Protein AF-A0A640S1P9-F1 (afdb_monomer_lite)

Structure (mmCIF, N/CA/C/O backbone):
data_AF-A0A640S1P9-F1
#
_entry.id   AF-A0A640S1P9-F1
#
loop_
_atom_site.group_PDB
_atom_site.id
_atom_site.type_symbol
_atom_site.label_atom_id
_atom_site.label_alt_id
_atom_site.label_comp_id
_atom_site.label_asym_id
_atom_site.label_entity_id
_atom_site.label_seq_id
_atom_site.pdbx_PDB_ins_code
_atom_site.Cartn_x
_atom_site.Cartn_y
_atom_site.Cartn_z
_atom_site.occupancy
_atom_site.B_iso_or_equiv
_atom_site.auth_seq_id
_atom_site.auth_comp_id
_atom_site.auth_asym_id
_atom_site.auth_atom_id
_atom_site.pdbx_PDB_model_num
ATOM 1 N N . MET A 1 1 ? -21.995 30.856 0.438 1.00 30.84 1 MET A N 1
ATOM 2 C CA . MET A 1 1 ? -23.112 29.888 0.392 1.00 30.84 1 MET A CA 1
ATOM 3 C C . MET A 1 1 ? -22.533 28.488 0.249 1.00 30.84 1 MET A C 1
ATOM 5 O O . MET A 1 1 ? -22.350 28.001 -0.856 1.00 30.84 1 MET A O 1
ATOM 9 N N . THR A 1 2 ? -22.144 27.879 1.364 1.00 35.47 2 THR A N 1
ATOM 10 C CA . THR A 1 2 ? -21.708 26.479 1.431 1.00 35.47 2 THR A CA 1
ATOM 11 C C . THR A 1 2 ? -22.952 25.625 1.636 1.00 35.47 2 THR A C 1
ATOM 13 O O . THR A 1 2 ? -23.631 25.772 2.650 1.00 35.47 2 THR A O 1
ATOM 16 N N . GLY A 1 3 ? -23.306 24.813 0.640 1.00 28.33 3 GLY A N 1
ATOM 17 C CA . GLY A 1 3 ? -24.502 23.977 0.692 1.00 28.33 3 GLY A CA 1
ATOM 18 C C . GLY A 1 3 ? -24.456 22.940 1.829 1.00 28.33 3 GLY A C 1
ATOM 19 O O . GLY A 1 3 ? -23.368 22.550 2.263 1.00 28.33 3 GLY A O 1
ATOM 20 N N . PRO A 1 4 ? -25.622 22.452 2.286 1.00 36.91 4 PRO A N 1
ATOM 21 C CA . PRO A 1 4 ? -25.745 21.495 3.395 1.00 36.91 4 PRO A CA 1
ATOM 22 C C . PRO A 1 4 ? -25.012 20.153 3.174 1.00 36.91 4 PRO A C 1
ATOM 24 O O . PRO A 1 4 ? -24.791 19.405 4.121 1.00 36.91 4 PRO A O 1
ATOM 27 N N . THR A 1 5 ? -24.561 19.855 1.953 1.00 42.31 5 THR A N 1
ATOM 28 C CA . THR A 1 5 ? -23.840 18.624 1.585 1.00 42.31 5 THR A CA 1
ATOM 29 C C . THR A 1 5 ? -22.356 18.609 1.969 1.00 42.31 5 THR A C 1
ATOM 31 O O . THR A 1 5 ? -21.796 17.530 2.172 1.00 42.31 5 THR A O 1
ATOM 34 N N . ALA A 1 6 ? -21.707 19.771 2.104 1.00 34.25 6 ALA A N 1
ATOM 35 C CA . ALA A 1 6 ? -20.306 19.854 2.540 1.00 34.25 6 ALA A CA 1
ATOM 36 C C . ALA A 1 6 ? -20.172 19.662 4.062 1.00 34.25 6 ALA A C 1
ATOM 38 O O . ALA A 1 6 ? -19.240 19.011 4.530 1.00 34.25 6 ALA A O 1
ATOM 39 N N . ALA A 1 7 ? -21.153 20.161 4.820 1.00 29.11 7 ALA A N 1
ATOM 40 C CA . ALA A 1 7 ? -21.239 19.963 6.265 1.00 29.11 7 ALA A CA 1
ATOM 41 C C . ALA A 1 7 ? -21.563 18.501 6.628 1.00 29.11 7 ALA A C 1
ATOM 43 O O . ALA A 1 7 ? -21.010 17.975 7.588 1.00 29.11 7 ALA A O 1
ATOM 44 N N . ALA A 1 8 ? -22.384 17.814 5.823 1.00 30.72 8 ALA A N 1
ATOM 45 C CA . ALA A 1 8 ? -22.688 16.395 6.021 1.00 30.72 8 ALA A CA 1
ATOM 46 C C . ALA A 1 8 ? -21.457 15.484 5.828 1.00 30.72 8 ALA A C 1
ATOM 48 O O . ALA A 1 8 ? -21.263 14.554 6.604 1.00 30.72 8 ALA A O 1
ATOM 49 N N . HIS A 1 9 ? -20.582 15.780 4.858 1.00 34.03 9 HIS A N 1
ATOM 50 C CA . HIS A 1 9 ? -19.322 15.039 4.686 1.00 34.03 9 HIS A CA 1
ATOM 51 C C . HIS A 1 9 ? -18.288 15.353 5.780 1.00 34.03 9 HIS A C 1
ATOM 53 O O . HIS A 1 9 ? -17.533 14.468 6.170 1.00 34.03 9 HIS A O 1
ATOM 59 N N . GLN A 1 10 ? -18.273 16.579 6.318 1.00 32.34 10 GLN A N 1
ATOM 60 C CA . GLN A 1 10 ? -17.409 16.935 7.452 1.00 32.34 10 GLN A CA 1
ATOM 61 C C . GLN A 1 10 ? -17.874 16.318 8.780 1.00 32.34 10 GLN A C 1
ATOM 63 O O . GLN A 1 10 ? -17.035 16.002 9.616 1.00 32.34 10 GLN A O 1
ATOM 68 N N . ALA A 1 11 ? -19.178 16.094 8.964 1.00 26.48 11 ALA A N 1
ATOM 69 C CA . ALA A 1 11 ? -19.714 15.437 10.157 1.00 26.48 11 ALA A CA 1
ATOM 70 C C . ALA A 1 11 ? -19.422 13.923 10.192 1.00 26.48 11 ALA A C 1
ATOM 72 O O . ALA A 1 11 ? -19.182 13.375 11.264 1.00 26.48 11 ALA A O 1
ATOM 73 N N . VAL A 1 12 ? -19.368 13.255 9.033 1.00 35.00 12 VAL A N 1
ATOM 74 C CA . VAL A 1 12 ? -18.974 11.834 8.933 1.00 35.00 12 VAL A CA 1
ATOM 75 C C . VAL A 1 12 ? -17.470 11.642 9.173 1.00 35.00 12 VAL A C 1
ATOM 77 O O . VAL A 1 12 ? -17.068 10.625 9.721 1.00 35.00 12 VAL A O 1
ATOM 80 N N . ALA A 1 13 ? -16.638 12.638 8.853 1.00 32.94 13 ALA A N 1
ATOM 81 C CA . ALA A 1 13 ? -15.193 12.603 9.103 1.00 32.94 13 ALA A CA 1
ATOM 82 C C . ALA A 1 13 ? -14.801 12.765 10.591 1.00 32.94 13 ALA A C 1
ATOM 84 O O . ALA A 1 13 ? -13.636 12.588 10.939 1.00 32.94 13 ALA A O 1
ATOM 85 N N . ALA A 1 14 ? -15.749 13.122 11.466 1.00 31.08 14 ALA A N 1
ATOM 86 C CA . ALA A 1 14 ? -15.494 13.406 12.882 1.00 31.08 14 ALA A CA 1
ATOM 87 C C . ALA A 1 14 ? -15.883 12.263 13.838 1.00 31.08 14 ALA A C 1
ATOM 89 O O . ALA A 1 14 ? -15.555 12.328 15.019 1.00 31.08 14 ALA A O 1
ATOM 90 N N . ALA A 1 15 ? -16.544 11.211 13.354 1.00 31.09 15 ALA A N 1
ATOM 91 C CA . ALA A 1 15 ? -16.886 10.038 14.149 1.00 31.09 15 ALA A CA 1
ATOM 92 C C . ALA A 1 15 ? -16.351 8.799 13.436 1.00 31.09 15 ALA A C 1
ATOM 94 O O . ALA A 1 15 ? -16.562 8.653 12.236 1.00 31.09 15 ALA A O 1
ATOM 95 N N . GLY A 1 16 ? -15.662 7.916 14.159 1.00 42.28 16 GLY A N 1
ATOM 96 C CA . GLY A 1 16 ? -15.105 6.655 13.660 1.00 42.28 16 GLY A CA 1
ATOM 97 C C . GLY A 1 16 ? -16.167 5.643 13.228 1.00 42.28 16 GLY A C 1
ATOM 98 O O . GLY A 1 16 ? -16.150 4.509 13.674 1.00 42.28 16 GLY A O 1
ATOM 99 N N . ALA A 1 17 ? -17.122 6.026 12.386 1.00 43.97 17 ALA A N 1
ATOM 100 C CA . ALA A 1 17 ? -18.150 5.144 11.876 1.00 43.97 17 ALA A CA 1
ATOM 101 C C . ALA A 1 17 ? -17.710 4.593 10.517 1.00 43.97 17 ALA A C 1
ATOM 103 O O . ALA A 1 17 ? -17.717 5.298 9.509 1.00 43.97 17 ALA A O 1
ATOM 104 N N . LEU A 1 18 ? -17.415 3.292 10.472 1.00 61.97 18 LEU A N 1
ATOM 105 C CA . LEU A 1 18 ? -17.291 2.462 9.261 1.00 61.97 18 LEU A CA 1
ATOM 106 C C . LEU A 1 18 ? -18.652 2.304 8.532 1.00 61.97 18 LEU A C 1
ATOM 108 O O . LEU A 1 18 ? -19.062 1.222 8.113 1.00 61.97 18 LEU A O 1
ATOM 112 N N . GLY A 1 19 ? -19.399 3.403 8.409 1.00 63.56 19 GLY A N 1
ATOM 113 C CA . GLY A 1 19 ? -20.708 3.498 7.781 1.00 63.56 19 GLY A CA 1
ATOM 114 C C . GLY A 1 19 ? -20.575 3.767 6.290 1.00 63.56 19 GLY A C 1
ATOM 115 O O . GLY A 1 19 ? -20.823 4.877 5.825 1.00 63.56 19 GLY A O 1
ATOM 116 N N . PHE A 1 20 ? -20.170 2.759 5.520 1.00 79.06 20 PHE A N 1
ATOM 117 C CA . PHE A 1 20 ? -20.092 2.894 4.067 1.00 79.06 20 PHE A CA 1
ATOM 118 C C . PHE A 1 20 ? -21.485 3.101 3.459 1.00 79.06 20 PHE A C 1
ATOM 120 O O . PHE A 1 20 ? -22.436 2.401 3.821 1.00 79.06 20 PHE A O 1
ATOM 127 N N . SER A 1 21 ? -21.595 4.007 2.482 1.00 86.81 21 SER A N 1
ATOM 128 C CA . SER A 1 21 ? -22.810 4.141 1.668 1.00 86.81 21 SER A CA 1
ATOM 129 C C . SER A 1 21 ? -23.115 2.827 0.948 1.00 86.81 21 SER A C 1
ATOM 131 O O . SER A 1 21 ? -22.197 2.080 0.614 1.00 86.81 21 SER A O 1
ATOM 133 N N . THR A 1 22 ? -24.383 2.541 0.642 1.00 87.25 22 THR A N 1
ATOM 134 C CA . THR A 1 22 ? -24.765 1.314 -0.084 1.00 87.25 22 THR A CA 1
ATOM 135 C C . THR A 1 22 ? -23.979 1.151 -1.389 1.00 87.25 22 THR A C 1
ATOM 137 O O . THR A 1 22 ? -23.534 0.055 -1.715 1.00 87.25 22 THR A O 1
ATOM 140 N N . ALA A 1 23 ? -23.723 2.254 -2.100 1.00 87.00 23 ALA A N 1
ATOM 141 C CA . ALA A 1 23 ? -22.879 2.252 -3.291 1.00 87.00 23 ALA A CA 1
ATOM 142 C C . ALA A 1 23 ? -21.423 1.862 -2.977 1.00 87.00 23 ALA A C 1
ATOM 144 O O . ALA A 1 23 ? -20.837 1.053 -3.697 1.00 87.00 23 ALA A O 1
ATOM 145 N N . GLY A 1 24 ? -20.849 2.377 -1.885 1.00 89.75 24 GLY A N 1
ATOM 146 C CA . GLY A 1 24 ? -19.519 1.988 -1.414 1.00 89.75 24 GLY A CA 1
ATOM 147 C C . GLY A 1 24 ? -19.439 0.510 -1.038 1.00 89.75 24 GLY A C 1
ATOM 148 O O . GLY A 1 24 ? -18.525 -0.180 -1.479 1.00 89.75 24 GLY A O 1
ATOM 149 N N . GLN A 1 25 ? -20.439 -0.007 -0.322 1.00 92.62 25 GLN A N 1
ATOM 150 C CA . GLN A 1 25 ? -20.527 -1.423 0.054 1.00 92.62 25 GLN A CA 1
ATOM 151 C C . GLN A 1 25 ? -20.537 -2.336 -1.178 1.00 92.62 25 GLN A C 1
ATOM 153 O O . GLN A 1 25 ? -19.726 -3.256 -1.285 1.00 92.62 25 GLN A O 1
ATOM 158 N N . VAL A 1 26 ? -21.412 -2.041 -2.145 1.00 93.75 26 VAL A N 1
ATOM 159 C CA . VAL A 1 26 ? -21.509 -2.792 -3.406 1.00 93.75 26 VAL A CA 1
ATOM 160 C C . VAL A 1 26 ? -20.208 -2.701 -4.200 1.00 93.75 26 VAL A C 1
ATOM 162 O O . VAL A 1 26 ? -19.771 -3.701 -4.767 1.00 93.75 26 VAL A O 1
ATOM 165 N N . THR A 1 27 ? -19.554 -1.536 -4.206 1.00 94.25 27 THR A N 1
ATOM 166 C CA . THR A 1 27 ? -18.272 -1.355 -4.899 1.00 94.25 27 THR A CA 1
ATOM 167 C C . THR A 1 27 ? -17.177 -2.222 -4.281 1.00 94.25 27 THR A C 1
ATOM 169 O O . THR A 1 27 ? -16.469 -2.903 -5.016 1.00 94.25 27 THR A O 1
ATOM 172 N N . VAL A 1 28 ? -17.059 -2.259 -2.948 1.00 96.12 28 VAL A N 1
ATOM 173 C CA . VAL A 1 28 ? -16.072 -3.105 -2.253 1.00 96.12 28 VAL A CA 1
ATOM 174 C C . VAL A 1 28 ? -16.327 -4.584 -2.546 1.00 96.12 28 VAL A C 1
ATOM 176 O O . VAL A 1 28 ? -15.413 -5.291 -2.960 1.00 96.12 28 VAL A O 1
ATOM 179 N N . ILE A 1 29 ? -17.573 -5.046 -2.406 1.00 97.12 29 ILE A N 1
ATOM 180 C CA . ILE A 1 29 ? -17.955 -6.444 -2.668 1.00 97.12 29 ILE A CA 1
ATOM 181 C C . ILE A 1 29 ? -17.667 -6.828 -4.124 1.00 97.12 29 ILE A C 1
ATOM 183 O O . ILE A 1 29 ? -17.045 -7.860 -4.387 1.00 97.12 29 ILE A O 1
ATOM 187 N N . GLY A 1 30 ? -18.089 -5.991 -5.074 1.00 97.38 30 GLY A N 1
ATOM 188 C CA . GLY A 1 30 ? -17.879 -6.219 -6.501 1.00 97.38 30 GLY A CA 1
ATOM 189 C C . GLY A 1 30 ? -16.400 -6.219 -6.882 1.00 97.38 30 GLY A C 1
ATOM 190 O O . GLY A 1 30 ? -15.964 -7.071 -7.659 1.00 97.38 30 GLY A O 1
ATOM 191 N N . LEU A 1 31 ? -15.607 -5.318 -6.297 1.00 97.44 31 LEU A N 1
ATOM 192 C CA . LEU A 1 31 ? -14.171 -5.276 -6.540 1.00 97.44 31 LEU A CA 1
ATOM 193 C C . LEU A 1 31 ? -13.468 -6.505 -5.962 1.00 97.44 31 LEU A C 1
ATOM 195 O O . LEU A 1 31 ? -12.653 -7.094 -6.663 1.00 97.44 31 LEU A O 1
ATOM 199 N N . CYS A 1 32 ? -13.821 -6.948 -4.751 1.00 98.25 32 CYS A N 1
ATOM 200 C CA . CYS A 1 32 ? -13.267 -8.175 -4.173 1.00 98.25 32 CYS A CA 1
ATOM 201 C C . CYS A 1 32 ? -13.606 -9.420 -5.008 1.00 98.25 32 CYS A C 1
ATOM 203 O O . CYS A 1 32 ? -12.783 -10.326 -5.157 1.00 98.25 32 CYS A O 1
ATOM 205 N N . ALA A 1 33 ? -14.815 -9.475 -5.575 1.00 98.31 33 ALA A N 1
ATOM 206 C CA . ALA A 1 33 ? -15.202 -10.536 -6.499 1.00 98.31 33 ALA A CA 1
ATOM 207 C C . ALA A 1 33 ? -14.337 -10.514 -7.772 1.00 98.31 33 ALA A C 1
ATOM 209 O O . ALA A 1 33 ? -13.847 -11.555 -8.219 1.00 98.31 33 ALA A O 1
ATOM 210 N N . LEU A 1 34 ? -14.103 -9.326 -8.336 1.00 98.19 34 LEU A N 1
ATOM 211 C CA . LEU A 1 34 ? -13.250 -9.153 -9.507 1.00 98.19 34 LEU A CA 1
ATOM 212 C C . LEU A 1 34 ? -11.791 -9.531 -9.223 1.00 98.19 34 LEU A C 1
ATOM 214 O O . LEU A 1 34 ? -11.191 -10.262 -10.009 1.00 98.19 34 LEU A O 1
ATOM 218 N N . THR A 1 35 ? -11.213 -9.067 -8.116 1.00 98.06 35 THR A N 1
ATOM 219 C CA . THR A 1 35 ? -9.813 -9.352 -7.776 1.00 98.06 35 THR A CA 1
ATOM 220 C C . THR A 1 35 ? -9.585 -10.837 -7.535 1.00 98.06 35 THR A C 1
ATOM 222 O O . THR A 1 35 ? -8.640 -11.397 -8.088 1.00 98.06 35 THR A O 1
ATOM 225 N N . ALA A 1 36 ? -10.496 -11.514 -6.829 1.00 98.31 36 ALA A N 1
ATOM 226 C CA . ALA A 1 36 ? -10.432 -12.964 -6.662 1.00 98.31 36 ALA A CA 1
ATOM 227 C C . ALA A 1 36 ? -10.538 -13.705 -8.005 1.00 98.31 36 ALA A C 1
ATOM 229 O O . ALA A 1 36 ? -9.821 -14.679 -8.242 1.00 98.31 36 ALA A O 1
ATOM 230 N N . TYR A 1 37 ? -11.386 -13.235 -8.925 1.00 98.38 37 TYR A N 1
ATOM 231 C CA . TYR A 1 37 ? -11.469 -13.803 -10.271 1.00 98.38 37 TYR A CA 1
ATOM 232 C C . TYR A 1 37 ? -10.167 -13.620 -11.070 1.00 98.38 37 TYR A C 1
ATOM 234 O O . TYR A 1 37 ? -9.704 -14.557 -11.722 1.00 98.38 37 TYR A O 1
ATOM 242 N N . LEU A 1 38 ? -9.528 -12.450 -10.992 1.00 97.75 38 LEU A N 1
ATOM 243 C CA . LEU A 1 38 ? -8.248 -12.197 -11.664 1.00 97.75 38 LEU A CA 1
ATOM 244 C C . LEU A 1 38 ? -7.098 -13.016 -11.078 1.00 97.75 38 LEU A C 1
ATOM 246 O O . LEU A 1 38 ? -6.268 -13.524 -11.840 1.00 97.75 38 LEU A O 1
ATOM 250 N N . ALA A 1 39 ? -7.080 -13.196 -9.758 1.00 97.12 39 ALA A N 1
ATOM 251 C CA . ALA A 1 39 ? -6.126 -14.061 -9.078 1.00 97.12 39 ALA A CA 1
ATOM 252 C C . ALA A 1 39 ? -6.324 -15.534 -9.472 1.00 97.12 39 ALA A C 1
ATOM 254 O O . ALA A 1 39 ? -5.351 -16.228 -9.765 1.00 97.12 39 ALA A O 1
ATOM 255 N N . HIS A 1 40 ? -7.573 -15.994 -9.611 1.00 97.25 40 HIS A N 1
ATOM 256 C CA . HIS A 1 40 ? -7.886 -17.342 -10.100 1.00 97.25 40 HIS A CA 1
ATOM 257 C C . HIS A 1 40 ? -7.356 -17.609 -11.517 1.00 97.25 40 HIS A C 1
ATOM 259 O O . HIS A 1 40 ? -6.898 -18.711 -11.826 1.00 97.25 40 HIS A O 1
ATOM 265 N N . LEU A 1 41 ? -7.399 -16.596 -12.386 1.00 95.81 41 LEU A N 1
ATOM 266 C CA . LEU A 1 41 ? -6.842 -16.664 -13.740 1.00 95.81 41 LEU A CA 1
ATOM 267 C C . LEU A 1 41 ? -5.314 -16.471 -13.779 1.00 95.81 41 LEU A C 1
ATOM 269 O O . LEU A 1 41 ? -4.727 -16.498 -14.865 1.00 95.81 41 LEU A O 1
ATOM 273 N N . ALA A 1 42 ? -4.670 -16.253 -12.626 1.00 95.75 42 ALA A N 1
ATOM 274 C CA . ALA A 1 42 ? -3.269 -15.853 -12.509 1.00 95.75 42 ALA A CA 1
ATOM 275 C C . ALA A 1 42 ? -2.936 -14.649 -13.415 1.00 95.75 42 ALA A C 1
ATOM 277 O O . ALA A 1 42 ? -1.903 -14.623 -14.088 1.00 95.75 42 ALA A O 1
ATOM 278 N N . LEU A 1 43 ? -3.864 -13.689 -13.520 1.00 96.00 43 LEU A N 1
ATOM 279 C CA . LEU A 1 43 ? -3.715 -12.468 -14.322 1.00 96.00 43 LEU A CA 1
ATOM 280 C C . LEU A 1 43 ? -3.291 -11.274 -13.475 1.00 96.00 43 LEU A C 1
ATOM 282 O O . LEU A 1 43 ? -2.536 -10.440 -13.968 1.00 96.00 43 LEU A O 1
ATOM 286 N N . ALA A 1 44 ? -3.768 -11.186 -12.233 1.00 96.81 44 ALA A N 1
ATOM 287 C CA . ALA A 1 44 ? -3.383 -10.135 -11.304 1.00 96.81 44 ALA A CA 1
ATOM 288 C C . ALA A 1 44 ? -3.362 -10.646 -9.868 1.00 96.81 44 ALA A C 1
ATOM 290 O O . ALA A 1 44 ? -4.230 -11.430 -9.493 1.00 96.81 44 ALA A O 1
ATOM 291 N N . VAL A 1 45 ? -2.407 -10.159 -9.081 1.00 96.94 45 VAL A N 1
ATOM 292 C CA . VAL A 1 45 ? -2.384 -10.298 -7.618 1.00 96.94 45 VAL A CA 1
ATOM 293 C C . VAL A 1 45 ? -1.907 -8.994 -6.993 1.00 96.94 45 VAL A C 1
ATOM 295 O O . VAL A 1 45 ? -1.161 -8.230 -7.614 1.00 96.94 45 VAL A O 1
ATOM 298 N N . PHE A 1 46 ? -2.353 -8.707 -5.778 1.00 96.12 46 PHE A N 1
ATOM 299 C CA . PHE A 1 46 ? -1.889 -7.556 -5.017 1.00 96.12 46 PHE A CA 1
ATOM 300 C C . PHE A 1 46 ? -0.535 -7.835 -4.365 1.00 96.12 46 PHE A C 1
ATOM 302 O O . PHE A 1 46 ? 0.337 -6.970 -4.392 1.00 96.12 46 PHE A O 1
ATOM 309 N N . ASN A 1 47 ? -0.324 -9.041 -3.830 1.00 94.44 47 ASN A N 1
ATOM 310 C CA . ASN A 1 47 ? 0.950 -9.378 -3.205 1.00 94.44 47 ASN A CA 1
ATOM 311 C C . ASN A 1 47 ? 2.077 -9.476 -4.248 1.00 94.44 47 ASN A C 1
ATOM 313 O O . ASN A 1 47 ? 2.154 -10.426 -5.035 1.00 94.44 47 ASN A O 1
ATOM 317 N N . ASP A 1 48 ? 2.995 -8.511 -4.207 1.00 91.12 48 ASP A N 1
ATOM 318 C CA . ASP A 1 48 ? 4.160 -8.457 -5.088 1.00 91.12 48 ASP A CA 1
ATOM 319 C C . ASP A 1 48 ? 5.029 -9.720 -5.012 1.00 91.12 48 ASP A C 1
ATOM 321 O O . ASP A 1 48 ? 5.536 -10.181 -6.037 1.00 91.12 48 ASP A O 1
ATOM 325 N N . GLY A 1 49 ? 5.159 -10.308 -3.819 1.00 91.06 49 GLY A N 1
ATOM 326 C CA . GLY A 1 49 ? 5.948 -11.517 -3.588 1.00 91.06 49 GLY A CA 1
ATOM 327 C C . GLY A 1 49 ? 5.336 -12.777 -4.197 1.00 91.06 49 GLY A C 1
ATOM 328 O O . GLY A 1 49 ? 6.049 -13.753 -4.402 1.00 91.06 49 GLY A O 1
ATOM 329 N N . VAL A 1 50 ? 4.041 -12.765 -4.530 1.00 93.75 50 VAL A N 1
ATOM 330 C CA . VAL A 1 50 ? 3.338 -13.917 -5.119 1.00 93.75 50 VAL A CA 1
ATOM 331 C C . VAL A 1 50 ? 3.507 -13.973 -6.638 1.00 93.75 50 VAL A C 1
ATOM 333 O O . VAL A 1 50 ? 3.513 -15.064 -7.208 1.00 93.75 50 VAL A O 1
ATOM 336 N N . ARG A 1 51 ? 3.708 -12.829 -7.312 1.00 92.62 51 ARG A N 1
ATOM 337 C CA . ARG A 1 51 ? 3.809 -12.765 -8.783 1.00 92.62 51 ARG A CA 1
ATOM 338 C C . ARG A 1 51 ? 4.842 -13.725 -9.386 1.00 92.62 51 ARG A C 1
ATOM 340 O O . ARG A 1 51 ? 4.471 -14.429 -10.322 1.00 92.62 51 ARG A O 1
ATOM 347 N N . PRO A 1 52 ? 6.090 -13.824 -8.883 1.00 89.69 52 PRO A N 1
ATOM 348 C CA . PRO A 1 52 ? 7.068 -14.760 -9.441 1.00 89.69 52 PRO A CA 1
ATOM 349 C C . PRO A 1 52 ? 6.587 -16.219 -9.426 1.00 89.69 52 PRO A C 1
ATOM 351 O O . PRO A 1 52 ? 6.806 -16.944 -10.390 1.00 89.69 52 PRO A O 1
ATOM 354 N N . PHE A 1 53 ? 5.850 -16.630 -8.390 1.00 90.94 53 PHE A N 1
ATOM 355 C CA . PHE A 1 53 ? 5.329 -17.996 -8.257 1.00 90.94 53 PHE A CA 1
ATOM 356 C C . PHE A 1 53 ? 4.145 -18.288 -9.184 1.00 90.94 53 PHE A C 1
ATOM 358 O O . PHE A 1 53 ? 3.883 -19.449 -9.508 1.00 90.94 53 PHE A O 1
ATOM 365 N N . LEU A 1 54 ? 3.439 -17.253 -9.654 1.00 91.12 54 LEU A N 1
ATOM 366 C CA . LEU A 1 54 ? 2.394 -17.428 -10.662 1.00 91.12 54 LEU A CA 1
ATOM 367 C C . LEU A 1 54 ? 2.968 -17.894 -11.999 1.00 91.12 54 LEU A C 1
ATOM 369 O O . LEU A 1 54 ? 2.279 -18.606 -12.723 1.00 91.12 54 LEU A O 1
ATOM 373 N N . LEU A 1 55 ? 4.223 -17.556 -12.312 1.00 89.19 55 LEU A N 1
ATOM 374 C CA . LEU A 1 55 ? 4.888 -18.057 -13.514 1.00 89.19 55 LEU A CA 1
ATOM 375 C C . LEU A 1 55 ? 5.030 -19.581 -13.473 1.00 89.19 55 LEU A C 1
ATOM 377 O O . LEU A 1 55 ? 4.667 -20.271 -14.424 1.00 89.19 55 LEU A O 1
ATOM 381 N N . ASP A 1 56 ? 5.516 -20.115 -12.352 1.00 89.06 56 ASP A N 1
ATOM 382 C CA . ASP A 1 56 ? 5.671 -21.558 -12.175 1.00 89.06 56 ASP A CA 1
ATOM 383 C C . ASP A 1 56 ? 4.321 -22.276 -12.169 1.00 89.06 56 ASP A C 1
ATOM 385 O O . ASP A 1 56 ? 4.201 -23.380 -12.701 1.00 89.06 56 ASP A O 1
ATOM 389 N N . PHE A 1 57 ? 3.289 -21.633 -11.620 1.00 91.12 57 PHE A N 1
ATOM 390 C CA . PHE A 1 57 ? 1.920 -22.127 -11.698 1.00 91.12 57 PHE A CA 1
ATOM 391 C C . PHE A 1 57 ? 1.405 -22.177 -13.148 1.00 91.12 57 PHE A C 1
ATOM 393 O O . PHE A 1 57 ? 0.846 -23.188 -13.572 1.00 91.12 57 PHE A O 1
ATOM 400 N N . LEU A 1 58 ? 1.642 -21.126 -13.939 1.00 89.06 58 LEU A N 1
ATOM 401 C CA . LEU A 1 58 ? 1.248 -21.057 -15.352 1.00 89.06 58 LEU A CA 1
ATOM 402 C C . LEU A 1 58 ? 1.967 -22.093 -16.221 1.00 89.06 58 LEU A C 1
ATOM 404 O O . LEU A 1 58 ? 1.370 -22.625 -17.154 1.00 89.06 58 LEU A O 1
ATOM 408 N N . HIS A 1 59 ? 3.219 -22.412 -15.898 1.00 89.00 59 HIS A N 1
ATOM 409 C CA . HIS A 1 59 ? 3.986 -23.470 -16.557 1.00 89.00 59 HIS A CA 1
ATOM 410 C C . HIS A 1 59 ? 3.678 -24.881 -16.029 1.00 89.00 59 HIS A C 1
ATOM 412 O O . HIS A 1 59 ? 4.311 -25.841 -16.462 1.00 89.00 59 HIS A O 1
ATOM 418 N N . GLY A 1 60 ? 2.734 -25.030 -15.093 1.00 89.62 60 GLY A N 1
ATOM 419 C CA . GLY A 1 60 ? 2.340 -26.328 -14.539 1.00 89.62 60 GLY A CA 1
ATOM 420 C C . GLY A 1 60 ? 3.384 -26.973 -13.622 1.00 89.62 60 GLY A C 1
ATOM 421 O O . GLY A 1 60 ? 3.287 -28.163 -13.337 1.00 89.62 60 GLY A O 1
ATOM 422 N N . ARG A 1 61 ? 4.376 -26.209 -13.147 1.00 92.19 61 ARG A N 1
ATOM 423 C CA . ARG A 1 61 ? 5.421 -26.690 -12.225 1.00 92.19 61 ARG A CA 1
ATOM 424 C C . ARG A 1 61 ? 4.944 -26.756 -10.776 1.00 92.19 61 ARG A C 1
ATOM 426 O O . ARG A 1 61 ? 5.532 -27.466 -9.968 1.00 92.19 61 ARG A O 1
ATOM 433 N N . THR A 1 62 ? 3.895 -26.009 -10.438 1.00 93.69 62 THR A N 1
ATOM 434 C CA . THR A 1 62 ? 3.281 -25.996 -9.105 1.00 93.69 62 THR A CA 1
ATOM 435 C C . THR A 1 62 ? 1.774 -26.220 -9.191 1.00 93.69 62 THR A C 1
ATOM 437 O O . THR A 1 62 ? 1.143 -26.015 -10.228 1.00 93.69 62 THR A O 1
ATOM 440 N N . THR A 1 63 ? 1.179 -26.672 -8.086 1.00 94.38 63 THR A N 1
ATOM 441 C CA . THR A 1 63 ? -0.271 -26.874 -7.967 1.00 94.38 63 THR A CA 1
ATOM 442 C C . THR A 1 63 ? -0.929 -25.666 -7.300 1.00 94.38 63 THR A C 1
ATOM 444 O O . THR A 1 63 ? -0.291 -24.966 -6.517 1.00 94.38 63 THR A O 1
ATOM 447 N N . ARG A 1 64 ? -2.237 -25.456 -7.525 1.00 93.50 64 ARG A N 1
ATOM 448 C CA . ARG A 1 64 ? -2.999 -24.356 -6.886 1.00 93.50 64 ARG A CA 1
ATOM 449 C C . ARG A 1 64 ? -2.855 -24.342 -5.366 1.00 93.50 64 ARG A C 1
ATOM 451 O O . ARG A 1 64 ? -2.722 -23.277 -4.780 1.00 93.50 64 ARG A O 1
ATOM 458 N N . SER A 1 65 ? -2.857 -25.519 -4.735 1.00 93.75 65 SER A N 1
ATOM 459 C CA . SER A 1 65 ? -2.692 -25.634 -3.283 1.00 93.75 65 SER A CA 1
ATOM 460 C C . SER A 1 65 ? -1.304 -25.184 -2.830 1.00 93.75 65 SER A C 1
ATOM 462 O O . SER A 1 65 ? -1.197 -24.494 -1.822 1.00 93.75 65 SER A O 1
ATOM 464 N N . ALA A 1 66 ? -0.249 -25.543 -3.569 1.00 94.44 66 ALA A N 1
ATOM 465 C CA . ALA A 1 66 ? 1.113 -25.128 -3.248 1.00 94.44 66 ALA A CA 1
ATOM 466 C C . ALA A 1 66 ? 1.290 -23.612 -3.434 1.00 94.44 66 ALA A C 1
ATOM 468 O O . ALA A 1 66 ? 1.765 -22.930 -2.527 1.00 94.44 66 ALA A O 1
ATOM 469 N N . THR A 1 67 ? 0.829 -23.061 -4.562 1.00 94.75 67 THR A N 1
ATOM 470 C CA . THR A 1 67 ? 0.851 -21.612 -4.823 1.00 94.75 67 THR A CA 1
ATOM 471 C C . THR A 1 67 ? 0.011 -20.846 -3.797 1.00 94.75 67 THR A C 1
ATOM 473 O O . THR A 1 67 ? 0.430 -19.800 -3.305 1.00 94.75 67 THR A O 1
ATOM 476 N N . GLY A 1 68 ? -1.151 -21.386 -3.422 1.00 94.62 68 GLY A N 1
ATOM 477 C CA . GLY A 1 68 ? -2.024 -20.819 -2.398 1.00 94.62 68 GLY A CA 1
ATOM 478 C C . GLY A 1 68 ? -1.392 -20.822 -1.008 1.00 94.62 68 GLY A C 1
ATOM 479 O O . GLY A 1 68 ? -1.488 -19.822 -0.307 1.00 94.62 68 GLY A O 1
ATOM 480 N N . ALA A 1 69 ? -0.679 -21.885 -0.623 1.00 94.38 69 ALA A N 1
ATOM 481 C CA . ALA A 1 69 ? 0.043 -21.939 0.649 1.00 94.38 69 ALA A CA 1
ATOM 482 C C . ALA A 1 69 ? 1.162 -20.886 0.726 1.00 94.38 69 ALA A C 1
ATOM 484 O O . ALA A 1 69 ? 1.277 -20.186 1.732 1.00 94.38 69 ALA A O 1
ATOM 485 N N . VAL A 1 70 ? 1.931 -20.711 -0.357 1.00 92.88 70 VAL A N 1
ATOM 486 C CA . VAL A 1 70 ? 2.938 -19.639 -0.457 1.00 92.88 70 VAL A CA 1
ATOM 487 C C . VAL A 1 70 ? 2.268 -18.267 -0.352 1.00 92.88 70 VAL A C 1
ATOM 489 O O . VAL A 1 70 ? 2.697 -17.428 0.438 1.00 92.88 70 VAL A O 1
ATOM 492 N N . SER A 1 71 ? 1.169 -18.053 -1.081 1.00 94.06 71 SER A N 1
ATOM 493 C CA . SER A 1 71 ? 0.402 -16.806 -1.017 1.00 94.06 71 SER A CA 1
ATOM 494 C C . SER A 1 71 ? -0.159 -16.530 0.378 1.00 94.06 71 SER A C 1
ATOM 496 O O . SER A 1 71 ? -0.147 -15.383 0.812 1.00 94.06 71 SER A O 1
ATOM 498 N N . PHE A 1 72 ? -0.642 -17.547 1.094 1.00 94.69 72 PHE A N 1
ATOM 499 C CA . PHE A 1 72 ? -1.119 -17.398 2.468 1.00 94.69 72 PHE A CA 1
ATOM 500 C C . PHE A 1 72 ? 0.021 -16.990 3.400 1.00 94.69 72 PHE A C 1
ATOM 502 O O . PHE A 1 72 ? -0.107 -15.995 4.111 1.00 94.69 72 PHE A O 1
ATOM 509 N N . GLY A 1 73 ? 1.152 -17.702 3.347 1.00 91.19 73 GLY A N 1
ATOM 510 C CA . GLY A 1 73 ? 2.318 -17.418 4.185 1.00 91.19 73 GLY A CA 1
ATOM 511 C C . GLY A 1 73 ? 2.871 -16.004 3.986 1.00 91.19 73 GLY A C 1
ATOM 512 O O . GLY A 1 73 ? 3.208 -15.334 4.958 1.00 91.19 73 GLY A O 1
ATOM 513 N N . LEU A 1 74 ? 2.895 -15.513 2.742 1.00 91.81 74 LEU A N 1
ATOM 514 C CA . LEU A 1 74 ? 3.363 -14.160 2.416 1.00 91.81 74 LEU A CA 1
ATOM 515 C C . LEU A 1 74 ? 2.362 -13.050 2.777 1.00 91.81 74 LEU A C 1
ATOM 517 O O . LEU A 1 74 ? 2.762 -11.892 2.882 1.00 91.81 74 LEU A O 1
ATOM 521 N N . SER A 1 75 ? 1.075 -13.371 2.937 1.00 92.31 75 SER A N 1
ATOM 522 C CA . SER A 1 75 ? 0.003 -12.378 3.101 1.00 92.31 75 SER A CA 1
ATOM 523 C C . SER A 1 75 ? -0.578 -12.307 4.513 1.00 92.31 75 SER A C 1
ATOM 525 O O . SER A 1 75 ? -0.963 -11.223 4.947 1.00 92.31 75 SER A O 1
ATOM 527 N N . ALA A 1 76 ? -0.652 -13.423 5.246 1.00 89.12 76 ALA A N 1
ATOM 528 C CA . ALA A 1 76 ? -1.395 -13.514 6.507 1.00 89.12 76 ALA A CA 1
ATOM 529 C C . ALA A 1 76 ? -0.935 -12.479 7.549 1.00 89.12 76 ALA A C 1
ATOM 531 O O . ALA A 1 76 ? -1.764 -11.794 8.151 1.00 89.12 76 ALA A O 1
ATOM 532 N N . GLY A 1 77 ? 0.382 -12.301 7.698 1.00 83.19 77 GLY A N 1
ATOM 533 C CA . GLY A 1 77 ? 0.950 -11.308 8.614 1.00 83.19 77 GLY A CA 1
ATOM 534 C C . GLY A 1 77 ? 0.544 -9.869 8.276 1.00 83.19 77 GLY A C 1
ATOM 535 O O . GLY A 1 77 ? 0.281 -9.080 9.180 1.00 83.19 77 GLY A O 1
ATOM 536 N N . PHE A 1 78 ? 0.420 -9.529 6.990 1.00 87.56 78 PHE A N 1
ATOM 537 C CA . PHE A 1 78 ? -0.046 -8.207 6.567 1.00 87.56 78 PHE A CA 1
ATOM 538 C C . PHE A 1 78 ? -1.553 -8.039 6.752 1.00 87.56 78 PHE A C 1
ATOM 540 O O . PHE A 1 78 ? -1.976 -6.969 7.168 1.00 87.56 78 PHE A O 1
ATOM 547 N N . VAL A 1 79 ? -2.363 -9.070 6.494 1.00 91.06 79 VAL A N 1
ATOM 548 C CA . VAL A 1 79 ? -3.827 -9.003 6.655 1.00 91.06 79 VAL A CA 1
ATOM 549 C C . VAL A 1 79 ? -4.200 -8.738 8.111 1.00 91.06 79 VAL A C 1
ATOM 551 O O . VAL A 1 79 ? -4.889 -7.762 8.408 1.00 91.06 79 VAL A O 1
ATOM 554 N N . PHE A 1 80 ? -3.723 -9.589 9.020 1.00 85.62 80 PHE A N 1
ATOM 555 C CA . PHE A 1 80 ? -4.117 -9.538 10.428 1.00 85.62 80 PHE A CA 1
ATOM 556 C C . PHE A 1 80 ? -3.292 -8.547 11.244 1.00 85.62 80 PHE A C 1
ATOM 558 O O . PHE A 1 80 ? -3.789 -7.991 12.216 1.00 85.62 80 PHE A O 1
ATOM 565 N N . GLY A 1 81 ? -2.038 -8.320 10.859 1.00 78.00 81 GLY A N 1
ATOM 566 C CA . GLY A 1 81 ? -1.127 -7.484 11.626 1.00 78.00 81 GLY A CA 1
ATOM 567 C C . GLY A 1 81 ? -1.089 -6.014 11.198 1.00 78.00 81 GLY A C 1
ATOM 568 O O . GLY A 1 81 ? -0.824 -5.148 12.024 1.00 78.00 81 GLY A O 1
ATOM 569 N N . LEU A 1 82 ? -1.357 -5.714 9.923 1.00 83.06 82 LEU A N 1
ATOM 570 C CA . LEU A 1 82 ? -1.365 -4.343 9.398 1.00 83.06 82 LEU A CA 1
ATOM 571 C C . LEU A 1 82 ? -2.763 -3.946 8.910 1.00 83.06 82 LEU A C 1
ATOM 573 O O . LEU A 1 82 ? -3.287 -2.923 9.328 1.00 83.06 82 LEU A O 1
ATOM 577 N N . GLY A 1 83 ? -3.386 -4.769 8.066 1.00 90.12 83 GLY A N 1
ATOM 578 C CA . GLY A 1 83 ? -4.621 -4.456 7.357 1.00 90.12 83 GLY A CA 1
ATOM 579 C C . GLY A 1 83 ? -5.813 -4.226 8.279 1.00 90.12 83 GLY A C 1
ATOM 580 O O . GLY A 1 83 ? -6.371 -3.129 8.286 1.00 90.12 83 GLY A O 1
ATOM 581 N N . ALA A 1 84 ? -6.200 -5.232 9.065 1.00 88.75 84 ALA A N 1
ATOM 582 C CA . ALA A 1 84 ? -7.333 -5.110 9.984 1.00 88.75 84 ALA A CA 1
ATOM 583 C C . ALA A 1 84 ? -7.111 -4.031 11.066 1.00 88.75 84 ALA A C 1
ATOM 585 O O . ALA A 1 84 ? -7.976 -3.161 11.186 1.00 88.75 84 ALA A O 1
ATOM 586 N N . PRO A 1 85 ? -5.962 -3.983 11.779 1.00 84.44 85 PRO A N 1
ATOM 587 C CA . PRO A 1 85 ? -5.712 -2.934 12.767 1.00 84.44 85 PRO A CA 1
ATOM 588 C C . PRO A 1 85 ? -5.748 -1.525 12.164 1.00 84.44 85 PRO A C 1
ATOM 590 O O . PRO A 1 85 ? -6.357 -0.633 12.746 1.00 84.44 85 PRO A O 1
ATOM 593 N N . MET A 1 86 ? -5.162 -1.315 10.978 1.00 85.12 86 MET A N 1
ATOM 594 C CA . MET A 1 86 ? -5.180 -0.001 10.321 1.00 85.12 86 MET A CA 1
ATOM 595 C C . MET A 1 86 ? -6.572 0.410 9.854 1.00 85.12 86 MET A C 1
ATOM 597 O O . MET A 1 86 ? -6.930 1.584 9.982 1.00 85.12 86 MET A O 1
ATOM 601 N N . ALA A 1 87 ? -7.364 -0.532 9.338 1.00 89.50 87 ALA A N 1
ATOM 602 C CA . ALA A 1 87 ? -8.734 -0.249 8.921 1.00 89.50 87 ALA A CA 1
ATOM 603 C C . ALA A 1 87 ? -9.605 0.168 10.111 1.00 89.50 87 ALA A C 1
ATOM 605 O O . ALA A 1 87 ? -10.330 1.154 10.017 1.00 89.50 87 ALA A O 1
ATOM 606 N N . LEU A 1 88 ? -9.468 -0.527 11.242 1.00 84.62 88 LEU A N 1
ATOM 607 C CA . LEU A 1 88 ? -10.167 -0.191 12.481 1.00 84.62 88 LEU A CA 1
ATOM 608 C C . LEU A 1 88 ? -9.689 1.147 13.067 1.00 84.62 88 LEU A C 1
ATOM 610 O O . LEU A 1 88 ? -10.506 1.961 13.473 1.00 84.62 88 LEU A O 1
ATOM 614 N N . SER A 1 89 ? -8.381 1.428 13.048 1.00 80.94 89 SER A N 1
ATOM 615 C CA . SER A 1 89 ? -7.846 2.669 13.627 1.00 80.94 89 SER A CA 1
ATOM 616 C C . SER A 1 89 ? -8.135 3.926 12.813 1.00 80.94 89 SER A C 1
ATOM 618 O O . SER A 1 89 ? -8.224 5.019 13.365 1.00 80.94 89 SER A O 1
ATOM 620 N N . SER A 1 90 ? -8.187 3.796 11.485 1.00 83.81 90 SER A N 1
ATOM 621 C CA . SER A 1 90 ? -8.384 4.938 10.588 1.00 83.81 90 SER A CA 1
ATOM 622 C C . SER A 1 90 ? -9.835 5.091 10.140 1.00 83.81 90 SER A C 1
ATOM 624 O O . SER A 1 90 ? -10.193 6.150 9.640 1.00 83.81 90 SER A O 1
ATOM 626 N N . GLY A 1 91 ? -10.662 4.050 10.276 1.00 84.38 91 GLY A N 1
ATOM 627 C CA . GLY A 1 91 ? -11.999 4.001 9.680 1.00 84.38 91 GLY A CA 1
ATOM 62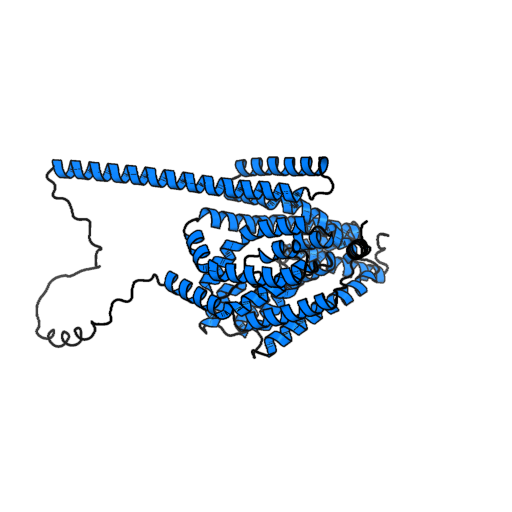8 C C . GLY A 1 91 ? -11.987 3.909 8.147 1.00 84.38 91 GLY A C 1
ATOM 629 O O . GLY A 1 91 ? -13.036 4.023 7.517 1.00 84.38 91 GLY A O 1
ATOM 630 N N . VAL A 1 92 ? -10.816 3.707 7.530 1.00 90.44 92 VAL A N 1
ATOM 631 C CA . VAL A 1 92 ? -10.614 3.685 6.075 1.00 90.44 92 VAL A CA 1
ATOM 632 C C . VAL A 1 92 ? -10.066 2.321 5.655 1.00 90.44 92 VAL A C 1
ATOM 634 O O . VAL A 1 92 ? -9.127 1.793 6.250 1.00 90.44 92 VAL A O 1
ATOM 637 N N . LEU A 1 93 ? -10.642 1.727 4.607 1.00 93.56 93 LEU A N 1
ATOM 638 C CA . LEU A 1 93 ? -10.175 0.454 4.060 1.00 93.56 93 LEU A CA 1
ATOM 639 C C . LEU A 1 93 ? -8.783 0.600 3.450 1.00 93.56 93 LEU A C 1
ATOM 641 O O . LEU A 1 93 ? -8.416 1.646 2.925 1.00 93.56 93 LEU A O 1
ATOM 645 N N . ASN A 1 94 ? -8.025 -0.487 3.451 1.00 93.69 94 ASN A N 1
ATOM 646 C CA . ASN A 1 94 ? -6.687 -0.517 2.879 1.00 93.69 94 ASN A CA 1
ATOM 647 C C . ASN A 1 94 ? -6.478 -1.769 2.007 1.00 93.69 94 ASN A C 1
ATOM 649 O O . ASN A 1 94 ? -7.182 -2.773 2.175 1.00 93.69 94 ASN A O 1
ATOM 653 N N . PRO A 1 95 ? -5.500 -1.747 1.083 1.00 94.56 95 PRO A N 1
ATOM 654 C CA . PRO A 1 95 ? -5.243 -2.854 0.171 1.00 94.56 95 PRO A CA 1
ATOM 655 C C . PRO A 1 95 ? -4.933 -4.184 0.860 1.00 94.56 95 PRO A C 1
ATOM 657 O O . PRO A 1 95 ? -5.300 -5.238 0.344 1.00 94.56 95 PRO A O 1
ATOM 660 N N . TRP A 1 96 ? -4.263 -4.158 2.015 1.00 93.81 96 TRP A N 1
ATOM 661 C CA . TRP A 1 96 ? -3.856 -5.381 2.709 1.00 93.81 96 TRP A CA 1
ATOM 662 C C . TRP A 1 96 ? -5.055 -6.157 3.238 1.00 93.81 96 TRP A C 1
ATOM 664 O O . TRP A 1 96 ? -5.067 -7.380 3.157 1.00 93.81 96 TRP A O 1
ATOM 674 N N . LEU A 1 97 ? -6.077 -5.462 3.736 1.00 94.75 97 LEU A N 1
ATOM 675 C CA . LEU A 1 97 ? -7.300 -6.101 4.208 1.00 94.75 97 LEU A CA 1
ATOM 676 C C . LEU A 1 97 ? -8.215 -6.534 3.055 1.00 94.75 97 LEU A C 1
ATOM 678 O O . LEU A 1 97 ? -8.863 -7.577 3.133 1.00 94.75 97 LEU A O 1
ATOM 682 N N . VAL A 1 98 ? -8.282 -5.736 1.988 1.00 95.75 98 VAL A N 1
ATOM 683 C CA . VAL A 1 98 ? -9.233 -5.957 0.891 1.00 95.75 98 VAL A CA 1
ATOM 684 C C . VAL A 1 98 ? -8.685 -6.955 -0.130 1.00 95.75 98 VAL A C 1
ATOM 686 O O . VAL A 1 98 ? -9.369 -7.916 -0.468 1.00 95.75 98 VAL A O 1
ATOM 689 N N . PHE A 1 99 ? -7.453 -6.769 -0.609 1.00 97.19 99 PHE A N 1
ATOM 690 C CA . PHE A 1 99 ? -6.950 -7.488 -1.781 1.00 97.19 99 PHE A CA 1
ATOM 691 C C . PHE A 1 99 ? -6.129 -8.736 -1.456 1.00 97.19 99 PHE A C 1
ATOM 693 O O . PHE A 1 99 ? -6.292 -9.743 -2.145 1.00 97.19 99 PHE A O 1
ATOM 700 N N . LEU A 1 100 ? -5.309 -8.738 -0.397 1.00 96.50 100 LEU A N 1
ATOM 701 C CA . LEU A 1 100 ? -4.502 -9.924 -0.060 1.00 96.50 100 LEU A CA 1
ATOM 702 C C . LEU A 1 100 ? -5.343 -11.186 0.210 1.00 96.50 100 LEU A C 1
ATOM 704 O O . LEU A 1 100 ? -4.954 -12.261 -0.252 1.00 96.50 100 LEU A O 1
ATOM 708 N N . PRO A 1 101 ? -6.495 -11.114 0.906 1.00 97.06 101 PRO A N 1
ATOM 709 C CA . PRO A 1 101 ? -7.344 -12.289 1.075 1.00 97.06 101 PRO A CA 1
ATOM 710 C C . PRO A 1 101 ? -7.989 -12.710 -0.246 1.00 97.06 101 PRO A C 1
ATOM 712 O O . PRO A 1 101 ? -8.125 -13.902 -0.504 1.00 97.06 101 PRO A O 1
ATOM 715 N N . THR A 1 102 ? -8.330 -11.763 -1.126 1.00 97.44 102 THR A N 1
ATOM 716 C CA . THR A 1 102 ? -8.890 -12.092 -2.446 1.00 97.44 102 THR A CA 1
ATOM 717 C C . THR A 1 102 ? -7.870 -12.754 -3.370 1.00 97.44 102 THR A C 1
ATOM 719 O O . THR A 1 102 ? -8.258 -13.647 -4.120 1.00 97.44 102 THR A O 1
ATOM 722 N N . ASP A 1 103 ? -6.579 -12.411 -3.264 1.00 97.00 103 ASP A N 1
ATOM 723 C CA . ASP A 1 103 ? -5.499 -13.127 -3.957 1.00 97.00 103 ASP A CA 1
ATOM 724 C C . ASP A 1 103 ? -5.510 -14.606 -3.561 1.00 97.00 103 ASP A C 1
ATOM 726 O O . ASP A 1 103 ? -5.574 -15.497 -4.409 1.00 97.00 103 ASP A O 1
ATOM 730 N N . LEU A 1 104 ? -5.512 -14.862 -2.249 1.00 96.88 104 LEU A N 1
ATOM 731 C CA . LEU A 1 104 ? -5.509 -16.207 -1.689 1.00 96.88 104 LEU A CA 1
ATOM 732 C C . LEU A 1 104 ? -6.760 -16.997 -2.089 1.00 96.88 104 LEU A C 1
ATOM 734 O O . LEU A 1 104 ? -6.653 -18.119 -2.585 1.00 96.88 104 LEU A O 1
ATOM 738 N N . LEU A 1 105 ? -7.942 -16.414 -1.879 1.00 97.31 105 LEU A N 1
ATOM 739 C CA . LEU A 1 105 ? -9.223 -17.046 -2.193 1.00 97.31 105 LEU A CA 1
ATOM 740 C C . LEU A 1 105 ? -9.356 -17.323 -3.694 1.00 97.31 105 LEU A C 1
ATOM 742 O O . LEU A 1 105 ? -9.868 -18.372 -4.081 1.00 97.31 105 LEU A O 1
ATOM 746 N N . GLY A 1 106 ? -8.856 -16.420 -4.540 1.00 96.81 106 GLY A N 1
ATOM 747 C CA . GLY A 1 106 ? -8.820 -16.599 -5.986 1.00 96.81 106 GLY A CA 1
ATOM 748 C C . GLY A 1 106 ? -7.909 -17.747 -6.419 1.00 96.81 106 GLY A C 1
ATOM 749 O O . GLY A 1 106 ? -8.348 -18.630 -7.160 1.00 96.81 106 GLY A O 1
ATOM 750 N N . ILE A 1 107 ? -6.666 -17.777 -5.924 1.00 96.06 107 ILE A N 1
ATOM 751 C CA . ILE A 1 107 ? -5.684 -18.831 -6.237 1.00 96.06 107 ILE A CA 1
ATOM 752 C C . ILE A 1 107 ? -6.179 -20.208 -5.768 1.00 96.06 107 ILE A C 1
ATOM 754 O O . ILE A 1 107 ? -6.060 -21.191 -6.505 1.00 96.06 107 ILE A O 1
ATOM 758 N N . LEU A 1 108 ? -6.758 -20.286 -4.564 1.00 96.31 108 LEU A N 1
ATOM 759 C CA . LEU A 1 108 ? -7.265 -21.534 -3.987 1.00 96.31 108 LEU A CA 1
ATOM 760 C C . LEU A 1 108 ? -8.580 -22.011 -4.613 1.00 96.31 108 LEU A C 1
ATOM 762 O O . LEU A 1 108 ? -8.899 -23.198 -4.519 1.00 96.31 108 LEU A O 1
ATOM 766 N N . ALA A 1 109 ? -9.350 -21.127 -5.251 1.00 96.62 109 ALA A N 1
ATOM 767 C CA . ALA A 1 109 ? -10.636 -21.502 -5.817 1.00 96.62 109 ALA A CA 1
ATOM 768 C C . ALA A 1 109 ? -10.466 -22.595 -6.897 1.00 96.62 109 ALA A C 1
ATOM 770 O O . ALA A 1 109 ? -9.756 -22.389 -7.883 1.00 96.62 109 ALA A O 1
ATOM 771 N N . PRO A 1 110 ? -11.154 -23.747 -6.783 1.00 93.12 110 PRO A N 1
ATOM 772 C CA . PRO A 1 110 ? -11.053 -24.834 -7.757 1.00 93.12 110 PRO A CA 1
ATOM 773 C C . PRO A 1 110 ? -11.768 -24.515 -9.075 1.00 93.12 110 PRO A C 1
ATOM 775 O O . PRO A 1 110 ? -11.398 -25.033 -10.127 1.00 93.12 110 PRO A O 1
ATOM 778 N N . LYS A 1 111 ? -12.812 -23.676 -9.031 1.00 95.12 111 LYS A N 1
ATOM 779 C CA . LYS A 1 111 ? -13.661 -23.342 -10.179 1.00 95.12 111 LYS A CA 1
ATOM 780 C C . LYS A 1 111 ? -13.682 -21.835 -10.410 1.00 95.12 111 LYS A C 1
ATOM 782 O O . LYS A 1 111 ? -13.848 -21.066 -9.466 1.00 95.12 111 LYS A O 1
ATOM 787 N N . LYS A 1 112 ? -13.657 -21.439 -11.685 1.00 93.69 112 LYS A N 1
ATOM 788 C CA . LYS A 1 112 ? -13.673 -20.035 -12.129 1.00 93.69 112 LYS A CA 1
ATOM 789 C C . LYS A 1 112 ? -14.852 -19.206 -11.618 1.00 93.69 112 LYS A C 1
ATOM 791 O O . LYS A 1 112 ? -14.699 -18.013 -11.408 1.00 93.69 112 LYS A O 1
ATOM 796 N N . TRP A 1 113 ? -16.012 -19.828 -11.404 1.00 94.00 113 TRP A N 1
ATOM 797 C CA . TRP A 1 113 ? -17.197 -19.143 -10.876 1.00 94.00 113 TRP A CA 1
ATOM 798 C C . TRP A 1 113 ? -17.187 -19.035 -9.348 1.00 94.00 113 TRP A C 1
ATOM 800 O O . TRP A 1 113 ? -17.837 -18.152 -8.803 1.00 94.00 113 TRP A O 1
ATOM 810 N N . LEU A 1 114 ? -16.444 -19.904 -8.652 1.00 96.31 114 LEU A N 1
ATOM 811 C CA . LEU A 1 114 ? -16.379 -19.884 -7.193 1.00 96.31 114 LEU A CA 1
ATOM 812 C C . LEU A 1 114 ? -15.446 -18.777 -6.692 1.00 96.31 114 LEU A C 1
ATOM 814 O O . LEU A 1 114 ? -15.713 -18.183 -5.657 1.00 96.31 114 LEU A O 1
ATOM 818 N N . ALA A 1 115 ? -14.394 -18.459 -7.451 1.00 97.06 115 ALA A N 1
ATOM 819 C CA . ALA A 1 115 ? -13.469 -17.373 -7.134 1.00 97.06 115 ALA A CA 1
ATOM 820 C C . ALA A 1 115 ? -14.171 -16.024 -6.856 1.00 97.06 115 ALA A C 1
ATOM 822 O O . ALA A 1 115 ? -13.982 -15.491 -5.763 1.00 97.06 115 ALA A O 1
ATOM 823 N N . PRO A 1 116 ? -15.027 -15.486 -7.752 1.00 97.69 116 PRO A N 1
ATOM 824 C CA . PRO A 1 116 ? -15.726 -14.233 -7.479 1.00 97.69 116 PRO A CA 1
ATOM 825 C C . PRO A 1 116 ? -16.732 -14.340 -6.328 1.00 97.69 116 PRO A C 1
ATOM 827 O O . PRO A 1 116 ? -16.924 -13.362 -5.616 1.00 97.69 116 PRO A O 1
ATOM 830 N N . VAL A 1 117 ? -17.340 -15.510 -6.096 1.00 98.06 117 VAL A N 1
ATOM 831 C CA . VAL A 1 117 ? -18.242 -15.719 -4.948 1.00 98.06 117 VAL A CA 1
ATOM 832 C C . VAL A 1 117 ? -17.471 -15.628 -3.632 1.00 98.06 117 VAL A C 1
ATOM 834 O O . VAL A 1 117 ? -17.898 -14.916 -2.729 1.00 98.06 117 VAL A O 1
ATOM 837 N N . LEU A 1 118 ? -16.315 -16.290 -3.532 1.00 97.88 118 LEU A N 1
ATOM 838 C CA . LEU A 1 118 ? -15.457 -16.230 -2.345 1.00 97.88 118 LEU A CA 1
ATOM 839 C C . LEU A 1 118 ? -14.893 -14.822 -2.128 1.00 97.88 118 LEU A C 1
ATOM 841 O O . LEU A 1 118 ? -14.905 -14.323 -1.005 1.00 97.88 118 LEU A O 1
ATOM 845 N N . GLY A 1 119 ? -14.448 -14.161 -3.200 1.00 97.69 119 GLY A N 1
ATOM 846 C CA . GLY A 1 119 ? -13.997 -12.772 -3.144 1.00 97.69 119 GLY A CA 1
ATOM 847 C C . GLY A 1 119 ? -15.100 -11.823 -2.678 1.00 97.69 119 GLY A C 1
ATOM 848 O O . GLY A 1 119 ? -14.900 -11.058 -1.739 1.00 97.69 119 GLY A O 1
ATOM 849 N N . GLY A 1 120 ? -16.293 -11.912 -3.268 1.00 97.88 120 GLY A N 1
ATOM 850 C CA . GLY A 1 120 ? -17.448 -11.111 -2.862 1.00 97.88 120 GLY A CA 1
ATOM 851 C C . GLY A 1 120 ? -17.875 -11.375 -1.416 1.00 97.88 120 GLY A C 1
ATOM 852 O O . GLY A 1 120 ? -18.148 -10.429 -0.680 1.00 97.88 120 GLY A O 1
ATOM 853 N N . ALA A 1 121 ? -17.853 -12.637 -0.976 1.00 97.88 121 ALA A N 1
ATOM 854 C CA . ALA A 1 121 ? -18.115 -13.003 0.414 1.00 97.88 121 ALA A CA 1
ATOM 855 C C . ALA A 1 121 ? -17.103 -12.354 1.371 1.00 97.88 121 ALA A C 1
ATOM 857 O O . ALA A 1 121 ? -17.506 -11.794 2.388 1.00 97.88 121 ALA A O 1
ATOM 858 N N . TRP A 1 122 ? -15.811 -12.344 1.026 1.00 97.69 122 TRP A N 1
ATOM 859 C CA . TRP A 1 122 ? -14.806 -11.618 1.806 1.00 97.69 122 TRP A CA 1
ATOM 860 C C . TRP A 1 122 ? -15.074 -10.110 1.835 1.00 97.69 122 TRP A C 1
ATOM 862 O O . TRP A 1 122 ? -15.033 -9.502 2.900 1.00 97.69 122 TRP A O 1
ATOM 872 N N . GLY A 1 123 ? -15.414 -9.504 0.694 1.00 96.06 123 GLY A N 1
ATOM 873 C CA . GLY A 1 123 ? -15.804 -8.093 0.641 1.00 96.06 123 GLY A CA 1
ATOM 874 C C . GLY A 1 123 ? -16.988 -7.772 1.559 1.00 96.06 123 GLY A C 1
ATOM 875 O O . GLY A 1 123 ? -16.969 -6.754 2.247 1.00 96.06 123 GLY A O 1
ATOM 876 N N . ALA A 1 124 ? -17.978 -8.666 1.639 1.00 94.69 124 ALA A N 1
ATOM 877 C CA . ALA A 1 124 ? -19.112 -8.522 2.548 1.00 94.69 124 ALA A CA 1
ATOM 878 C C . ALA A 1 124 ? -18.679 -8.649 4.017 1.00 94.69 124 ALA A C 1
ATOM 880 O O . ALA A 1 124 ? -19.089 -7.838 4.843 1.00 94.69 124 ALA A O 1
ATOM 881 N N . VAL A 1 125 ? -17.803 -9.607 4.339 1.00 94.69 125 VAL A N 1
ATOM 882 C CA . VAL A 1 125 ? -17.211 -9.739 5.681 1.00 94.69 125 VAL A CA 1
ATOM 883 C C . VAL A 1 125 ? -16.453 -8.475 6.075 1.00 94.69 125 VAL A C 1
ATOM 885 O O . VAL A 1 125 ? -16.613 -8.007 7.193 1.00 94.69 125 VAL A O 1
ATOM 888 N N . VAL A 1 126 ? -15.672 -7.877 5.175 1.00 92.94 126 VAL A N 1
ATOM 889 C CA . VAL A 1 126 ? -14.955 -6.627 5.462 1.00 92.94 126 VAL A CA 1
ATOM 890 C C . VAL A 1 126 ? -15.941 -5.488 5.714 1.00 92.94 126 VAL A C 1
ATOM 892 O O . VAL A 1 126 ? -15.835 -4.804 6.724 1.00 92.94 126 VAL A O 1
ATOM 895 N N . VAL A 1 127 ? -16.926 -5.303 4.838 1.00 90.56 127 VAL A N 1
ATOM 896 C CA . VAL A 1 127 ? -17.904 -4.211 4.941 1.00 90.56 127 VAL A CA 1
ATOM 897 C C . VAL A 1 127 ? -18.767 -4.314 6.201 1.00 90.56 127 VAL A C 1
ATOM 899 O O . VAL A 1 127 ? -18.892 -3.341 6.941 1.00 90.56 127 VAL A O 1
ATOM 902 N N . PHE A 1 128 ? -19.374 -5.475 6.449 1.00 89.00 128 PHE A N 1
ATOM 903 C CA . PHE A 1 128 ? -20.308 -5.655 7.563 1.00 89.00 128 PHE A CA 1
ATOM 904 C C . PHE A 1 128 ? -19.590 -6.012 8.867 1.00 89.00 128 PHE A C 1
ATOM 906 O O . PHE A 1 128 ? -19.985 -5.553 9.936 1.00 89.00 128 PHE A O 1
ATOM 913 N N . GLY A 1 129 ? -18.512 -6.792 8.782 1.00 86.56 129 GLY A N 1
ATOM 914 C CA . GLY A 1 129 ? -17.728 -7.221 9.935 1.00 86.56 129 GLY A CA 1
ATOM 915 C C . GLY A 1 129 ? -16.912 -6.093 10.551 1.00 86.56 129 GLY A C 1
ATOM 916 O O . GLY A 1 129 ? -16.886 -5.998 11.772 1.00 86.56 129 GLY A O 1
ATOM 917 N N . LEU A 1 130 ? -16.308 -5.195 9.755 1.00 83.62 130 LEU A N 1
ATOM 918 C CA . LEU A 1 130 ? -15.625 -4.023 10.320 1.00 83.62 130 LEU A CA 1
ATOM 919 C C . LEU A 1 130 ? -16.605 -3.113 11.053 1.00 83.62 130 LEU A C 1
ATOM 921 O O . LEU A 1 130 ? -16.292 -2.658 12.146 1.00 83.62 130 LEU A O 1
ATOM 925 N N . ARG A 1 131 ? -17.794 -2.880 10.486 1.00 81.62 131 ARG A N 1
ATOM 926 C CA . ARG A 1 131 ? -18.828 -2.083 11.148 1.00 81.62 131 ARG A CA 1
ATOM 927 C C . ARG A 1 131 ? -19.220 -2.685 12.498 1.00 81.62 131 ARG A C 1
ATOM 929 O O . ARG A 1 131 ? -19.175 -1.978 13.498 1.00 81.62 131 ARG A O 1
ATOM 936 N N . GLY A 1 132 ? -19.539 -3.980 12.527 1.00 81.00 132 GLY A N 1
ATOM 937 C CA . GLY A 1 132 ? -19.894 -4.668 13.770 1.00 81.00 132 GLY A CA 1
ATOM 938 C C . GLY A 1 132 ? -18.750 -4.684 14.789 1.00 81.00 132 GLY A C 1
ATOM 939 O O . GLY A 1 132 ? -18.974 -4.420 15.964 1.00 81.00 132 GLY A O 1
ATOM 940 N N . ALA A 1 133 ? -17.514 -4.929 14.343 1.00 81.56 133 ALA A N 1
ATOM 941 C CA . ALA A 1 133 ? -16.337 -4.908 15.212 1.00 81.56 133 ALA A CA 1
ATOM 942 C C . ALA A 1 133 ? -16.068 -3.514 15.796 1.00 81.56 133 ALA A C 1
ATOM 944 O O . ALA A 1 133 ? -15.666 -3.400 16.948 1.00 81.56 133 ALA A O 1
ATOM 945 N N . ASN A 1 134 ? -16.303 -2.464 15.013 1.00 83.06 134 ASN A N 1
ATOM 946 C CA . ASN A 1 134 ? -16.119 -1.084 15.436 1.00 83.06 134 ASN A CA 1
ATOM 947 C C . ASN A 1 134 ? -17.169 -0.646 16.462 1.00 83.06 134 ASN A C 1
ATOM 949 O O . ASN A 1 134 ? -16.814 -0.066 17.480 1.00 83.06 134 ASN A O 1
ATOM 953 N N . GLU A 1 135 ? -18.445 -0.955 16.215 1.00 82.50 135 GLU A N 1
ATOM 954 C CA . GLU A 1 135 ? -19.533 -0.698 17.170 1.00 82.50 135 GLU A CA 1
ATOM 955 C C . GLU A 1 135 ? -19.269 -1.435 18.496 1.00 82.50 135 GLU A C 1
ATOM 957 O O . GLU A 1 135 ? -19.242 -0.806 19.550 1.00 82.50 135 GLU A O 1
ATOM 962 N N . ALA A 1 136 ? -18.938 -2.730 18.440 1.00 82.75 136 ALA A N 1
ATOM 963 C CA . ALA A 1 136 ? -18.643 -3.525 19.633 1.00 82.75 136 ALA A CA 1
ATOM 964 C C . ALA A 1 136 ? -17.409 -3.033 20.410 1.00 82.75 136 ALA A C 1
ATOM 966 O O . ALA A 1 136 ? -17.380 -3.098 21.635 1.00 82.75 136 ALA A O 1
ATOM 967 N N . ALA A 1 137 ? -16.374 -2.553 19.718 1.00 81.31 137 ALA A N 1
ATOM 968 C CA . ALA A 1 137 ? -15.155 -2.082 20.368 1.00 81.31 137 ALA A CA 1
ATOM 969 C C . ALA A 1 137 ? -15.333 -0.733 21.085 1.00 81.31 137 ALA A C 1
ATOM 971 O O . ALA A 1 137 ? -14.666 -0.509 22.090 1.00 81.31 137 ALA A O 1
ATOM 972 N N . HIS A 1 138 ? -16.237 0.135 20.619 1.00 82.88 138 HIS A N 1
ATOM 973 C CA . HIS A 1 138 ? -16.557 1.392 21.309 1.00 82.88 138 HIS A CA 1
ATOM 974 C C . HIS A 1 138 ? -17.426 1.197 22.560 1.00 82.88 138 HIS A C 1
ATOM 976 O O . HIS A 1 138 ? -17.449 2.067 23.426 1.00 82.88 138 HIS A O 1
ATOM 982 N N . GLU A 1 139 ? -18.127 0.068 22.682 1.00 85.81 139 GLU A N 1
ATOM 983 C CA . GLU A 1 139 ? -18.887 -0.282 23.892 1.00 85.81 139 GLU A CA 1
ATOM 984 C C . GLU A 1 139 ? -17.993 -0.825 25.020 1.00 85.81 139 GLU A C 1
ATOM 986 O O . GLU A 1 139 ? -18.452 -1.019 26.149 1.00 85.81 139 GLU A O 1
ATOM 991 N N . LEU A 1 140 ? -16.712 -1.079 24.737 1.00 86.00 140 LEU A N 1
ATOM 992 C CA . LEU A 1 140 ? -15.774 -1.586 25.726 1.00 86.00 140 LEU A CA 1
ATOM 993 C C . LEU A 1 140 ? -15.330 -0.487 26.711 1.00 86.00 140 LEU A C 1
ATOM 995 O O . LEU A 1 140 ? -15.104 0.651 26.303 1.00 86.00 140 LEU A O 1
ATOM 999 N N . PRO A 1 141 ? -15.116 -0.831 27.997 1.00 85.19 141 PRO A N 1
ATOM 1000 C CA . PRO A 1 141 ? -14.603 0.091 29.016 1.00 85.19 141 PRO A CA 1
ATOM 1001 C C . PRO A 1 141 ? -13.312 0.821 28.628 1.00 85.19 141 PRO A C 1
ATOM 1003 O O . PRO A 1 141 ? -13.101 1.969 29.014 1.00 85.19 141 PRO A O 1
ATOM 1006 N N . VAL A 1 142 ? -12.438 0.150 27.876 1.00 86.88 142 VAL A N 1
ATOM 1007 C CA . VAL A 1 142 ? -11.236 0.736 27.281 1.00 86.88 142 VAL A CA 1
ATOM 1008 C C . VAL A 1 142 ? -11.427 0.807 25.773 1.00 86.88 142 VAL A C 1
ATOM 1010 O O . VAL A 1 142 ? -11.267 -0.201 25.074 1.00 86.88 142 VAL A O 1
ATOM 1013 N N . ASP A 1 143 ? -11.713 2.013 25.282 1.00 86.62 143 ASP A N 1
ATOM 1014 C CA . ASP A 1 143 ? -11.822 2.314 23.855 1.00 86.62 143 ASP A CA 1
ATOM 1015 C C . ASP A 1 143 ? -10.430 2.395 23.209 1.00 86.62 143 ASP A C 1
ATOM 1017 O O . ASP A 1 143 ? -9.807 3.453 23.051 1.00 86.62 143 ASP A O 1
ATOM 1021 N N . PHE A 1 144 ? -9.921 1.227 22.828 1.00 83.88 144 PHE A N 1
ATOM 1022 C CA . PHE A 1 144 ? -8.635 1.123 22.155 1.00 83.88 144 PHE A CA 1
ATOM 1023 C C . PHE A 1 144 ? -8.664 1.646 20.714 1.00 83.88 144 PHE A C 1
ATOM 1025 O O . PHE A 1 144 ? -7.611 2.013 20.194 1.00 83.88 144 PHE A O 1
ATOM 1032 N N . LEU A 1 145 ? -9.831 1.725 20.064 1.00 82.81 145 LEU A N 1
ATOM 1033 C CA . LEU A 1 145 ? -9.938 2.232 18.693 1.00 82.81 145 LEU A CA 1
ATOM 1034 C C . LEU A 1 145 ? -9.687 3.733 18.638 1.00 82.81 145 LEU A C 1
ATOM 1036 O O . LEU A 1 145 ? -8.879 4.196 17.828 1.00 82.81 145 LEU A O 1
ATOM 1040 N N . THR A 1 146 ? -10.306 4.484 19.548 1.00 84.19 146 THR A N 1
ATOM 1041 C CA . THR A 1 146 ? -10.050 5.921 19.684 1.00 84.19 146 THR A CA 1
ATOM 1042 C C . THR A 1 146 ? -8.584 6.176 20.032 1.00 84.19 146 THR A C 1
ATOM 1044 O O . THR A 1 146 ? -7.936 7.039 19.435 1.00 84.19 146 THR A O 1
ATOM 1047 N N . ALA A 1 147 ? -7.997 5.370 20.919 1.00 86.81 147 ALA A N 1
ATOM 1048 C CA . ALA A 1 147 ? -6.582 5.494 21.251 1.00 86.81 147 ALA A CA 1
ATOM 1049 C C . ALA A 1 147 ? -5.648 5.196 20.063 1.00 86.81 147 ALA A C 1
ATOM 1051 O O . ALA A 1 147 ? -4.635 5.878 19.889 1.00 86.81 147 ALA A O 1
ATOM 1052 N N . MET A 1 148 ? -5.985 4.235 19.196 1.00 85.06 148 MET A N 1
ATOM 1053 C CA . MET A 1 148 ? -5.209 3.939 17.985 1.00 85.06 148 MET A CA 1
ATOM 1054 C C . MET A 1 148 ? -5.136 5.120 17.006 1.00 85.06 148 MET A C 1
ATOM 1056 O O . MET A 1 148 ? -4.191 5.203 16.221 1.00 85.06 148 MET A O 1
ATOM 1060 N N . GLN A 1 149 ? -6.047 6.094 17.073 1.00 85.06 149 GLN A N 1
ATOM 1061 C CA . GLN A 1 149 ? -5.944 7.307 16.252 1.00 85.06 149 GLN A CA 1
ATOM 1062 C C . GLN A 1 149 ? -4.687 8.135 16.572 1.00 85.06 149 GLN A C 1
ATOM 1064 O O . GLN A 1 149 ? -4.175 8.843 15.697 1.00 85.06 149 GLN A O 1
ATOM 1069 N N . GLN A 1 150 ? -4.118 7.991 17.778 1.00 88.56 150 GLN A N 1
ATOM 1070 C CA . GLN A 1 150 ? -2.849 8.625 18.163 1.00 88.56 150 GLN A CA 1
ATOM 1071 C C . GLN A 1 150 ? -1.669 8.157 17.300 1.00 88.56 150 GLN A C 1
ATOM 1073 O O . GLN A 1 150 ? -0.670 8.866 17.166 1.00 88.56 150 GLN A O 1
ATOM 1078 N N . MET A 1 151 ? -1.805 7.009 16.629 1.00 87.94 151 MET A N 1
ATOM 1079 C CA . MET A 1 151 ? -0.813 6.510 15.678 1.00 87.94 151 MET A CA 1
ATOM 1080 C C . MET A 1 151 ? -0.656 7.427 14.463 1.00 87.94 151 MET A C 1
ATOM 1082 O O . MET A 1 151 ? 0.424 7.490 13.877 1.00 87.94 151 MET A O 1
ATOM 1086 N N . SER A 1 152 ? -1.702 8.178 14.104 1.00 85.81 152 SER A N 1
ATOM 1087 C CA . SER A 1 152 ? -1.689 9.062 12.940 1.00 85.81 152 SER A CA 1
ATOM 1088 C C . SER A 1 152 ? -0.561 10.091 13.007 1.00 85.81 152 SER A C 1
ATOM 1090 O O . SER A 1 152 ? 0.102 10.331 12.002 1.00 85.81 152 SER A O 1
ATOM 1092 N N . THR A 1 153 ? -0.312 10.702 14.168 1.00 88.81 153 THR A N 1
ATOM 1093 C CA . THR A 1 153 ? 0.647 11.811 14.269 1.00 88.81 153 THR A CA 1
ATOM 1094 C C . THR A 1 153 ? 2.084 11.358 13.977 1.00 88.81 153 THR A C 1
ATOM 1096 O O . THR A 1 153 ? 2.686 11.918 13.056 1.00 88.81 153 THR A O 1
ATOM 1099 N N . PRO A 1 154 ? 2.639 10.324 14.644 1.00 91.75 154 PRO A N 1
ATOM 1100 C CA . PRO A 1 154 ? 3.960 9.811 14.286 1.00 91.75 154 PRO A CA 1
ATOM 1101 C C . PRO A 1 154 ? 4.035 9.320 12.845 1.00 91.75 154 PRO A C 1
ATOM 1103 O O . PRO A 1 154 ? 5.018 9.621 12.174 1.00 91.75 154 PRO A O 1
ATOM 1106 N N . ILE A 1 155 ? 3.001 8.625 12.348 1.00 89.25 155 ILE A N 1
ATOM 1107 C CA . ILE A 1 155 ? 2.945 8.153 10.955 1.00 89.25 155 ILE A CA 1
ATOM 1108 C C . ILE A 1 155 ? 3.104 9.323 9.998 1.00 89.25 155 ILE A C 1
ATOM 1110 O O . ILE A 1 155 ? 4.011 9.299 9.179 1.00 89.25 155 ILE A O 1
ATOM 1114 N N . LEU A 1 156 ? 2.294 10.370 10.122 1.00 86.75 156 LEU A N 1
ATOM 1115 C CA . LEU A 1 156 ? 2.337 11.484 9.183 1.00 86.75 156 LEU A CA 1
ATOM 1116 C C . LEU A 1 156 ? 3.681 12.220 9.206 1.00 86.75 156 LEU A C 1
ATOM 1118 O O . LEU A 1 156 ? 4.210 12.506 8.139 1.00 86.75 156 LEU A O 1
ATOM 1122 N N . TYR A 1 157 ? 4.252 12.500 10.379 1.00 88.44 157 TYR A N 1
ATOM 1123 C CA . TYR A 1 157 ? 5.475 13.308 10.479 1.00 88.44 157 TYR A CA 1
ATOM 1124 C C . TYR A 1 157 ? 6.772 12.525 10.255 1.00 88.44 157 TYR A C 1
ATOM 1126 O O . TYR A 1 157 ? 7.692 13.050 9.639 1.00 88.44 157 TYR A O 1
ATOM 1134 N N . LEU A 1 158 ? 6.877 11.275 10.712 1.00 91.75 158 LEU A N 1
ATOM 1135 C CA . LEU A 1 158 ? 8.078 10.468 10.458 1.00 91.75 158 LEU A CA 1
ATOM 1136 C C . LEU A 1 158 ? 8.098 9.919 9.035 1.00 91.75 158 LEU A C 1
ATOM 1138 O O . LEU A 1 158 ? 9.175 9.734 8.468 1.00 91.75 158 LEU A O 1
ATOM 1142 N N . PHE A 1 159 ? 6.924 9.682 8.441 1.00 88.94 159 PHE A N 1
ATOM 1143 C CA . PHE A 1 159 ? 6.844 9.260 7.051 1.00 88.94 159 PHE A CA 1
ATOM 1144 C C . PHE A 1 159 ? 7.435 10.308 6.112 1.00 88.94 159 PHE A C 1
ATOM 1146 O O . PHE A 1 159 ? 8.073 9.911 5.144 1.00 88.94 159 PHE A O 1
ATOM 1153 N N . THR A 1 160 ? 7.316 11.612 6.411 1.00 90.44 160 THR A N 1
ATOM 1154 C CA . THR A 1 160 ? 7.836 12.666 5.520 1.00 90.44 160 THR A CA 1
ATOM 1155 C C . THR A 1 160 ? 9.307 12.470 5.191 1.00 90.44 160 THR A C 1
ATOM 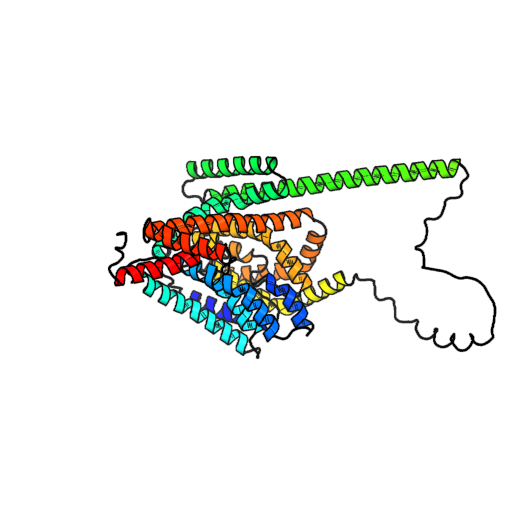1157 O O . THR A 1 160 ? 9.679 12.716 4.056 1.00 90.44 160 THR A O 1
ATOM 1160 N N . LEU A 1 161 ? 10.085 11.917 6.130 1.00 93.38 161 LEU A N 1
ATOM 1161 C CA . LEU A 1 161 ? 11.533 11.725 6.043 1.00 93.38 161 LEU A CA 1
ATOM 1162 C C . LEU A 1 161 ? 11.971 10.591 5.101 1.00 93.38 161 LEU A C 1
ATOM 1164 O O . LEU A 1 161 ? 13.175 10.350 4.956 1.00 93.38 161 LEU A O 1
ATOM 1168 N N . PHE A 1 162 ? 11.046 9.855 4.469 1.00 93.06 162 PHE A N 1
ATOM 1169 C CA . PHE A 1 162 ? 11.426 8.761 3.568 1.00 93.06 162 PHE A CA 1
ATOM 1170 C C . PHE A 1 162 ? 12.344 9.221 2.415 1.00 93.06 162 PHE A C 1
ATOM 1172 O O . PHE A 1 162 ? 13.285 8.483 2.107 1.00 93.06 162 PHE A O 1
ATOM 1179 N N . PRO A 1 163 ? 12.178 10.407 1.788 1.00 93.69 163 PRO A N 1
ATOM 1180 C CA . PRO A 1 163 ? 13.085 10.853 0.741 1.00 93.69 163 PRO A CA 1
ATOM 1181 C C . PRO A 1 163 ? 14.474 11.158 1.297 1.00 93.69 163 PRO A C 1
ATOM 1183 O O . PRO A 1 163 ? 15.458 10.752 0.685 1.00 93.69 163 PRO A O 1
ATOM 1186 N N . VAL A 1 164 ? 14.582 11.789 2.476 1.00 95.12 164 VAL A N 1
ATOM 1187 C CA . VAL A 1 164 ? 15.874 12.018 3.153 1.00 95.12 164 VAL A CA 1
ATOM 1188 C C . VAL A 1 164 ? 16.614 10.703 3.346 1.00 95.12 164 VAL A C 1
ATOM 1190 O O . VAL A 1 164 ? 17.804 10.593 3.037 1.00 95.12 164 VAL A O 1
ATOM 1193 N N . LEU A 1 165 ? 15.910 9.682 3.836 1.00 95.12 165 LEU A N 1
ATOM 1194 C CA . LEU A 1 165 ? 16.496 8.371 4.070 1.00 95.12 165 LEU A CA 1
ATOM 1195 C C . LEU A 1 165 ? 16.882 7.681 2.752 1.00 95.12 165 LEU A C 1
ATOM 1197 O O . LEU A 1 165 ? 17.953 7.080 2.684 1.00 95.12 165 LEU A O 1
ATOM 1201 N N . ALA A 1 166 ? 16.075 7.812 1.696 1.00 94.06 166 ALA A N 1
ATOM 1202 C CA . ALA A 1 166 ? 16.400 7.291 0.368 1.00 94.06 166 ALA A CA 1
ATOM 1203 C C . ALA A 1 166 ? 17.657 7.962 -0.218 1.00 94.06 166 ALA A C 1
ATOM 1205 O O . ALA A 1 166 ? 18.581 7.269 -0.648 1.00 94.06 166 ALA A O 1
ATOM 1206 N N . VAL A 1 167 ? 17.745 9.297 -0.152 1.00 94.19 167 VAL A N 1
ATOM 1207 C CA . VAL A 1 167 ? 18.920 10.069 -0.595 1.00 94.19 167 VAL A CA 1
ATOM 1208 C C . VAL A 1 167 ? 20.152 9.659 0.207 1.00 94.19 167 VAL A C 1
ATOM 1210 O O . VAL A 1 167 ? 21.215 9.426 -0.368 1.00 94.19 167 VAL A O 1
ATOM 1213 N N . SER A 1 168 ? 20.001 9.513 1.526 1.00 94.62 168 SER A N 1
ATOM 1214 C CA . SER A 1 168 ? 21.091 9.116 2.420 1.00 94.62 168 SER A CA 1
ATOM 1215 C C . SER A 1 168 ? 21.637 7.731 2.079 1.00 94.62 168 SER A C 1
ATOM 1217 O O . SER A 1 168 ? 22.852 7.536 2.044 1.00 94.62 168 SER A O 1
ATOM 1219 N N . LYS A 1 169 ? 20.748 6.767 1.812 1.00 92.31 169 LYS A N 1
ATOM 1220 C CA . LYS A 1 169 ? 21.131 5.394 1.461 1.00 92.31 169 LYS A CA 1
ATOM 1221 C C . LYS A 1 169 ? 21.751 5.296 0.064 1.00 92.31 169 LYS A C 1
ATOM 1223 O O . LYS A 1 169 ? 22.634 4.470 -0.139 1.00 92.31 169 LYS A O 1
ATOM 1228 N N . GLN A 1 170 ? 21.318 6.125 -0.887 1.00 91.31 170 GLN A N 1
ATOM 1229 C CA . GLN A 1 170 ? 21.787 6.048 -2.273 1.00 91.31 170 GLN A CA 1
ATOM 1230 C C . GLN A 1 170 ? 23.043 6.883 -2.564 1.00 91.31 170 GLN A C 1
ATOM 1232 O O . GLN A 1 170 ? 23.912 6.445 -3.320 1.00 91.31 170 GLN A O 1
ATOM 1237 N N . PHE A 1 171 ? 23.133 8.090 -2.003 1.00 91.44 171 PHE A N 1
ATOM 1238 C CA . PHE A 1 171 ? 24.182 9.071 -2.316 1.00 91.44 171 PHE A CA 1
ATOM 1239 C C . PHE A 1 171 ? 25.093 9.384 -1.121 1.00 91.44 171 PHE A C 1
ATOM 1241 O O . PHE A 1 171 ? 26.043 10.155 -1.250 1.00 91.44 171 PHE A O 1
ATOM 1248 N N . GLY A 1 172 ? 24.841 8.766 0.034 1.00 92.56 172 GLY A N 1
ATOM 1249 C CA . GLY A 1 172 ? 25.655 8.902 1.235 1.00 92.56 172 GLY A CA 1
ATOM 1250 C C . GLY A 1 172 ? 25.198 10.019 2.174 1.00 92.56 172 GLY A C 1
ATOM 1251 O O . GLY A 1 172 ? 24.193 10.700 1.970 1.00 92.56 172 GLY A O 1
ATOM 1252 N N . ARG A 1 173 ? 25.969 10.202 3.251 1.00 93.62 173 ARG A N 1
ATOM 1253 C CA . ARG A 1 173 ? 25.572 11.009 4.419 1.00 93.62 173 ARG A CA 1
ATOM 1254 C C . ARG A 1 173 ? 25.441 12.500 4.109 1.00 93.62 173 ARG A C 1
ATOM 1256 O O . ARG A 1 173 ? 24.545 13.138 4.645 1.00 93.62 173 ARG A O 1
ATOM 1263 N N . LEU A 1 174 ? 26.307 13.053 3.256 1.00 93.19 174 LEU A N 1
ATOM 1264 C CA . LEU A 1 174 ? 26.317 14.490 2.963 1.00 93.19 174 LEU A CA 1
ATOM 1265 C C . LEU A 1 174 ? 25.103 14.920 2.111 1.00 93.19 174 LEU A C 1
ATOM 1267 O O . LEU A 1 174 ? 24.379 15.807 2.562 1.00 93.19 174 LEU A O 1
ATOM 1271 N N . PRO A 1 175 ? 24.792 14.285 0.959 1.00 92.25 175 PRO A N 1
ATOM 1272 C CA . PRO A 1 175 ? 23.551 14.572 0.231 1.00 92.25 175 PRO A CA 1
ATOM 1273 C C . PRO A 1 175 ? 22.301 14.319 1.076 1.00 92.25 175 PRO A C 1
ATOM 1275 O O . PRO A 1 175 ? 21.347 15.090 1.010 1.00 92.25 175 PRO A O 1
ATOM 1278 N N . GLY A 1 176 ? 22.335 13.276 1.912 1.00 93.62 176 GLY A N 1
ATOM 1279 C CA . GLY A 1 176 ? 21.288 12.982 2.884 1.00 93.62 176 GLY A CA 1
ATOM 1280 C C . GLY A 1 176 ? 21.065 14.108 3.894 1.00 93.62 176 GLY A C 1
ATOM 1281 O O . GLY A 1 176 ? 19.936 14.539 4.096 1.00 93.62 176 GLY A O 1
ATOM 1282 N N . ALA A 1 177 ? 22.137 14.641 4.483 1.00 94.88 177 ALA A N 1
ATOM 1283 C CA . ALA A 1 177 ? 22.059 15.757 5.422 1.00 94.88 177 ALA A CA 1
ATOM 1284 C C . ALA A 1 177 ? 21.508 17.029 4.760 1.00 94.88 177 ALA A C 1
ATOM 1286 O O . ALA A 1 177 ? 20.657 17.695 5.342 1.00 94.88 177 ALA A O 1
ATOM 1287 N N . VAL A 1 178 ? 21.933 17.335 3.528 1.00 93.81 178 VAL A N 1
ATOM 1288 C CA . VAL A 1 178 ? 21.391 18.467 2.756 1.00 93.81 178 VAL A CA 1
ATOM 1289 C C . VAL A 1 178 ? 19.893 18.288 2.516 1.00 93.81 178 VAL A C 1
ATOM 1291 O O . VAL A 1 178 ? 19.125 19.209 2.787 1.00 93.81 178 VAL A O 1
ATOM 1294 N N . ALA A 1 179 ? 19.465 17.101 2.073 1.00 94.19 179 ALA A N 1
ATOM 1295 C CA . ALA A 1 179 ? 18.049 16.789 1.898 1.00 94.19 179 ALA A CA 1
ATOM 1296 C C . ALA A 1 179 ? 17.268 16.960 3.209 1.00 94.19 179 ALA A C 1
ATOM 1298 O O . ALA A 1 179 ? 16.215 17.587 3.209 1.00 94.19 179 ALA A O 1
ATOM 1299 N N . GLY A 1 180 ? 17.814 16.479 4.330 1.00 94.88 180 GLY A N 1
ATOM 1300 C CA . GLY A 1 180 ? 17.197 16.601 5.650 1.00 94.88 180 GLY A CA 1
ATOM 1301 C C . GLY A 1 180 ? 17.045 18.045 6.125 1.00 94.88 180 GLY A C 1
ATOM 1302 O O . GLY A 1 180 ? 15.993 18.403 6.644 1.00 94.88 180 GLY A O 1
ATOM 1303 N N . VAL A 1 181 ? 18.052 18.896 5.907 1.00 95.56 181 VAL A N 1
ATOM 1304 C CA . VAL A 1 181 ? 17.973 20.328 6.245 1.00 95.56 181 VAL A CA 1
ATOM 1305 C C . VAL A 1 181 ? 16.928 21.036 5.385 1.00 95.56 181 VAL A C 1
ATOM 1307 O O . VAL A 1 181 ? 16.123 21.799 5.915 1.00 95.56 181 VAL A O 1
ATOM 1310 N N . VAL A 1 182 ? 16.912 20.772 4.075 1.00 94.31 182 VAL A N 1
ATOM 1311 C CA . VAL A 1 182 ? 15.921 21.350 3.153 1.00 94.31 182 VAL A CA 1
ATOM 1312 C C . VAL A 1 182 ? 14.510 20.910 3.536 1.00 94.31 182 VAL A C 1
ATOM 1314 O O . VAL A 1 182 ? 13.612 21.745 3.623 1.00 94.31 182 VAL A O 1
ATOM 1317 N N . GLU A 1 183 ? 14.315 19.620 3.807 1.00 94.31 183 GLU A N 1
ATOM 1318 C CA . GLU A 1 183 ? 13.016 19.072 4.182 1.00 94.31 183 GLU A CA 1
ATOM 1319 C C . GLU A 1 183 ? 12.529 19.647 5.517 1.00 94.31 183 GLU A C 1
ATOM 1321 O O . GLU A 1 183 ? 11.407 20.143 5.597 1.00 94.31 183 GLU A O 1
ATOM 1326 N N . LEU A 1 184 ? 13.386 19.677 6.543 1.00 94.06 184 LEU A N 1
ATOM 1327 C CA . LEU A 1 184 ? 13.051 20.258 7.843 1.00 94.06 184 LEU A CA 1
ATOM 1328 C C . LEU A 1 184 ? 12.707 21.748 7.727 1.00 94.06 184 LEU A C 1
ATOM 1330 O O . LEU A 1 184 ? 11.722 22.199 8.313 1.00 94.06 184 LEU A O 1
ATOM 1334 N N . ALA A 1 185 ? 13.480 22.511 6.950 1.00 94.31 185 ALA A N 1
ATOM 1335 C CA . ALA A 1 185 ? 13.196 23.919 6.702 1.00 94.31 185 ALA A CA 1
ATOM 1336 C C . ALA A 1 185 ? 11.831 24.099 6.023 1.00 94.31 185 ALA A C 1
ATOM 1338 O O . ALA A 1 185 ? 11.044 24.940 6.455 1.00 94.31 185 ALA A O 1
ATOM 1339 N N . LEU A 1 186 ? 11.510 23.279 5.017 1.00 92.88 186 LEU A N 1
ATOM 1340 C CA . LEU A 1 186 ? 10.205 23.300 4.354 1.00 92.88 186 LEU A CA 1
ATOM 1341 C C . LEU A 1 186 ? 9.067 22.942 5.305 1.00 92.88 186 LEU A C 1
ATOM 1343 O O . LEU A 1 186 ? 8.033 23.608 5.268 1.00 92.88 186 LEU A O 1
ATOM 1347 N N . VAL A 1 187 ? 9.249 21.950 6.181 1.00 91.44 187 VAL A N 1
ATOM 1348 C CA . VAL A 1 187 ? 8.252 21.602 7.201 1.00 91.44 187 VAL A CA 1
ATOM 1349 C C . VAL A 1 187 ? 8.000 22.798 8.119 1.00 91.44 187 VAL A C 1
ATOM 1351 O O . VAL A 1 187 ? 6.856 23.229 8.254 1.00 91.44 187 VAL A O 1
ATOM 1354 N N . VAL A 1 188 ? 9.051 23.394 8.691 1.00 93.00 188 VAL A N 1
ATOM 1355 C CA . VAL A 1 188 ? 8.933 24.537 9.615 1.00 93.00 188 VAL A CA 1
ATOM 1356 C C . VAL A 1 188 ? 8.298 25.751 8.933 1.00 93.00 188 VAL A C 1
ATOM 1358 O O . VAL A 1 188 ? 7.382 26.366 9.482 1.00 93.00 188 VAL A O 1
ATOM 1361 N N . VAL A 1 189 ? 8.743 26.086 7.719 1.00 93.19 189 VAL A N 1
ATOM 1362 C CA . VAL A 1 189 ? 8.193 27.201 6.935 1.00 93.19 189 VAL A CA 1
ATOM 1363 C C . VAL A 1 189 ? 6.727 26.951 6.598 1.00 93.19 189 VAL A C 1
ATOM 1365 O O . VAL A 1 189 ? 5.908 27.850 6.770 1.00 93.19 189 VAL A O 1
ATOM 1368 N N . THR A 1 190 ? 6.366 25.734 6.187 1.00 89.81 190 THR A N 1
ATOM 1369 C CA . THR A 1 190 ? 4.975 25.400 5.854 1.00 89.81 190 THR A CA 1
ATOM 1370 C C . THR A 1 190 ? 4.084 25.447 7.088 1.00 89.81 190 THR A C 1
ATOM 1372 O O . THR A 1 190 ? 3.011 26.035 7.024 1.00 89.81 190 THR A O 1
ATOM 1375 N N . MET A 1 191 ? 4.537 24.922 8.231 1.00 89.62 191 MET A N 1
ATOM 1376 C CA . MET A 1 191 ? 3.790 25.020 9.491 1.00 89.62 191 MET A CA 1
ATOM 1377 C C . MET A 1 191 ? 3.552 26.476 9.907 1.00 89.62 191 MET A C 1
ATOM 1379 O O . MET A 1 191 ? 2.491 26.790 10.443 1.00 89.62 191 MET A O 1
ATOM 1383 N N . LYS A 1 192 ? 4.512 27.369 9.639 1.00 92.25 192 LYS A N 1
ATOM 1384 C CA . LYS A 1 192 ? 4.408 28.792 9.977 1.00 92.25 192 LYS A CA 1
ATOM 1385 C C . LYS A 1 192 ? 3.531 29.584 9.003 1.00 92.25 192 LYS A C 1
ATOM 1387 O O . LYS A 1 192 ? 2.729 30.400 9.444 1.00 92.25 192 LYS A O 1
ATOM 1392 N N . LEU A 1 193 ? 3.710 29.392 7.696 1.00 91.19 193 LEU A N 1
ATOM 1393 C CA . LEU 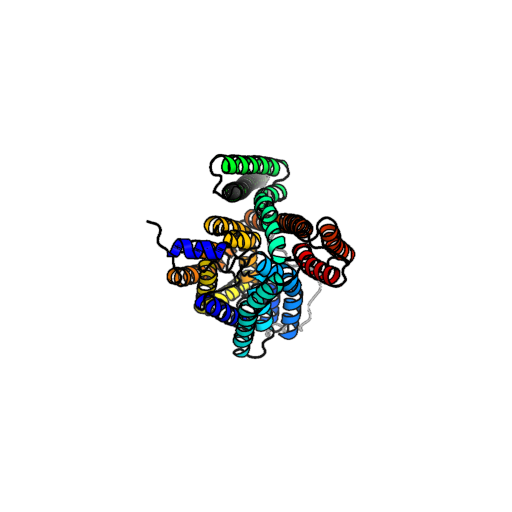A 1 193 ? 3.042 30.185 6.656 1.00 91.19 193 LEU A CA 1
ATOM 1394 C C . LEU A 1 193 ? 1.660 29.634 6.286 1.00 91.19 193 LEU A C 1
ATOM 1396 O O . LEU A 1 193 ? 0.746 30.401 5.991 1.00 91.19 193 LEU A O 1
ATOM 1400 N N . TRP A 1 194 ? 1.496 28.312 6.323 1.00 88.19 194 TRP A N 1
ATOM 1401 C CA . TRP A 1 194 ? 0.274 27.615 5.928 1.00 88.19 194 TRP A CA 1
ATOM 1402 C C . TRP A 1 194 ? -0.091 26.521 6.944 1.00 88.19 194 TRP A C 1
ATOM 1404 O O . TRP A 1 194 ? -0.044 25.336 6.615 1.00 88.19 194 TRP A O 1
ATOM 1414 N N . PRO A 1 195 ? -0.538 26.880 8.163 1.00 82.25 195 PRO A N 1
ATOM 1415 C CA . PRO A 1 195 ? -0.819 25.911 9.232 1.00 82.25 195 PRO A CA 1
ATOM 1416 C C . PRO A 1 195 ? -1.927 24.900 8.888 1.00 82.25 195 PRO A C 1
ATOM 1418 O O . PRO A 1 195 ? -2.030 23.850 9.515 1.00 82.25 195 PRO A O 1
ATOM 1421 N N . LYS A 1 196 ? -2.762 25.197 7.883 1.00 80.38 196 LYS A N 1
ATOM 1422 C CA . LYS A 1 196 ? -3.814 24.295 7.387 1.00 80.38 196 LYS A CA 1
ATOM 1423 C C . LYS A 1 196 ? -3.297 23.261 6.377 1.00 80.38 196 LYS A C 1
ATOM 1425 O O . LYS A 1 196 ? -3.979 22.275 6.122 1.00 80.38 196 LYS A O 1
ATOM 1430 N N . VAL A 1 197 ? -2.109 23.464 5.806 1.00 81.69 197 VAL A N 1
ATOM 1431 C CA . VAL A 1 197 ? -1.497 22.563 4.818 1.00 81.69 197 VAL A CA 1
ATOM 1432 C C . VAL A 1 197 ? -0.656 21.512 5.531 1.00 81.69 197 VAL A C 1
ATOM 1434 O O . VAL A 1 197 ? -0.096 21.745 6.601 1.00 81.69 197 VAL A O 1
ATOM 1437 N N . PHE A 1 198 ? -0.588 20.309 4.967 1.00 83.88 198 PHE A N 1
ATOM 1438 C CA . PHE A 1 198 ? 0.207 19.240 5.549 1.00 83.88 198 PHE A CA 1
ATOM 1439 C C . PHE A 1 198 ? 1.657 19.594 5.287 1.00 83.88 198 PHE A C 1
ATOM 1441 O O . PHE A 1 198 ? 2.101 19.529 4.148 1.00 83.88 198 PHE A O 1
ATOM 1448 N N . ALA A 1 199 ? 2.400 19.964 6.323 1.00 85.56 199 ALA A N 1
ATOM 1449 C CA . ALA A 1 199 ? 3.782 20.391 6.146 1.00 85.56 199 ALA A CA 1
ATOM 1450 C C . ALA A 1 199 ? 4.664 19.317 5.488 1.00 85.56 199 ALA A C 1
ATOM 1452 O O . ALA A 1 199 ? 5.597 19.648 4.763 1.00 85.56 199 ALA A O 1
ATOM 1453 N N . GLY A 1 200 ? 4.320 18.039 5.675 1.00 85.25 200 GLY A N 1
ATOM 1454 C CA . GLY A 1 200 ? 5.011 16.925 5.042 1.00 85.25 200 GLY A CA 1
ATOM 1455 C C . GLY A 1 200 ? 4.874 16.873 3.525 1.00 85.25 200 GLY A C 1
ATOM 1456 O O . GLY A 1 200 ? 5.805 16.450 2.853 1.00 85.25 200 GLY A O 1
ATOM 1457 N N . ALA A 1 201 ? 3.747 17.308 2.964 1.00 84.69 201 ALA A N 1
ATOM 1458 C CA . ALA A 1 201 ? 3.470 17.224 1.530 1.00 84.69 201 ALA A CA 1
ATOM 1459 C C . ALA A 1 201 ? 4.513 17.951 0.650 1.00 84.69 201 ALA A C 1
ATOM 1461 O O . ALA A 1 201 ? 5.163 17.291 -0.167 1.00 84.69 201 ALA A O 1
ATOM 1462 N N . PRO A 1 202 ? 4.738 19.272 0.815 1.00 86.19 202 PRO A N 1
ATOM 1463 C CA . PRO A 1 202 ? 5.756 19.985 0.044 1.00 86.19 202 PRO A CA 1
ATOM 1464 C C . PRO A 1 202 ? 7.177 19.519 0.384 1.00 86.19 202 PRO A C 1
ATOM 1466 O O . PRO A 1 202 ? 8.054 19.546 -0.478 1.00 86.19 202 PRO A O 1
ATOM 1469 N N . ALA A 1 203 ? 7.405 19.055 1.614 1.00 90.50 203 ALA A N 1
ATOM 1470 C CA . ALA A 1 203 ? 8.699 18.552 2.055 1.00 90.50 203 ALA A CA 1
ATOM 1471 C C . ALA A 1 203 ? 9.070 17.241 1.330 1.00 90.50 203 ALA A C 1
ATOM 1473 O O . ALA A 1 203 ? 10.136 17.149 0.721 1.00 90.50 203 ALA A O 1
ATOM 1474 N N . MET A 1 204 ? 8.137 16.283 1.270 1.00 90.56 204 MET A N 1
ATOM 1475 C CA . MET A 1 204 ? 8.295 15.039 0.512 1.00 90.56 204 MET A CA 1
ATOM 1476 C C . MET A 1 204 ? 8.490 15.302 -0.981 1.00 90.56 204 MET A C 1
ATOM 1478 O O . MET A 1 204 ? 9.338 14.672 -1.612 1.00 90.56 204 MET A O 1
ATOM 1482 N N . ALA A 1 205 ? 7.741 16.259 -1.541 1.00 88.81 205 ALA A N 1
ATOM 1483 C CA . ALA A 1 205 ? 7.882 16.668 -2.935 1.00 88.81 205 ALA A CA 1
ATOM 1484 C C . ALA A 1 205 ? 9.316 17.110 -3.244 1.00 88.81 205 ALA A C 1
ATOM 1486 O O . ALA A 1 205 ? 9.949 16.596 -4.167 1.00 88.81 205 ALA A O 1
ATOM 1487 N N . ALA A 1 206 ? 9.847 18.032 -2.438 1.00 90.56 206 ALA A N 1
ATOM 1488 C CA . ALA A 1 206 ? 11.208 18.525 -2.585 1.00 90.56 206 ALA A CA 1
ATOM 1489 C C . ALA A 1 206 ? 12.241 17.404 -2.412 1.00 90.56 206 ALA A C 1
ATOM 1491 O O . ALA A 1 206 ? 13.171 17.301 -3.211 1.00 90.56 206 ALA A O 1
ATOM 1492 N N . GLY A 1 207 ? 12.051 16.532 -1.421 1.00 91.69 207 GLY A N 1
ATOM 1493 C CA . GLY A 1 207 ? 12.937 15.402 -1.166 1.00 91.69 207 GLY A CA 1
ATOM 1494 C C . GLY A 1 207 ? 12.997 14.404 -2.329 1.00 91.69 207 GLY A C 1
ATOM 1495 O O . GLY A 1 207 ? 14.084 13.992 -2.734 1.00 91.69 207 GLY A O 1
ATOM 1496 N N . VAL A 1 208 ? 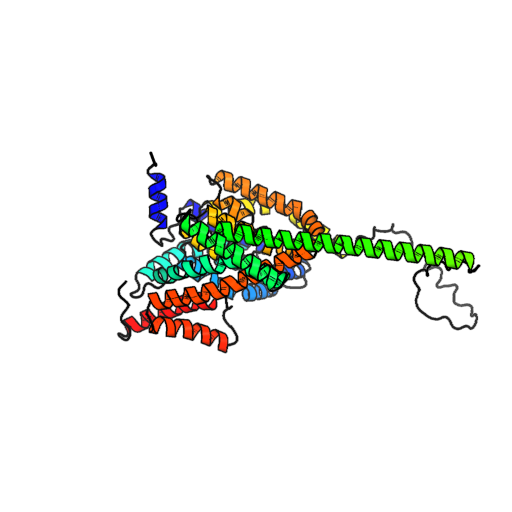11.851 14.050 -2.921 1.00 90.19 208 VAL A N 1
ATOM 1497 C CA . VAL A 1 208 ? 11.790 13.145 -4.084 1.00 90.19 208 VAL A CA 1
ATOM 1498 C C . VAL A 1 208 ? 12.379 13.801 -5.331 1.00 90.19 208 VAL A C 1
ATOM 1500 O O . VAL A 1 208 ? 13.134 13.157 -6.059 1.00 90.19 208 VAL A O 1
ATOM 1503 N N . LEU A 1 209 ? 12.099 15.085 -5.569 1.00 89.88 209 LEU A N 1
ATOM 1504 C CA . LEU A 1 209 ? 12.703 15.830 -6.678 1.00 89.88 209 LEU A CA 1
ATOM 1505 C C . LEU A 1 209 ? 14.228 15.902 -6.549 1.00 89.88 209 LEU A C 1
ATOM 1507 O O . LEU A 1 209 ? 14.938 15.732 -7.538 1.00 89.88 209 LEU A O 1
ATOM 1511 N N . LEU A 1 210 ? 14.736 16.100 -5.334 1.00 91.06 210 LEU A N 1
ATOM 1512 C CA . LEU A 1 210 ? 16.165 16.118 -5.043 1.00 91.06 210 LEU A CA 1
ATOM 1513 C C . LEU A 1 210 ? 16.799 14.732 -5.238 1.00 91.06 210 LEU A C 1
ATOM 1515 O O . LEU A 1 210 ? 17.872 14.638 -5.835 1.00 91.06 210 LEU A O 1
ATOM 1519 N N . LEU A 1 211 ? 16.118 13.655 -4.831 1.00 90.12 211 LEU A N 1
ATOM 1520 C CA . LEU A 1 211 ? 16.546 12.279 -5.105 1.00 90.12 211 LEU A CA 1
ATOM 1521 C C . LEU A 1 211 ? 16.673 12.017 -6.612 1.00 90.12 211 LEU A C 1
ATOM 1523 O O . LEU A 1 211 ? 17.722 11.569 -7.074 1.00 90.12 211 LEU A O 1
ATOM 1527 N N . ILE A 1 212 ? 15.624 12.326 -7.381 1.00 85.00 212 ILE A N 1
ATOM 1528 C CA . ILE A 1 212 ? 15.608 12.146 -8.840 1.00 85.00 212 ILE A CA 1
ATOM 1529 C C . ILE A 1 212 ? 16.680 13.026 -9.492 1.00 85.00 212 ILE A C 1
ATOM 1531 O O . ILE A 1 212 ? 17.413 12.563 -10.365 1.00 85.00 212 ILE A O 1
ATOM 1535 N N . GLY A 1 213 ? 16.823 14.275 -9.044 1.00 85.69 213 GLY A N 1
ATOM 1536 C CA . GLY A 1 213 ? 17.842 15.201 -9.529 1.00 85.69 213 GLY A CA 1
ATOM 1537 C C . GLY A 1 213 ? 19.259 14.656 -9.343 1.00 85.69 213 GLY A C 1
ATOM 1538 O O . GLY A 1 213 ? 20.053 14.669 -10.287 1.00 85.69 213 GLY A O 1
ATOM 1539 N N . PHE A 1 214 ? 19.572 14.107 -8.165 1.00 87.69 214 PHE A N 1
ATOM 1540 C CA . PHE A 1 214 ? 20.864 13.462 -7.921 1.00 87.69 214 PHE A CA 1
ATOM 1541 C C . PHE A 1 214 ? 21.063 12.189 -8.741 1.00 87.69 214 PHE A C 1
ATOM 1543 O O . PHE A 1 214 ? 22.170 11.958 -9.233 1.00 87.69 214 PHE A O 1
ATOM 1550 N N . ALA A 1 215 ? 20.011 11.398 -8.948 1.00 84.50 215 ALA A N 1
ATOM 1551 C CA . ALA A 1 215 ? 20.068 10.191 -9.766 1.00 84.50 215 ALA A CA 1
ATOM 1552 C C . ALA A 1 215 ? 20.402 10.503 -11.224 1.00 84.50 215 ALA A C 1
ATOM 1554 O O . ALA A 1 215 ? 21.371 9.982 -11.775 1.00 84.50 215 ALA A O 1
ATOM 1555 N N . VAL A 1 216 ? 19.663 11.441 -11.819 1.00 82.00 216 VAL A N 1
ATOM 1556 C CA . VAL A 1 216 ? 19.879 11.879 -13.199 1.00 82.00 216 VAL A CA 1
ATOM 1557 C C . VAL A 1 216 ? 21.258 12.522 -13.349 1.00 82.00 216 VAL A C 1
ATOM 1559 O O . VAL A 1 216 ? 21.978 12.220 -14.300 1.00 82.00 216 VAL A O 1
ATOM 1562 N N . ALA A 1 217 ? 21.680 13.366 -12.403 1.00 84.06 217 ALA A N 1
ATOM 1563 C CA . ALA A 1 217 ? 23.010 13.971 -12.438 1.00 84.06 217 ALA A CA 1
ATOM 1564 C C . ALA A 1 217 ? 24.133 12.921 -12.361 1.00 84.06 217 ALA A C 1
ATOM 1566 O O . ALA A 1 217 ? 25.135 13.050 -13.070 1.00 84.06 217 ALA A O 1
ATOM 1567 N N . LYS A 1 218 ? 23.968 11.879 -11.535 1.00 83.50 218 LYS A N 1
ATOM 1568 C CA . LYS A 1 218 ? 24.909 10.756 -11.431 1.00 83.50 218 LYS A CA 1
ATOM 1569 C C . LYS A 1 218 ? 24.994 9.985 -12.748 1.00 83.50 218 LYS A C 1
ATOM 1571 O O . LYS A 1 218 ? 26.100 9.812 -13.255 1.00 83.50 218 LYS A O 1
ATOM 1576 N N . ASP A 1 219 ? 23.858 9.626 -13.342 1.00 80.75 219 ASP A N 1
ATOM 1577 C CA . ASP A 1 219 ? 23.820 8.917 -14.628 1.00 80.75 219 ASP A CA 1
ATOM 1578 C C . ASP A 1 219 ? 24.435 9.734 -15.764 1.00 80.75 219 ASP A C 1
ATOM 1580 O O . ASP A 1 219 ? 25.193 9.208 -16.579 1.00 80.75 219 ASP A O 1
ATOM 1584 N N . LEU A 1 220 ? 24.158 11.039 -15.822 1.00 80.94 220 LEU A N 1
ATOM 1585 C CA . LEU A 1 220 ? 24.740 11.919 -16.836 1.00 80.94 220 LEU A CA 1
ATOM 1586 C C . LEU A 1 220 ? 26.259 12.050 -16.679 1.00 80.94 220 LEU A C 1
ATOM 1588 O O . LEU A 1 220 ? 26.974 12.050 -17.682 1.00 80.94 220 LEU A O 1
ATOM 1592 N N . ARG A 1 221 ? 26.768 12.151 -15.444 1.00 83.75 221 ARG A N 1
ATOM 1593 C CA . ARG A 1 221 ? 28.216 12.189 -15.178 1.00 83.75 221 ARG A CA 1
ATOM 1594 C C . ARG A 1 221 ? 28.885 10.868 -15.534 1.00 83.75 221 ARG A C 1
ATOM 1596 O O . ARG A 1 221 ? 29.929 10.895 -16.178 1.00 83.75 221 ARG A O 1
ATOM 1603 N N . GLN A 1 222 ? 28.265 9.744 -15.182 1.00 83.00 222 GLN A N 1
ATOM 1604 C CA . GLN A 1 222 ? 28.779 8.417 -15.505 1.00 83.00 222 GLN A CA 1
ATOM 1605 C C . GLN A 1 222 ? 28.849 8.215 -17.023 1.00 83.00 222 GLN A C 1
ATOM 1607 O O . GLN A 1 222 ? 29.921 7.946 -17.548 1.00 83.00 222 GLN A O 1
ATOM 1612 N N . ARG A 1 223 ? 27.772 8.530 -17.756 1.00 81.56 223 ARG A N 1
ATOM 1613 C CA . ARG A 1 223 ? 27.747 8.460 -19.228 1.00 81.56 223 ARG A CA 1
ATOM 1614 C C . ARG A 1 223 ? 28.788 9.357 -19.899 1.00 81.56 223 ARG A C 1
ATOM 1616 O O . ARG A 1 223 ? 29.327 8.990 -20.939 1.00 81.56 223 ARG A O 1
ATOM 1623 N N . ARG A 1 224 ? 29.052 10.551 -19.355 1.00 82.38 224 ARG A N 1
ATOM 1624 C CA . ARG A 1 224 ? 30.121 11.433 -19.860 1.00 82.38 224 ARG A CA 1
ATOM 1625 C C . ARG A 1 224 ? 31.504 10.823 -19.624 1.00 82.38 224 ARG A C 1
ATOM 1627 O O . ARG A 1 224 ? 32.321 10.868 -20.535 1.00 82.38 224 ARG A O 1
ATOM 1634 N N . GLY A 1 225 ? 31.735 10.233 -18.451 1.00 83.38 225 GLY A N 1
ATOM 1635 C CA . GLY A 1 225 ? 32.972 9.518 -18.133 1.00 83.38 225 GLY A CA 1
ATOM 1636 C C . GLY A 1 225 ? 33.191 8.297 -19.026 1.00 83.38 225 GLY A C 1
ATOM 1637 O O . GLY A 1 225 ? 34.270 8.146 -19.586 1.00 83.38 225 GLY A O 1
ATOM 1638 N N . ASP A 1 226 ? 32.154 7.487 -19.237 1.00 83.75 226 ASP A N 1
ATOM 1639 C CA . ASP A 1 226 ? 32.216 6.303 -20.103 1.00 83.75 226 ASP A CA 1
ATOM 1640 C C . ASP A 1 226 ? 32.505 6.692 -21.560 1.00 83.75 226 ASP A C 1
ATOM 1642 O O . ASP A 1 226 ? 33.311 6.054 -22.231 1.00 83.75 226 ASP A O 1
ATOM 1646 N N . ARG A 1 227 ? 31.902 7.787 -22.049 1.00 81.06 227 ARG A N 1
ATOM 1647 C CA . ARG A 1 227 ? 32.194 8.329 -23.387 1.00 81.06 227 ARG A CA 1
ATOM 1648 C C . ARG A 1 227 ? 33.619 8.859 -23.513 1.00 81.06 227 ARG A C 1
ATOM 1650 O O . ARG A 1 227 ? 34.214 8.667 -24.567 1.00 81.06 227 ARG A O 1
ATOM 1657 N N . ALA A 1 228 ? 34.144 9.519 -22.481 1.00 83.81 228 ALA A N 1
ATOM 1658 C CA . ALA A 1 228 ? 35.526 9.991 -22.468 1.00 83.81 228 ALA A CA 1
ATOM 1659 C C . ALA A 1 228 ? 36.505 8.808 -22.496 1.00 83.81 228 ALA A C 1
ATOM 1661 O O . ALA A 1 228 ? 37.355 8.755 -23.373 1.00 83.81 228 ALA A O 1
ATOM 1662 N N . ARG A 1 229 ? 36.293 7.791 -21.648 1.00 82.44 229 ARG A N 1
ATOM 1663 C CA . ARG A 1 229 ? 37.096 6.555 -21.648 1.00 82.44 229 ARG A CA 1
ATOM 1664 C C . ARG A 1 229 ? 37.045 5.826 -22.987 1.00 82.44 229 ARG A C 1
ATOM 1666 O O . ARG A 1 229 ? 38.081 5.448 -23.511 1.00 82.44 229 ARG A O 1
ATOM 1673 N N . ALA A 1 230 ? 35.859 5.696 -23.582 1.00 82.38 230 ALA A N 1
ATOM 1674 C CA . ALA A 1 230 ? 35.712 5.078 -24.898 1.00 82.38 230 ALA A CA 1
ATOM 1675 C C . ALA A 1 230 ? 36.386 5.893 -26.019 1.00 82.38 230 ALA A C 1
ATOM 1677 O O . ALA A 1 230 ? 36.812 5.320 -27.020 1.00 82.38 230 ALA A O 1
ATOM 1678 N N . ALA A 1 231 ? 36.464 7.222 -25.892 1.00 84.19 231 ALA A N 1
ATOM 1679 C CA . ALA A 1 231 ? 37.205 8.065 -26.826 1.00 84.19 231 ALA A CA 1
ATOM 1680 C C . ALA A 1 231 ? 38.722 7.890 -26.653 1.00 84.19 231 ALA A C 1
ATOM 1682 O O . ALA A 1 231 ? 39.411 7.712 -27.655 1.00 84.19 231 ALA A O 1
ATOM 1683 N N . ASP A 1 232 ? 39.212 7.849 -25.412 1.00 84.88 232 ASP A N 1
ATOM 1684 C CA . ASP A 1 232 ? 40.624 7.612 -25.090 1.00 84.88 232 ASP A CA 1
ATOM 1685 C C . ASP A 1 232 ? 41.077 6.218 -25.556 1.00 84.88 232 ASP A C 1
ATOM 1687 O O . ASP A 1 232 ? 42.112 6.087 -26.204 1.00 84.88 232 ASP A O 1
ATOM 1691 N N . GLU A 1 233 ? 40.269 5.176 -25.328 1.00 84.38 233 GLU A N 1
ATOM 1692 C CA . GLU A 1 233 ? 40.532 3.813 -25.813 1.00 84.38 233 GLU A CA 1
ATOM 1693 C C . GLU A 1 233 ? 40.580 3.744 -27.344 1.00 84.38 233 GLU A C 1
ATOM 1695 O O . GLU A 1 233 ? 41.429 3.055 -27.910 1.00 84.38 233 GLU A O 1
ATOM 1700 N N . ARG A 1 234 ? 39.700 4.477 -28.041 1.00 83.19 234 ARG A N 1
ATOM 1701 C CA . ARG A 1 234 ? 39.722 4.563 -29.512 1.00 83.19 234 ARG A CA 1
ATOM 1702 C C . ARG A 1 234 ? 40.942 5.318 -30.024 1.00 83.19 234 ARG A C 1
ATOM 1704 O O . ARG A 1 234 ? 41.493 4.912 -31.043 1.00 83.19 234 ARG A O 1
ATOM 1711 N N . ALA A 1 235 ? 41.350 6.386 -29.343 1.00 82.38 235 ALA A N 1
ATOM 1712 C CA . ALA A 1 235 ? 42.553 7.136 -29.681 1.00 82.38 235 ALA A CA 1
ATOM 1713 C C . ALA A 1 235 ? 43.806 6.270 -29.488 1.00 82.38 235 ALA A C 1
ATOM 1715 O O . ALA A 1 235 ? 44.611 6.162 -30.407 1.00 82.38 235 ALA A O 1
ATOM 1716 N N . LEU A 1 236 ? 43.911 5.556 -28.362 1.00 82.88 236 LEU A N 1
ATOM 1717 C CA . LEU A 1 236 ? 45.004 4.622 -28.086 1.00 82.88 236 LEU A CA 1
ATOM 1718 C C . LEU A 1 236 ? 45.026 3.452 -29.083 1.00 82.88 236 LEU A C 1
ATOM 1720 O O . LEU A 1 236 ? 46.083 3.051 -29.558 1.00 82.88 236 LEU A O 1
ATOM 1724 N N . ALA A 1 237 ? 43.860 2.912 -29.449 1.00 82.12 237 ALA A N 1
ATOM 1725 C CA . ALA A 1 237 ? 43.761 1.865 -30.464 1.00 82.12 237 ALA A CA 1
ATOM 1726 C C . ALA A 1 237 ? 44.154 2.362 -31.865 1.00 82.12 237 ALA A C 1
ATOM 1728 O O . ALA A 1 237 ? 44.699 1.589 -32.653 1.00 82.12 237 ALA A O 1
ATOM 1729 N N . ALA A 1 238 ? 43.878 3.627 -32.192 1.00 80.81 238 ALA A N 1
ATOM 1730 C CA . ALA A 1 238 ? 44.305 4.240 -33.445 1.00 80.81 238 ALA A CA 1
ATOM 1731 C C . ALA A 1 238 ? 45.823 4.478 -33.467 1.00 80.81 238 ALA A C 1
ATOM 1733 O O . ALA A 1 238 ? 46.461 4.152 -34.465 1.00 80.81 238 ALA A O 1
ATOM 1734 N N . ASP A 1 239 ? 46.394 4.953 -32.359 1.00 81.44 239 ASP A N 1
ATOM 1735 C CA . ASP A 1 239 ? 47.835 5.178 -32.201 1.00 81.44 239 ASP A CA 1
ATOM 1736 C C . ASP A 1 239 ? 48.621 3.857 -32.269 1.00 81.44 239 ASP A C 1
ATOM 1738 O O . ASP A 1 239 ? 49.536 3.702 -33.073 1.00 81.44 239 ASP A O 1
ATOM 1742 N N . ASN A 1 240 ? 48.160 2.824 -31.556 1.00 80.75 240 ASN A N 1
ATOM 1743 C CA . ASN A 1 240 ? 48.739 1.479 -31.627 1.00 80.75 240 ASN A CA 1
ATOM 1744 C C . ASN A 1 240 ? 48.659 0.868 -33.038 1.00 80.75 240 ASN A C 1
ATOM 1746 O O . ASN A 1 240 ? 49.560 0.135 -33.444 1.00 80.75 240 ASN A O 1
ATOM 1750 N N . ARG A 1 241 ? 47.597 1.156 -33.807 1.00 75.81 241 ARG A N 1
ATOM 1751 C CA . ARG A 1 241 ? 47.493 0.734 -35.217 1.00 75.81 241 ARG A CA 1
ATOM 1752 C C . ARG A 1 241 ? 48.454 1.499 -36.123 1.00 75.81 241 ARG A C 1
ATOM 1754 O O . ARG A 1 241 ? 48.995 0.889 -37.041 1.00 75.81 241 ARG A O 1
ATOM 1761 N N . ALA A 1 242 ? 48.658 2.792 -35.879 1.00 75.38 242 ALA A N 1
ATOM 1762 C CA . ALA A 1 242 ? 49.622 3.601 -36.619 1.00 75.38 242 ALA A CA 1
ATOM 1763 C C . ALA A 1 242 ? 51.057 3.110 -36.363 1.00 75.38 242 ALA A C 1
ATOM 1765 O O . ALA A 1 242 ? 51.776 2.812 -37.313 1.00 75.38 242 ALA A O 1
ATOM 1766 N N . LEU A 1 243 ? 51.420 2.882 -35.096 1.00 76.38 243 LEU A N 1
ATOM 1767 C CA . LEU A 1 243 ? 52.715 2.322 -34.696 1.00 76.38 243 LEU A CA 1
ATOM 1768 C C . LEU A 1 243 ? 52.956 0.916 -35.276 1.00 76.38 243 LEU A C 1
ATOM 1770 O O . LEU A 1 243 ? 54.055 0.614 -35.737 1.00 76.38 243 LEU A O 1
ATOM 1774 N N . ALA A 1 244 ? 51.934 0.052 -35.305 1.00 68.19 244 ALA A N 1
ATOM 1775 C CA . ALA A 1 244 ? 52.040 -1.279 -35.910 1.00 68.19 244 ALA A CA 1
ATOM 1776 C C . ALA A 1 244 ? 52.243 -1.226 -37.437 1.00 68.19 244 ALA A C 1
ATOM 1778 O O . ALA A 1 244 ? 52.984 -2.045 -37.986 1.00 68.19 244 ALA A O 1
ATOM 1779 N N . ALA A 1 245 ? 51.617 -0.254 -38.113 1.00 69.50 245 ALA A N 1
ATOM 1780 C CA . ALA A 1 245 ? 51.789 -0.028 -39.545 1.00 69.50 245 ALA A CA 1
ATOM 1781 C C . ALA A 1 245 ? 53.194 0.505 -39.883 1.00 69.50 245 ALA A C 1
ATOM 1783 O O . ALA A 1 245 ? 53.785 0.067 -40.869 1.00 69.50 245 ALA A O 1
ATOM 1784 N N . GLU A 1 246 ? 53.753 1.390 -39.052 1.00 71.88 246 GLU A N 1
ATOM 1785 C CA . GLU A 1 246 ? 55.125 1.900 -39.202 1.00 71.88 246 GLU A CA 1
ATOM 1786 C C . GLU A 1 246 ? 56.194 0.838 -38.901 1.00 71.88 246 GLU A C 1
ATOM 1788 O O . GLU A 1 246 ? 57.228 0.794 -39.565 1.00 71.88 246 GLU A O 1
ATOM 1793 N N . ALA A 1 247 ? 55.935 -0.072 -37.957 1.00 73.44 247 ALA A N 1
ATOM 1794 C CA . ALA A 1 247 ? 56.837 -1.172 -37.611 1.00 73.44 247 ALA A CA 1
ATOM 1795 C C . ALA A 1 247 ? 56.833 -2.340 -38.625 1.00 73.44 247 ALA A C 1
ATOM 1797 O O . ALA A 1 247 ? 57.521 -3.339 -38.412 1.00 73.44 247 ALA A O 1
ATOM 1798 N N . GLY A 1 248 ? 56.054 -2.252 -39.713 1.00 58.47 248 GLY A N 1
ATOM 1799 C CA . GLY A 1 248 ? 55.968 -3.297 -40.741 1.00 58.47 248 GLY A CA 1
ATOM 1800 C C . GLY A 1 248 ? 55.341 -4.610 -40.256 1.00 58.47 248 GLY A C 1
ATOM 1801 O O . GLY A 1 248 ? 55.511 -5.649 -40.896 1.00 58.47 248 GLY A O 1
ATOM 1802 N N . VAL A 1 249 ? 54.622 -4.587 -39.129 1.00 57.53 249 VAL A N 1
ATOM 1803 C CA . VAL A 1 249 ? 53.949 -5.765 -38.574 1.00 57.53 249 VAL A CA 1
ATOM 1804 C C . VAL A 1 249 ? 52.597 -5.911 -39.282 1.00 57.53 249 VAL A C 1
ATOM 1806 O O . VAL A 1 249 ? 51.772 -4.998 -39.199 1.00 57.53 249 VAL A O 1
ATOM 1809 N N . PRO A 1 250 ? 52.319 -7.022 -39.993 1.00 53.19 250 PRO A N 1
ATOM 1810 C CA . PRO A 1 250 ? 51.028 -7.201 -40.645 1.00 53.19 250 PRO A CA 1
ATOM 1811 C C . PRO A 1 250 ? 49.920 -7.176 -39.591 1.00 53.19 250 PRO A C 1
ATOM 1813 O O . PRO A 1 250 ? 50.026 -7.833 -38.553 1.00 53.19 250 PRO A O 1
ATOM 1816 N N . ALA A 1 251 ? 48.869 -6.397 -39.858 1.00 51.56 251 ALA A N 1
ATOM 1817 C CA . ALA A 1 251 ? 47.735 -6.240 -38.960 1.00 51.56 251 ALA A CA 1
ATOM 1818 C C . ALA A 1 251 ? 47.193 -7.620 -38.561 1.00 51.56 251 ALA A C 1
ATOM 1820 O O . ALA A 1 251 ? 46.628 -8.334 -39.391 1.00 51.56 251 ALA A O 1
ATOM 1821 N N . GLN A 1 252 ? 47.372 -8.005 -37.295 1.00 52.81 252 GLN A N 1
ATOM 1822 C CA . GLN A 1 252 ? 46.704 -9.184 -36.764 1.00 52.81 252 GLN A CA 1
ATOM 1823 C C . GLN A 1 252 ? 45.200 -8.920 -36.829 1.00 52.81 252 GLN A C 1
ATOM 1825 O O . GLN A 1 252 ? 44.663 -8.058 -36.130 1.00 52.81 252 GLN A O 1
ATOM 1830 N N . VAL A 1 253 ? 44.535 -9.643 -37.727 1.00 46.91 253 VAL A N 1
ATOM 1831 C CA . VAL A 1 253 ? 43.081 -9.758 -37.761 1.00 46.91 253 VAL A CA 1
ATOM 1832 C C . VAL A 1 253 ? 42.655 -10.237 -36.375 1.00 46.91 253 VAL A C 1
ATOM 1834 O O . VAL A 1 253 ? 43.201 -11.218 -35.869 1.00 46.91 253 VAL A O 1
ATOM 1837 N N . ALA A 1 254 ? 41.740 -9.497 -35.746 1.00 39.28 254 ALA A N 1
ATOM 1838 C CA . ALA A 1 254 ? 41.179 -9.825 -34.439 1.00 39.28 254 ALA A CA 1
ATOM 1839 C C . ALA A 1 254 ? 40.818 -11.321 -34.367 1.00 39.28 254 ALA A C 1
ATOM 1841 O O . ALA A 1 254 ? 40.327 -11.857 -35.366 1.00 39.28 254 ALA A O 1
ATOM 1842 N N . PRO A 1 255 ? 41.045 -12.008 -33.233 1.00 38.28 255 PRO A N 1
ATOM 1843 C CA . PRO A 1 255 ? 40.744 -13.424 -33.154 1.00 38.28 255 PRO A CA 1
ATOM 1844 C C . PRO A 1 255 ? 39.237 -13.604 -33.349 1.00 38.28 255 PRO A C 1
ATOM 1846 O O . PRO A 1 255 ? 38.432 -13.115 -32.556 1.00 38.28 255 PRO A O 1
ATOM 1849 N N . ALA A 1 256 ? 38.869 -14.289 -34.432 1.00 38.78 256 ALA A N 1
ATOM 1850 C CA . ALA A 1 256 ? 37.580 -14.944 -34.518 1.00 38.78 256 ALA A CA 1
ATOM 1851 C C . ALA A 1 256 ? 37.475 -15.892 -33.318 1.00 38.78 256 ALA A C 1
ATOM 1853 O O . ALA A 1 256 ? 38.447 -16.569 -32.974 1.00 38.78 256 ALA A O 1
ATOM 1854 N N . GLU A 1 257 ? 36.320 -15.868 -32.662 1.00 37.44 257 GLU A N 1
ATOM 1855 C CA . GLU A 1 257 ? 35.973 -16.714 -31.526 1.00 37.44 257 GLU A CA 1
ATOM 1856 C C . GLU A 1 257 ? 36.527 -18.133 -31.695 1.00 37.44 257 GLU A C 1
ATOM 1858 O O . GLU A 1 257 ? 36.301 -18.804 -32.704 1.00 37.44 257 GLU A O 1
ATOM 1863 N N . ALA A 1 258 ? 37.294 -18.575 -30.701 1.00 29.98 258 ALA A N 1
ATOM 1864 C CA . ALA A 1 258 ? 37.848 -19.914 -30.661 1.00 29.98 258 ALA A CA 1
ATOM 1865 C C . ALA A 1 258 ? 36.723 -20.965 -30.626 1.00 29.98 258 ALA A C 1
ATOM 1867 O O . ALA A 1 258 ? 35.883 -20.909 -29.725 1.00 29.98 258 ALA A O 1
ATOM 1868 N N . PRO A 1 259 ? 36.739 -21.995 -31.490 1.00 36.59 259 PRO A N 1
ATOM 1869 C CA . PRO A 1 259 ? 36.175 -23.279 -31.133 1.00 36.59 259 PRO A CA 1
ATOM 1870 C C . PRO A 1 259 ? 37.199 -24.050 -30.295 1.00 36.59 259 PRO A C 1
ATOM 1872 O O . PRO A 1 259 ? 38.404 -24.053 -30.556 1.00 36.59 259 PRO A O 1
ATOM 1875 N N . ALA A 1 260 ? 36.691 -24.692 -29.253 1.00 33.28 260 ALA A N 1
ATOM 1876 C CA . ALA A 1 260 ? 37.454 -25.494 -28.321 1.00 33.28 260 ALA A CA 1
ATOM 1877 C C . ALA A 1 260 ? 38.142 -26.707 -28.983 1.00 33.28 260 ALA A C 1
ATOM 1879 O O . ALA A 1 260 ? 37.541 -27.423 -29.775 1.00 33.28 260 ALA A O 1
ATOM 1880 N N . ALA A 1 261 ? 39.370 -26.944 -28.515 1.00 33.41 261 ALA A N 1
ATOM 1881 C CA . ALA A 1 261 ? 40.019 -28.231 -28.253 1.00 33.41 261 ALA A CA 1
ATOM 1882 C C . ALA A 1 261 ? 40.310 -29.231 -29.401 1.00 33.41 261 ALA A C 1
ATOM 1884 O O . ALA A 1 261 ? 39.441 -29.941 -29.890 1.00 33.41 261 ALA A O 1
ATOM 1885 N N . GLN A 1 262 ? 41.626 -29.375 -29.624 1.00 35.19 262 GLN A N 1
ATOM 1886 C CA . GLN A 1 262 ? 42.412 -30.615 -29.769 1.00 35.19 262 GLN A CA 1
ATOM 1887 C C . GLN A 1 262 ? 42.134 -31.541 -30.966 1.00 35.19 262 GLN A C 1
ATOM 1889 O O . GLN A 1 262 ? 41.183 -32.315 -30.985 1.00 35.19 262 GLN A O 1
ATOM 1894 N N . ALA A 1 263 ? 43.095 -31.568 -31.895 1.00 30.08 263 ALA A N 1
ATOM 1895 C CA . ALA A 1 263 ? 43.326 -32.686 -32.802 1.00 30.08 263 ALA A CA 1
ATOM 1896 C C . ALA A 1 263 ? 44.818 -33.055 -32.767 1.00 30.08 263 ALA A C 1
ATOM 1898 O O . ALA A 1 263 ? 45.663 -32.288 -33.229 1.00 30.08 263 ALA A O 1
ATOM 1899 N N . GLU A 1 264 ? 45.121 -34.216 -32.187 1.00 33.22 264 GLU A N 1
ATOM 1900 C CA . GLU A 1 264 ? 46.364 -34.955 -32.417 1.00 33.22 264 GLU A CA 1
ATOM 1901 C C . GLU A 1 264 ? 46.141 -35.976 -33.545 1.00 33.22 264 GLU A C 1
ATOM 1903 O O . GLU A 1 264 ? 45.046 -36.496 -33.755 1.00 33.22 264 GLU A O 1
ATOM 1908 N N . ASP A 1 265 ? 47.213 -36.195 -34.291 1.00 31.66 265 ASP A N 1
ATOM 1909 C CA . ASP A 1 265 ? 47.340 -36.851 -35.590 1.00 31.66 265 ASP A CA 1
ATOM 1910 C C . ASP A 1 265 ? 47.370 -38.395 -35.497 1.00 31.66 265 ASP A C 1
ATOM 1912 O O . ASP A 1 265 ? 48.065 -38.912 -34.620 1.00 31.66 265 ASP A O 1
ATOM 1916 N N . ARG A 1 266 ? 46.666 -39.117 -36.406 1.00 28.83 266 ARG A N 1
ATOM 1917 C CA . ARG A 1 266 ? 47.066 -40.386 -37.101 1.00 28.83 266 ARG A CA 1
ATOM 1918 C C . ARG A 1 266 ? 45.903 -41.139 -37.816 1.00 28.83 266 ARG A C 1
ATOM 1920 O O . ARG A 1 266 ? 44.741 -40.824 -37.581 1.00 28.83 266 ARG A O 1
ATOM 1927 N N . PRO A 1 267 ? 46.183 -42.078 -38.761 1.00 35.47 267 PRO A N 1
ATOM 1928 C CA . PRO A 1 267 ? 45.552 -42.074 -40.087 1.00 35.47 267 PRO A CA 1
ATOM 1929 C C . PRO A 1 267 ? 44.423 -43.097 -40.337 1.00 35.47 267 PRO A C 1
ATOM 1931 O O . PRO A 1 267 ? 44.319 -44.140 -39.701 1.00 35.47 267 PRO A O 1
ATOM 1934 N N . ALA A 1 268 ? 43.636 -42.758 -41.364 1.00 39.53 268 ALA A N 1
ATOM 1935 C CA . ALA A 1 268 ? 42.819 -43.562 -42.282 1.00 39.53 268 ALA A CA 1
ATOM 1936 C C . ALA A 1 268 ? 42.465 -45.025 -41.929 1.00 39.53 268 ALA A C 1
ATOM 1938 O O . ALA A 1 268 ? 43.286 -45.927 -42.077 1.00 39.53 268 ALA A O 1
ATOM 1939 N N . THR A 1 269 ? 41.167 -45.277 -41.710 1.00 31.83 269 THR A N 1
ATOM 1940 C CA . THR A 1 269 ? 40.491 -46.527 -42.111 1.00 31.83 269 THR A CA 1
ATOM 1941 C C . THR A 1 269 ? 39.078 -46.260 -42.655 1.00 31.83 269 THR A C 1
ATOM 1943 O O . THR A 1 269 ? 38.406 -45.279 -42.332 1.00 31.83 269 THR A O 1
ATOM 1946 N N . THR A 1 270 ? 38.671 -47.129 -43.575 1.00 38.19 270 THR A N 1
ATOM 1947 C CA . THR A 1 270 ? 37.614 -46.985 -44.587 1.00 38.19 270 THR A CA 1
ATOM 1948 C C . THR A 1 270 ? 36.192 -47.251 -44.064 1.00 38.19 270 THR A C 1
ATOM 1950 O O . THR A 1 270 ? 35.424 -47.960 -44.705 1.00 38.19 270 THR A O 1
ATOM 1953 N N . GLU A 1 271 ? 35.794 -46.664 -42.933 1.00 37.00 271 GLU A N 1
ATOM 1954 C CA . GLU A 1 271 ? 34.415 -46.804 -42.402 1.00 37.00 271 GLU A CA 1
ATOM 1955 C C . GLU A 1 271 ? 33.640 -45.475 -42.295 1.00 37.00 271 GLU A C 1
ATOM 1957 O O . GLU A 1 271 ? 32.423 -45.454 -42.111 1.00 37.00 271 GLU A O 1
ATOM 1962 N N . ALA A 1 272 ? 34.285 -44.336 -42.560 1.00 35.62 272 ALA A N 1
ATOM 1963 C CA . ALA A 1 272 ? 33.684 -43.004 -42.424 1.00 35.62 272 ALA A CA 1
ATOM 1964 C C . ALA A 1 272 ? 32.839 -42.523 -43.628 1.00 35.62 272 ALA A C 1
ATOM 1966 O O . ALA A 1 272 ? 32.562 -41.332 -43.748 1.00 35.62 272 ALA A O 1
ATOM 1967 N N . ARG A 1 273 ? 32.414 -43.413 -44.539 1.00 35.53 273 ARG A N 1
ATOM 1968 C CA . ARG A 1 273 ? 31.544 -43.047 -45.683 1.00 35.53 273 ARG A CA 1
ATOM 1969 C C . ARG A 1 273 ? 30.053 -43.315 -45.462 1.00 35.53 273 ARG A C 1
ATOM 1971 O O . ARG A 1 273 ? 29.245 -42.801 -46.228 1.00 35.53 273 ARG A O 1
ATOM 1978 N N . ALA A 1 274 ? 29.672 -44.041 -44.409 1.00 34.72 274 ALA A N 1
ATOM 1979 C CA . ALA A 1 274 ? 28.262 -44.313 -44.103 1.00 34.72 274 ALA A CA 1
ATOM 1980 C C . ALA A 1 274 ? 27.617 -43.280 -43.151 1.00 34.72 274 ALA A C 1
ATOM 1982 O O . ALA A 1 274 ? 26.397 -43.135 -43.145 1.00 34.72 274 ALA A O 1
ATOM 1983 N N . ALA A 1 275 ? 28.409 -42.500 -42.404 1.00 34.91 275 ALA A N 1
ATOM 1984 C CA . ALA A 1 275 ? 27.897 -41.487 -41.469 1.00 34.91 275 ALA A CA 1
ATOM 1985 C C . ALA A 1 275 ? 27.636 -40.108 -42.118 1.00 34.91 275 ALA A C 1
ATOM 1987 O O . ALA A 1 275 ? 26.907 -39.280 -41.574 1.00 34.91 275 ALA A O 1
ATOM 1988 N N . THR A 1 276 ? 28.179 -39.849 -43.312 1.00 34.62 276 THR A N 1
ATOM 1989 C CA . THR A 1 276 ? 28.074 -38.541 -43.989 1.00 34.62 276 THR A CA 1
ATOM 1990 C C . THR A 1 276 ? 26.732 -38.321 -44.703 1.00 34.62 276 THR A C 1
ATOM 1992 O O . THR A 1 276 ? 26.395 -37.186 -45.042 1.00 34.62 276 THR A O 1
ATOM 1995 N N . THR A 1 277 ? 25.914 -39.363 -44.887 1.00 35.22 277 THR A N 1
ATOM 1996 C CA . THR A 1 277 ? 24.624 -39.246 -45.596 1.00 35.22 277 THR A CA 1
ATOM 1997 C C . THR A 1 277 ? 23.452 -38.896 -44.666 1.00 35.22 277 THR A C 1
ATOM 1999 O O . THR A 1 277 ? 22.468 -38.329 -45.130 1.00 35.22 277 THR A O 1
ATOM 2002 N N . GLN A 1 278 ? 23.558 -39.111 -43.347 1.00 37.88 278 GLN A N 1
ATOM 2003 C CA . GLN A 1 278 ? 22.510 -38.701 -42.390 1.00 37.88 278 GLN A CA 1
ATOM 2004 C C . GLN A 1 278 ? 22.695 -37.275 -41.837 1.00 37.88 278 GLN A C 1
ATOM 2006 O O . GLN A 1 278 ? 21.734 -36.674 -41.367 1.00 37.88 278 GLN A O 1
ATOM 2011 N N . ALA A 1 279 ? 23.881 -36.676 -41.983 1.00 34.84 279 ALA A N 1
ATOM 2012 C CA . ALA A 1 279 ? 24.151 -35.301 -41.545 1.00 34.84 279 ALA A CA 1
ATOM 2013 C C . ALA A 1 279 ? 23.728 -34.211 -42.558 1.00 34.84 279 ALA A C 1
ATOM 2015 O O . ALA A 1 279 ? 23.747 -33.028 -42.232 1.00 34.84 279 ALA A O 1
ATOM 2016 N N . ARG A 1 280 ? 23.323 -34.576 -43.786 1.00 33.53 280 ARG A N 1
ATOM 2017 C CA . ARG A 1 280 ? 22.921 -33.616 -44.839 1.00 33.53 280 ARG A CA 1
ATOM 2018 C C . ARG A 1 280 ? 21.410 -33.395 -44.984 1.00 33.53 280 ARG A C 1
ATOM 2020 O O . ARG A 1 280 ? 21.009 -32.577 -45.803 1.00 33.53 280 ARG A O 1
ATOM 2027 N N . ALA A 1 281 ? 20.579 -34.049 -44.171 1.00 32.94 281 ALA A N 1
ATOM 2028 C CA . ALA A 1 281 ? 19.121 -33.869 -44.194 1.00 32.94 281 ALA A CA 1
ATOM 2029 C C . ALA A 1 281 ? 18.578 -32.907 -43.113 1.00 32.94 281 ALA A C 1
ATOM 2031 O O . ALA A 1 281 ? 17.369 -32.723 -43.011 1.00 32.94 281 ALA A O 1
ATOM 2032 N N . ALA A 1 282 ? 19.444 -32.272 -42.315 1.00 35.28 282 ALA A N 1
ATOM 2033 C CA . ALA A 1 282 ? 19.037 -31.411 -41.197 1.00 35.28 282 ALA A CA 1
ATOM 2034 C C . ALA A 1 282 ? 19.228 -29.900 -41.440 1.00 35.28 282 ALA A C 1
ATOM 2036 O O . ALA A 1 282 ? 19.179 -29.119 -40.493 1.00 35.28 282 ALA A O 1
ATOM 2037 N N . VAL A 1 283 ? 19.418 -29.456 -42.687 1.00 45.56 283 VAL A N 1
ATOM 2038 C CA . VAL A 1 283 ? 19.578 -28.026 -43.002 1.00 45.56 283 VAL A CA 1
ATOM 2039 C C . VAL A 1 283 ? 18.537 -27.592 -44.023 1.00 45.56 283 VAL A C 1
ATOM 2041 O O . VAL A 1 283 ? 18.780 -27.633 -45.222 1.00 45.56 283 VAL A O 1
ATOM 2044 N N . GLN A 1 284 ? 17.370 -27.196 -43.512 1.00 40.84 284 GLN A N 1
ATOM 2045 C CA . GLN A 1 284 ? 16.555 -26.074 -44.001 1.00 40.84 284 GLN A CA 1
ATOM 2046 C C . GLN A 1 284 ? 15.312 -25.931 -43.108 1.00 40.84 284 GLN A C 1
ATOM 2048 O O . GLN A 1 284 ? 14.183 -26.239 -43.479 1.00 40.84 284 GLN A O 1
ATOM 2053 N N . ARG A 1 285 ? 15.521 -25.425 -41.891 1.00 35.28 285 ARG A N 1
ATOM 2054 C CA . ARG A 1 285 ? 14.557 -24.489 -41.306 1.00 35.28 285 ARG A CA 1
ATOM 2055 C C . ARG A 1 285 ? 15.200 -23.107 -41.389 1.00 35.28 285 ARG A C 1
ATOM 2057 O O . ARG A 1 285 ? 16.397 -23.013 -41.118 1.00 35.28 285 ARG A O 1
ATOM 2064 N N . PRO A 1 286 ? 14.465 -22.071 -41.822 1.00 36.66 286 PRO A N 1
ATOM 2065 C CA . PRO A 1 286 ? 15.010 -20.721 -41.867 1.00 36.66 286 PRO A CA 1
ATOM 2066 C C . PRO A 1 286 ? 15.499 -20.316 -40.468 1.00 36.66 286 PRO A C 1
ATOM 2068 O O . PRO A 1 286 ? 14.932 -20.795 -39.479 1.00 36.66 286 PRO A O 1
ATOM 2071 N N . PRO A 1 287 ? 16.537 -19.466 -40.364 1.00 36.66 287 PRO A N 1
ATOM 2072 C CA . PRO A 1 287 ? 16.989 -18.968 -39.076 1.00 36.66 287 PRO A CA 1
ATOM 2073 C C . PRO A 1 287 ? 15.822 -18.218 -38.431 1.00 36.66 287 PRO A C 1
ATOM 2075 O O . PRO A 1 287 ? 15.326 -17.229 -38.972 1.00 36.66 287 PRO A O 1
ATOM 2078 N N . VAL A 1 288 ? 15.338 -18.729 -37.299 1.00 43.53 288 VAL A N 1
ATOM 2079 C CA . VAL A 1 288 ? 14.522 -17.925 -36.388 1.00 43.53 288 VAL A CA 1
ATOM 2080 C C . VAL A 1 288 ? 15.439 -16.781 -35.940 1.00 43.53 288 VAL A C 1
ATOM 2082 O O . VAL A 1 288 ? 16.594 -17.066 -35.624 1.00 43.53 288 VAL A O 1
ATOM 2085 N N . PRO A 1 289 ? 15.004 -15.509 -35.974 1.00 44.75 289 PRO A N 1
ATOM 2086 C CA . PRO A 1 289 ? 15.828 -14.419 -35.469 1.00 44.75 289 PRO A CA 1
ATOM 2087 C C . PRO A 1 289 ? 16.236 -14.744 -34.030 1.00 44.75 289 PRO A C 1
ATOM 2089 O O . PRO A 1 289 ? 15.388 -15.201 -33.261 1.00 44.75 289 PRO A O 1
ATOM 2092 N N . ASP A 1 290 ? 17.506 -14.529 -33.681 1.00 44.91 290 ASP A N 1
ATOM 2093 C CA . ASP A 1 290 ? 17.991 -14.538 -32.296 1.00 44.91 290 ASP A CA 1
ATOM 2094 C C . ASP A 1 290 ? 17.308 -13.401 -31.516 1.00 44.91 290 ASP A C 1
ATOM 2096 O O . ASP A 1 290 ? 17.886 -12.350 -31.243 1.00 44.91 290 ASP A O 1
ATOM 2100 N N . ASP A 1 291 ? 16.038 -13.587 -31.170 1.00 48.03 291 ASP A N 1
ATOM 2101 C CA . ASP A 1 291 ? 15.443 -12.875 -30.056 1.00 48.03 291 ASP A CA 1
ATOM 2102 C C . ASP A 1 291 ? 15.979 -13.557 -28.797 1.00 48.03 291 ASP A C 1
ATOM 2104 O O . ASP A 1 291 ? 15.636 -14.706 -28.508 1.00 48.03 291 ASP A O 1
ATOM 2108 N N . ASP A 1 292 ? 16.840 -12.847 -28.063 1.00 59.47 292 ASP A N 1
ATOM 2109 C CA . ASP A 1 292 ? 17.309 -13.221 -26.727 1.00 59.47 292 ASP A CA 1
ATOM 2110 C C . ASP A 1 292 ? 16.150 -13.887 -25.946 1.00 59.47 292 ASP A C 1
ATOM 2112 O O . ASP A 1 292 ? 15.070 -13.289 -25.833 1.00 59.47 292 ASP A O 1
ATOM 2116 N N . PRO A 1 293 ? 16.305 -15.125 -25.435 1.00 63.19 293 PRO A N 1
ATOM 2117 C CA . PRO A 1 293 ? 15.217 -15.871 -24.800 1.00 63.19 293 PRO A CA 1
ATOM 2118 C C . PRO A 1 293 ? 14.520 -15.077 -23.682 1.00 63.19 293 PRO A C 1
ATOM 2120 O O . PRO A 1 293 ? 13.318 -15.244 -23.466 1.00 63.19 293 PRO A O 1
ATOM 2123 N N . MET A 1 294 ? 15.224 -14.149 -23.025 1.00 57.56 294 MET A N 1
ATOM 2124 C CA . MET A 1 294 ? 14.635 -13.221 -22.054 1.00 57.56 294 MET A CA 1
ATOM 2125 C C . MET A 1 294 ? 13.716 -12.171 -22.695 1.00 57.56 294 MET A C 1
ATOM 2127 O O . MET A 1 294 ? 12.647 -11.866 -22.159 1.00 57.56 294 MET A O 1
ATOM 2131 N N . VAL A 1 295 ? 14.093 -11.635 -23.856 1.00 65.19 295 VAL A N 1
ATOM 2132 C CA . VAL A 1 295 ? 13.278 -10.698 -24.645 1.00 65.19 295 VAL A CA 1
ATOM 2133 C C . VAL A 1 295 ? 12.025 -11.395 -25.178 1.00 65.19 295 VAL A C 1
ATOM 2135 O O . VAL A 1 295 ? 10.925 -10.841 -25.085 1.00 65.19 295 VAL A O 1
ATOM 2138 N N . SER A 1 296 ? 12.164 -12.641 -25.637 1.00 67.88 296 SER A N 1
ATOM 2139 C CA . SER A 1 296 ? 11.044 -13.477 -26.079 1.00 67.88 296 SER A CA 1
ATOM 2140 C C . SER A 1 296 ? 10.040 -13.728 -24.942 1.00 67.88 296 SER A C 1
ATOM 2142 O O . SER A 1 296 ? 8.843 -13.464 -25.106 1.00 67.88 296 SER A O 1
ATOM 2144 N N . LEU A 1 297 ? 10.508 -14.091 -23.739 1.00 69.12 297 LEU A N 1
ATOM 2145 C CA . LEU A 1 297 ? 9.647 -14.283 -22.561 1.00 69.12 297 LEU A CA 1
ATOM 2146 C C . LEU A 1 297 ? 8.904 -13.002 -22.149 1.00 69.12 297 LEU A C 1
ATOM 2148 O O . LEU A 1 297 ? 7.692 -13.031 -21.920 1.00 69.12 297 LEU A O 1
ATOM 2152 N N . PHE A 1 298 ? 9.592 -11.858 -22.099 1.00 78.69 298 PHE A N 1
ATOM 2153 C CA . PHE A 1 298 ? 8.958 -10.583 -21.743 1.00 78.69 298 PHE A CA 1
ATOM 2154 C C . PHE A 1 298 ? 7.937 -10.118 -22.785 1.00 78.69 298 PHE A C 1
ATOM 2156 O O . PHE A 1 298 ? 6.924 -9.503 -22.430 1.00 78.69 298 PHE A O 1
ATOM 2163 N N . SER A 1 299 ? 8.159 -10.434 -24.063 1.00 79.00 299 SER A N 1
ATOM 2164 C CA . SER A 1 299 ? 7.201 -10.139 -25.129 1.00 79.00 299 SER A CA 1
ATOM 2165 C C . SER A 1 299 ? 5.912 -10.965 -24.985 1.00 79.00 299 SER A C 1
ATOM 2167 O O . SER A 1 299 ? 4.814 -10.406 -25.075 1.00 79.00 299 SER A O 1
ATOM 2169 N N . ALA A 1 300 ? 6.030 -12.257 -24.653 1.00 86.94 300 ALA A N 1
ATOM 2170 C CA . ALA A 1 300 ? 4.903 -13.165 -24.456 1.00 86.94 300 ALA A CA 1
ATOM 2171 C C . ALA A 1 300 ? 4.057 -12.778 -23.231 1.00 86.94 300 ALA A C 1
ATOM 2173 O O . ALA A 1 300 ? 2.829 -12.676 -23.323 1.00 86.94 300 ALA A O 1
ATOM 2174 N N . SER A 1 301 ? 4.707 -12.478 -22.104 1.00 89.38 301 SER A N 1
ATOM 2175 C CA . SER A 1 301 ? 4.053 -11.983 -20.886 1.00 89.38 301 SER A CA 1
ATOM 2176 C C . SER A 1 301 ? 3.291 -10.679 -21.125 1.00 89.38 301 SER A C 1
ATOM 2178 O O . SER A 1 301 ? 2.126 -10.552 -20.740 1.00 89.38 301 SER A O 1
ATOM 2180 N N . ALA A 1 302 ? 3.899 -9.716 -21.824 1.00 88.88 302 ALA A N 1
ATOM 2181 C CA . ALA A 1 302 ? 3.229 -8.465 -22.168 1.00 88.88 302 ALA A CA 1
ATOM 2182 C C . ALA A 1 302 ? 2.033 -8.684 -23.112 1.00 88.88 302 ALA A C 1
ATOM 2184 O O . ALA A 1 302 ? 0.976 -8.080 -22.920 1.00 88.88 302 ALA A O 1
ATOM 2185 N N . ALA A 1 303 ? 2.161 -9.564 -24.110 1.00 92.06 303 ALA A N 1
ATOM 2186 C CA . ALA A 1 303 ? 1.066 -9.906 -25.019 1.00 92.06 303 ALA A CA 1
ATOM 2187 C C . ALA A 1 303 ? -0.115 -10.562 -24.281 1.00 92.06 303 ALA A C 1
ATOM 2189 O O . ALA A 1 303 ? -1.274 -10.215 -24.528 1.00 92.06 303 ALA A O 1
ATOM 2190 N N . ARG A 1 304 ? 0.168 -11.451 -23.319 1.00 93.75 304 ARG A N 1
ATOM 2191 C CA . ARG A 1 304 ? -0.845 -12.076 -22.455 1.00 93.75 304 ARG A CA 1
ATOM 2192 C C . ARG A 1 304 ? -1.658 -11.039 -21.679 1.00 93.75 304 ARG A C 1
ATOM 2194 O O . ARG A 1 304 ? -2.888 -11.147 -21.634 1.00 93.75 304 ARG A O 1
ATOM 2201 N N . LEU A 1 305 ? -0.989 -10.043 -21.096 1.00 94.31 305 LEU A N 1
ATOM 2202 C CA . LEU A 1 305 ? -1.644 -8.968 -20.348 1.00 94.31 305 LEU A CA 1
ATOM 2203 C C . LEU A 1 305 ? -2.496 -8.080 -21.268 1.00 94.31 305 LEU A C 1
ATOM 2205 O O . LEU A 1 305 ? -3.663 -7.829 -20.972 1.00 94.31 305 LEU A O 1
ATOM 2209 N N . ARG A 1 306 ? -1.978 -7.698 -22.442 1.00 95.06 306 ARG A N 1
ATOM 2210 C CA . ARG A 1 306 ? -2.738 -6.919 -23.441 1.00 95.06 306 ARG A CA 1
ATOM 2211 C C . ARG A 1 306 ? -3.997 -7.631 -23.930 1.00 95.06 306 ARG A C 1
ATOM 2213 O O . ARG A 1 306 ? -5.012 -6.983 -24.155 1.00 95.06 306 ARG A O 1
ATOM 2220 N N . ARG A 1 307 ? -3.975 -8.961 -24.054 1.00 95.94 307 ARG A N 1
ATOM 2221 C CA . ARG A 1 307 ? -5.162 -9.740 -24.446 1.00 95.94 307 ARG A CA 1
ATOM 2222 C C . ARG A 1 307 ? -6.318 -9.612 -23.445 1.00 95.94 307 ARG A C 1
ATOM 2224 O O . ARG A 1 307 ? -7.474 -9.719 -23.841 1.00 95.94 307 ARG A O 1
ATOM 2231 N N . HIS A 1 308 ? -6.018 -9.372 -22.170 1.00 96.19 308 HIS A N 1
ATOM 2232 C CA . HIS A 1 308 ? -7.008 -9.244 -21.098 1.00 96.19 308 HIS A CA 1
ATOM 2233 C C . HIS A 1 308 ? -7.244 -7.786 -20.679 1.00 96.19 308 HIS A C 1
ATOM 2235 O O . HIS A 1 308 ? -7.788 -7.537 -19.605 1.00 96.19 308 HIS A O 1
ATOM 2241 N N . LEU A 1 309 ? -6.883 -6.821 -21.534 1.00 96.44 309 LEU A N 1
ATOM 2242 C CA . LEU A 1 309 ? -7.016 -5.386 -21.266 1.00 96.44 309 LEU A CA 1
ATOM 2243 C C . LEU A 1 309 ? -8.390 -4.970 -20.707 1.00 96.44 309 LEU A C 1
ATOM 2245 O O . LEU A 1 309 ? -8.393 -4.240 -19.718 1.00 96.44 309 LEU A O 1
ATOM 2249 N N . PRO A 1 310 ? -9.544 -5.455 -21.220 1.00 97.12 310 PRO A N 1
ATOM 2250 C CA . PRO A 1 310 ? -10.848 -5.056 -20.684 1.00 97.12 310 PRO A CA 1
ATOM 2251 C C . PRO A 1 310 ? -11.030 -5.389 -19.197 1.00 97.12 310 PRO A C 1
ATOM 2253 O O . PRO A 1 310 ? -11.658 -4.630 -18.463 1.00 97.12 310 PRO A O 1
ATOM 2256 N N . LEU A 1 311 ? -10.444 -6.496 -18.729 1.00 97.06 311 LEU A N 1
ATOM 2257 C CA . LEU A 1 311 ? -10.500 -6.875 -17.318 1.00 97.06 311 LEU A CA 1
ATOM 2258 C C . LEU A 1 311 ? -9.645 -5.949 -16.447 1.00 97.06 311 LEU A C 1
ATOM 2260 O O . LEU A 1 311 ? -10.063 -5.582 -15.352 1.00 97.06 311 LEU A O 1
ATOM 2264 N N . PHE A 1 312 ? -8.476 -5.534 -16.942 1.00 97.88 312 PHE A N 1
ATOM 2265 C CA . PHE A 1 312 ? -7.637 -4.551 -16.256 1.00 97.88 312 PHE A CA 1
ATOM 2266 C C . PHE A 1 312 ? -8.286 -3.166 -16.236 1.00 97.88 312 PHE A C 1
ATOM 2268 O O . PHE A 1 312 ? -8.204 -2.477 -15.228 1.00 97.88 312 PHE A O 1
ATOM 2275 N N . MET A 1 313 ? -8.994 -2.777 -17.296 1.00 98.19 313 MET A N 1
ATOM 2276 C CA . MET A 1 313 ? -9.770 -1.534 -17.323 1.00 98.19 313 MET A CA 1
ATOM 2277 C C . MET A 1 313 ? -10.898 -1.542 -16.285 1.00 98.19 313 MET A C 1
ATOM 2279 O O . MET A 1 313 ? -11.061 -0.572 -15.548 1.00 98.19 313 MET A O 1
ATOM 2283 N N . LEU A 1 314 ? -11.643 -2.649 -16.185 1.00 98.00 314 LEU A N 1
ATOM 2284 C CA . LEU A 1 314 ? -12.677 -2.831 -15.162 1.00 98.00 314 LEU A CA 1
ATOM 2285 C C . LEU A 1 314 ? -12.078 -2.738 -13.748 1.00 98.00 314 LEU A C 1
ATOM 2287 O O . LEU A 1 314 ? -12.624 -2.052 -12.885 1.00 98.00 314 LEU A O 1
ATOM 2291 N N . LEU A 1 315 ? -10.930 -3.388 -13.534 1.00 98.12 315 LEU A N 1
ATOM 2292 C CA . LEU A 1 315 ? -10.201 -3.342 -12.271 1.00 98.12 315 LEU A CA 1
ATOM 2293 C C . LEU A 1 315 ? -9.759 -1.916 -11.925 1.00 98.12 315 LEU A C 1
ATOM 2295 O O . LEU A 1 315 ? -10.044 -1.445 -10.827 1.00 98.12 315 LEU A O 1
ATOM 2299 N N . GLY A 1 316 ? -9.124 -1.216 -12.866 1.00 97.56 316 GLY A N 1
ATOM 2300 C CA . GLY A 1 316 ? -8.673 0.160 -12.683 1.00 97.56 316 GLY A CA 1
ATOM 2301 C C . GLY A 1 316 ? -9.819 1.114 -12.374 1.00 97.56 316 GLY A C 1
ATOM 2302 O O . GLY A 1 316 ? -9.710 1.921 -11.454 1.00 97.56 316 GLY A O 1
ATOM 2303 N N . GLY A 1 317 ? -10.947 0.982 -13.077 1.00 97.81 317 GLY A N 1
ATOM 2304 C CA . GLY A 1 317 ? -12.160 1.745 -12.787 1.00 97.81 317 GLY A CA 1
ATOM 2305 C C . GLY A 1 317 ? -12.677 1.494 -11.368 1.00 97.81 317 GLY A C 1
ATOM 2306 O O . GLY A 1 317 ? -12.961 2.445 -10.645 1.00 97.81 317 GLY A O 1
ATOM 2307 N N . GLY A 1 318 ? -12.741 0.230 -10.937 1.00 97.00 318 GLY A N 1
ATOM 2308 C CA . GLY A 1 318 ? -13.205 -0.137 -9.596 1.00 97.00 318 GLY A CA 1
ATOM 2309 C C . GLY A 1 318 ? -12.280 0.334 -8.468 1.00 97.00 318 GLY A C 1
ATOM 2310 O O . GLY A 1 318 ? -12.755 0.888 -7.478 1.00 97.00 318 GLY A O 1
ATOM 2311 N N . VAL A 1 319 ? -10.960 0.186 -8.628 1.00 97.06 319 VAL A N 1
ATOM 2312 C CA . VAL A 1 319 ? -9.971 0.689 -7.657 1.00 97.06 319 VAL A CA 1
ATOM 2313 C C . VAL A 1 319 ? -10.018 2.219 -7.578 1.00 97.06 319 VAL A C 1
ATOM 2315 O O . VAL A 1 319 ? -10.013 2.781 -6.483 1.00 97.06 319 VAL A O 1
ATOM 2318 N N . CYS A 1 320 ? -10.112 2.902 -8.723 1.00 97.31 320 CYS A N 1
ATOM 2319 C CA . CYS A 1 320 ? -10.215 4.362 -8.773 1.00 97.31 320 CYS A CA 1
ATOM 2320 C C . CYS A 1 320 ? -11.508 4.859 -8.123 1.00 97.31 320 CYS A C 1
ATOM 2322 O O . CYS A 1 320 ? -11.486 5.849 -7.395 1.00 97.31 320 CYS A O 1
ATOM 2324 N N . LEU A 1 321 ? -12.620 4.148 -8.332 1.00 96.69 321 LEU A N 1
ATOM 2325 C CA . LEU A 1 321 ? -13.892 4.448 -7.687 1.00 96.69 321 LEU A CA 1
ATOM 2326 C C . LEU A 1 321 ? -13.796 4.309 -6.162 1.00 96.69 321 LEU A C 1
ATOM 2328 O O . LEU A 1 321 ? -14.235 5.212 -5.459 1.00 96.69 321 LEU A O 1
ATOM 2332 N N . LEU A 1 322 ? -13.180 3.246 -5.633 1.00 94.69 322 LEU A N 1
ATOM 2333 C CA . LEU A 1 322 ? -12.975 3.120 -4.183 1.00 94.69 322 LEU A CA 1
ATOM 2334 C C . LEU A 1 322 ? -12.151 4.272 -3.599 1.00 94.69 322 LEU A C 1
ATOM 2336 O O . LEU A 1 322 ? -12.503 4.799 -2.543 1.00 94.69 322 LEU A O 1
ATOM 2340 N N . ALA A 1 323 ? -11.084 4.673 -4.293 1.00 95.19 323 ALA A N 1
ATOM 2341 C CA . ALA A 1 323 ? -10.273 5.821 -3.900 1.00 95.19 323 ALA A CA 1
ATOM 2342 C C . ALA A 1 323 ? -11.091 7.126 -3.941 1.00 95.19 323 ALA A C 1
ATOM 2344 O O . ALA A 1 323 ? -11.061 7.900 -2.987 1.00 95.19 323 ALA A O 1
ATOM 2345 N N . GLN A 1 324 ? -11.889 7.343 -4.991 1.00 95.44 324 GLN A N 1
ATOM 2346 C CA . GLN A 1 324 ? -12.758 8.519 -5.114 1.00 95.44 324 GLN A CA 1
ATOM 2347 C C . GLN A 1 324 ? -13.824 8.577 -4.020 1.00 95.44 324 GLN A C 1
ATOM 2349 O O . GLN A 1 324 ? -14.166 9.660 -3.548 1.00 95.44 324 GLN A O 1
ATOM 2354 N N . LEU A 1 325 ? -14.337 7.431 -3.581 1.00 93.38 325 LEU A N 1
ATOM 2355 C CA . LEU A 1 325 ? -15.311 7.371 -2.496 1.00 93.38 325 LEU A CA 1
ATOM 2356 C C . LEU A 1 325 ? -14.699 7.704 -1.127 1.00 93.38 325 LEU A C 1
ATOM 2358 O O . LEU A 1 325 ? -15.446 7.796 -0.160 1.00 93.38 325 LEU A O 1
ATOM 2362 N N . HIS A 1 326 ? -13.375 7.892 -1.030 1.00 92.88 326 HIS A N 1
ATOM 2363 C CA . HIS A 1 326 ? -12.656 8.211 0.212 1.00 92.88 326 HIS A CA 1
ATOM 2364 C C . HIS A 1 326 ? -12.860 7.180 1.333 1.00 92.88 326 HIS A C 1
ATOM 2366 O O . HIS A 1 326 ? -12.612 7.453 2.501 1.00 92.88 326 HIS A O 1
ATOM 2372 N N . ILE A 1 327 ? -13.277 5.966 0.972 1.00 91.88 327 ILE A N 1
ATOM 2373 C CA . ILE A 1 327 ? -13.414 4.832 1.893 1.00 91.88 327 ILE A CA 1
ATOM 2374 C C . ILE A 1 327 ? -12.205 3.902 1.830 1.00 91.88 327 ILE A C 1
ATOM 2376 O O . ILE A 1 327 ? -12.159 2.920 2.562 1.00 91.88 327 ILE A O 1
ATOM 2380 N N . PHE A 1 328 ? -11.249 4.182 0.940 1.00 93.62 328 PHE A N 1
ATOM 2381 C CA . PHE A 1 328 ? -10.088 3.346 0.674 1.00 93.62 328 PHE A CA 1
ATOM 2382 C C . PHE A 1 328 ? -8.818 4.191 0.542 1.00 93.62 328 PHE A C 1
ATOM 2384 O O . PHE A 1 328 ? -8.767 5.095 -0.289 1.00 93.62 328 PHE A O 1
ATOM 2391 N N . GLY A 1 329 ? -7.790 3.874 1.326 1.00 92.50 329 GLY A N 1
ATOM 2392 C CA . GLY A 1 329 ? -6.459 4.466 1.260 1.00 92.50 329 GLY A CA 1
ATOM 2393 C C . GLY A 1 329 ? -5.450 3.453 0.733 1.00 92.50 329 GLY A C 1
ATOM 2394 O O . GLY A 1 329 ? -5.269 2.386 1.308 1.00 92.50 329 GLY A O 1
ATOM 2395 N N . GLY A 1 330 ? -4.760 3.782 -0.354 1.00 88.56 330 GLY A N 1
ATOM 2396 C CA . GLY A 1 330 ? -3.772 2.922 -0.998 1.00 88.56 330 GLY A CA 1
ATOM 2397 C C . GLY A 1 330 ? -2.562 2.594 -0.121 1.00 88.56 330 GLY A C 1
ATOM 2398 O O . GLY A 1 330 ? -1.829 1.652 -0.429 1.00 88.56 330 GLY A O 1
ATOM 2399 N N . GLY A 1 331 ? -2.298 3.368 0.930 1.00 87.06 331 GLY A N 1
ATOM 2400 C CA . GLY A 1 331 ? -1.130 3.256 1.795 1.00 87.06 331 GLY A CA 1
ATOM 2401 C C . GLY A 1 331 ? -1.420 3.505 3.268 1.00 87.06 331 GLY A C 1
ATOM 2402 O O . GLY A 1 331 ? -2.494 3.963 3.656 1.00 87.06 331 GLY A O 1
ATOM 2403 N N . GLU A 1 332 ? -0.428 3.206 4.101 1.00 85.12 332 GLU A N 1
ATOM 2404 C CA . GLU A 1 332 ? -0.516 3.276 5.558 1.00 85.12 332 GLU A CA 1
ATOM 2405 C C . GLU A 1 332 ? -0.743 4.725 6.000 1.00 85.12 332 GLU A C 1
ATOM 2407 O O . GLU A 1 332 ? -1.708 5.037 6.691 1.00 85.12 332 GLU A O 1
ATOM 2412 N N . ALA A 1 333 ? 0.107 5.639 5.523 1.00 86.19 333 ALA A N 1
ATOM 2413 C CA . ALA A 1 333 ? -0.020 7.063 5.811 1.00 86.19 333 ALA A CA 1
ATOM 2414 C C . ALA A 1 333 ? -1.255 7.690 5.143 1.00 86.19 333 ALA A C 1
ATOM 2416 O O . ALA A 1 333 ? -1.894 8.566 5.729 1.00 86.19 333 ALA A O 1
ATOM 2417 N N . THR A 1 334 ? -1.620 7.240 3.936 1.00 91.44 334 THR A N 1
ATOM 2418 C CA . THR A 1 334 ? -2.759 7.818 3.210 1.00 91.44 334 THR A CA 1
ATOM 2419 C C . THR A 1 334 ? -4.089 7.463 3.842 1.00 91.44 334 THR A C 1
ATOM 2421 O O . THR A 1 334 ? -4.947 8.334 3.893 1.00 91.44 334 THR A O 1
ATOM 2424 N N . SER A 1 335 ? -4.237 6.274 4.430 1.00 90.31 335 SER A N 1
ATOM 2425 C CA . SER A 1 335 ? -5.460 5.893 5.155 1.00 90.31 335 SER A CA 1
ATOM 2426 C C . SER A 1 335 ? -5.816 6.914 6.248 1.00 90.31 335 SER A C 1
ATOM 2428 O O . SER A 1 335 ? -6.952 7.374 6.323 1.00 90.31 335 SER A O 1
ATOM 2430 N N . PHE A 1 336 ? -4.828 7.384 7.020 1.00 87.62 336 PHE A N 1
ATOM 2431 C CA . PHE A 1 336 ? -5.042 8.429 8.030 1.00 87.62 336 PHE A CA 1
ATOM 2432 C C . PHE A 1 336 ? -5.258 9.835 7.452 1.00 87.62 336 PHE A C 1
ATOM 2434 O O . PHE A 1 336 ? -5.928 10.654 8.079 1.00 87.62 336 PHE A O 1
ATOM 2441 N N . LEU A 1 337 ? -4.683 10.152 6.288 1.00 89.44 337 LEU A N 1
ATOM 2442 C CA . LEU A 1 337 ? -4.946 11.428 5.609 1.00 89.44 337 LEU A CA 1
ATOM 2443 C C . LEU A 1 337 ? -6.376 11.473 5.070 1.00 89.44 337 LEU A C 1
ATOM 2445 O O . LEU A 1 337 ? -7.075 12.458 5.294 1.00 89.44 337 LEU A O 1
ATOM 2449 N N . ILE A 1 338 ? -6.825 10.393 4.429 1.00 91.81 338 ILE A N 1
ATOM 2450 C CA . ILE A 1 338 ? -8.197 10.249 3.937 1.00 91.81 338 ILE A CA 1
ATOM 2451 C C . ILE A 1 338 ? -9.192 10.341 5.098 1.00 91.81 338 ILE A C 1
ATOM 2453 O O . ILE A 1 338 ? -10.131 11.127 5.011 1.00 91.81 338 ILE A O 1
ATOM 2457 N N . ALA A 1 339 ? -8.928 9.653 6.215 1.00 87.00 339 ALA A N 1
ATOM 2458 C CA . ALA A 1 339 ? -9.752 9.741 7.424 1.00 87.00 339 ALA A CA 1
ATOM 2459 C C . ALA A 1 339 ? -9.905 11.184 7.941 1.00 87.00 339 ALA A C 1
ATOM 2461 O O . ALA A 1 339 ? -10.965 11.579 8.411 1.00 87.00 339 ALA A O 1
ATOM 2462 N N . LYS A 1 340 ? -8.856 12.006 7.803 1.00 85.25 340 LYS A N 1
ATOM 2463 C CA . LYS A 1 340 ? -8.849 13.428 8.189 1.00 85.25 340 LYS A CA 1
ATOM 2464 C C . LYS A 1 340 ? -9.404 14.370 7.108 1.00 85.25 340 LYS A C 1
ATOM 2466 O O . LYS A 1 340 ? -9.288 15.586 7.256 1.00 85.25 340 LYS A O 1
ATOM 2471 N N . GLY A 1 341 ? -9.949 13.848 6.006 1.00 88.06 341 GLY A N 1
ATOM 2472 C CA . GLY A 1 341 ? -10.466 14.641 4.883 1.00 88.06 341 GLY A CA 1
ATOM 2473 C C . GLY A 1 341 ? -9.384 15.321 4.030 1.00 88.06 341 GLY A C 1
ATOM 2474 O O . GLY A 1 341 ? -9.654 16.311 3.354 1.00 88.06 341 GLY A O 1
ATOM 2475 N N . ARG A 1 342 ? -8.145 14.818 4.078 1.00 89.75 342 ARG A N 1
ATOM 2476 C CA . ARG A 1 342 ? -6.942 15.393 3.447 1.00 89.75 342 ARG A CA 1
ATOM 2477 C C . ARG A 1 342 ? -6.562 14.678 2.153 1.00 89.75 342 ARG A C 1
ATOM 2479 O O . ARG A 1 342 ? -5.480 14.102 2.019 1.00 89.75 342 ARG A O 1
ATOM 2486 N N . SER A 1 343 ? -7.485 14.675 1.200 1.00 91.38 343 SER A N 1
ATOM 2487 C CA . SER A 1 343 ? -7.385 13.890 -0.038 1.00 91.38 343 SER A CA 1
ATOM 2488 C C . SER A 1 343 ? -6.277 14.359 -0.972 1.00 91.38 343 SER A C 1
ATOM 2490 O O . SER A 1 343 ? -5.619 13.547 -1.621 1.00 91.38 343 SER A O 1
ATOM 2492 N N . VAL A 1 344 ? -6.031 15.670 -1.013 1.00 90.88 344 VAL A N 1
ATOM 2493 C CA . VAL A 1 344 ? -4.968 16.256 -1.838 1.00 90.88 344 VAL A CA 1
ATOM 2494 C C . VAL A 1 344 ? -3.600 15.804 -1.336 1.00 90.88 344 VAL A C 1
ATOM 2496 O O . VAL A 1 344 ? -2.737 15.418 -2.123 1.00 90.88 344 VAL A O 1
ATOM 2499 N N . GLU A 1 345 ? -3.404 15.802 -0.021 1.00 89.50 345 GLU A N 1
ATOM 2500 C CA . GLU A 1 345 ? -2.133 15.396 0.571 1.00 89.50 345 GLU A CA 1
ATOM 2501 C C . GLU A 1 345 ? -1.950 13.875 0.516 1.00 89.50 345 GLU A C 1
ATOM 2503 O O . GLU A 1 345 ? -0.838 13.399 0.280 1.00 89.50 345 GLU A O 1
ATOM 2508 N N . ALA A 1 346 ? -3.039 13.106 0.636 1.00 91.56 346 ALA A N 1
ATOM 2509 C CA . ALA A 1 346 ? -3.029 11.666 0.387 1.00 91.56 346 ALA A CA 1
ATOM 2510 C C . ALA A 1 346 ? -2.615 11.339 -1.058 1.00 91.56 346 ALA A C 1
ATOM 2512 O O . ALA A 1 346 ? -1.791 10.449 -1.278 1.00 91.56 346 ALA A O 1
ATOM 2513 N N . ALA A 1 347 ? -3.120 12.093 -2.041 1.00 94.12 347 ALA A N 1
ATOM 2514 C CA . ALA A 1 347 ? -2.736 11.935 -3.441 1.00 94.12 347 ALA A CA 1
ATOM 2515 C C . ALA A 1 347 ? -1.245 12.197 -3.658 1.00 94.12 347 ALA A C 1
ATOM 2517 O O . ALA A 1 347 ? -0.576 11.439 -4.351 1.00 94.12 347 ALA A O 1
ATOM 2518 N N . GLN A 1 348 ? -0.680 13.220 -3.025 1.00 90.69 348 GLN A N 1
ATOM 2519 C CA . GLN A 1 348 ? 0.754 13.484 -3.140 1.00 90.69 348 GLN A CA 1
ATOM 2520 C C . GLN A 1 348 ? 1.594 12.341 -2.561 1.00 90.69 348 GLN A C 1
ATOM 2522 O O . GLN A 1 348 ? 2.521 11.873 -3.220 1.00 90.69 348 GLN A O 1
ATOM 2527 N N . VAL A 1 349 ? 1.238 11.842 -1.373 1.00 89.31 349 VAL A N 1
ATOM 2528 C CA . VAL A 1 349 ? 1.920 10.696 -0.754 1.00 89.31 349 VAL A CA 1
ATOM 2529 C C . VAL A 1 349 ? 1.902 9.473 -1.670 1.00 89.31 349 VAL A C 1
ATOM 2531 O O . VAL A 1 349 ? 2.959 8.901 -1.942 1.00 89.31 349 VAL A O 1
ATOM 2534 N N . ASP A 1 350 ? 0.726 9.079 -2.168 1.00 92.25 350 ASP A N 1
ATOM 2535 C CA . ASP A 1 350 ? 0.608 7.895 -3.026 1.00 92.25 350 ASP A CA 1
ATOM 2536 C C . ASP A 1 350 ? 1.280 8.095 -4.390 1.00 92.25 350 ASP A C 1
ATOM 2538 O O . ASP A 1 350 ? 1.890 7.161 -4.912 1.00 92.25 350 ASP A O 1
ATOM 2542 N N . PHE A 1 351 ? 1.266 9.315 -4.930 1.00 92.31 351 PHE A N 1
ATOM 2543 C CA . PHE A 1 351 ? 1.998 9.657 -6.148 1.00 92.31 351 PHE A CA 1
ATOM 2544 C C . PHE A 1 351 ? 3.513 9.489 -5.979 1.00 92.31 351 PHE A C 1
ATOM 2546 O O . PHE A 1 351 ? 4.166 8.882 -6.825 1.00 92.31 351 PHE A O 1
ATOM 2553 N N . TYR A 1 352 ? 4.092 9.978 -4.879 1.00 88.50 352 TYR A N 1
ATOM 2554 C CA . TYR A 1 352 ? 5.524 9.809 -4.620 1.00 88.50 352 TYR A CA 1
ATOM 2555 C C . TYR A 1 352 ? 5.896 8.355 -4.360 1.00 88.50 352 TYR A C 1
ATOM 2557 O O . TYR A 1 352 ? 6.933 7.873 -4.825 1.00 88.50 352 TYR A O 1
ATOM 2565 N N . ARG A 1 353 ? 5.023 7.636 -3.654 1.00 87.94 353 ARG A N 1
ATOM 2566 C CA . ARG A 1 353 ? 5.194 6.215 -3.388 1.00 87.94 353 ARG A CA 1
ATOM 2567 C C . ARG A 1 353 ? 5.210 5.396 -4.678 1.00 87.94 353 ARG A C 1
ATOM 2569 O O . ARG A 1 353 ? 6.010 4.467 -4.763 1.00 87.94 353 ARG A O 1
ATOM 2576 N N . ALA A 1 354 ? 4.436 5.774 -5.697 1.00 90.94 354 ALA A N 1
ATOM 2577 C CA . ALA A 1 354 ? 4.403 5.084 -6.987 1.00 90.94 354 ALA A CA 1
ATOM 2578 C C . ALA A 1 354 ? 5.795 4.890 -7.606 1.00 90.94 354 ALA A C 1
ATOM 2580 O O . ALA A 1 354 ? 6.094 3.815 -8.124 1.00 90.94 354 ALA A O 1
ATOM 2581 N N . PHE A 1 355 ? 6.699 5.867 -7.469 1.00 88.50 355 PHE A N 1
ATOM 2582 C CA . PHE A 1 355 ? 8.075 5.745 -7.965 1.00 88.50 355 PHE A CA 1
ATOM 2583 C C . PHE A 1 355 ? 8.889 4.654 -7.257 1.00 88.50 355 PHE A C 1
ATOM 2585 O O . PHE A 1 355 ? 9.767 4.055 -7.872 1.00 88.50 355 PHE A O 1
ATOM 2592 N N . GLY A 1 356 ? 8.589 4.360 -5.989 1.00 87.81 356 GLY A N 1
ATOM 2593 C CA . GLY A 1 356 ? 9.218 3.273 -5.239 1.00 87.81 356 GLY A CA 1
ATOM 2594 C C . GLY A 1 356 ? 8.783 1.880 -5.705 1.00 87.81 356 GLY A C 1
ATOM 2595 O O . GLY A 1 356 ? 9.567 0.939 -5.609 1.00 87.81 356 GLY A O 1
ATOM 2596 N N . PHE A 1 357 ? 7.571 1.743 -6.251 1.00 89.75 357 PHE A N 1
ATOM 2597 C CA . PHE A 1 357 ? 6.997 0.448 -6.639 1.00 89.75 357 PHE A CA 1
ATOM 2598 C C . PHE A 1 357 ? 6.993 0.198 -8.152 1.00 89.75 357 PHE A C 1
ATOM 2600 O O . PHE A 1 357 ? 7.062 -0.957 -8.571 1.00 89.75 357 PHE A O 1
ATOM 2607 N N . LEU A 1 358 ? 6.962 1.249 -8.978 1.00 92.00 358 LEU A N 1
ATOM 2608 C CA . LEU A 1 358 ? 6.850 1.163 -10.438 1.00 92.00 358 LEU A CA 1
ATOM 2609 C C . LEU A 1 358 ? 7.878 0.194 -11.061 1.00 92.00 358 LEU A C 1
ATOM 2611 O O . LEU A 1 358 ? 7.451 -0.715 -11.779 1.00 92.00 358 LEU A O 1
ATOM 2615 N N . PRO A 1 359 ? 9.195 0.289 -10.778 1.00 89.88 359 PRO A N 1
ATOM 2616 C CA . PRO A 1 359 ? 10.159 -0.669 -11.316 1.00 89.88 359 PRO A CA 1
ATOM 2617 C C . PRO A 1 359 ? 9.935 -2.116 -10.883 1.00 89.88 359 PRO A C 1
ATOM 2619 O O . PRO A 1 359 ? 10.018 -3.016 -11.723 1.00 89.88 359 PRO A O 1
ATOM 2622 N N . LEU A 1 360 ? 9.615 -2.357 -9.608 1.00 89.88 360 LEU A N 1
ATOM 2623 C CA . LEU A 1 360 ? 9.323 -3.702 -9.106 1.00 89.88 360 LEU A CA 1
ATOM 2624 C C . LEU A 1 360 ? 8.109 -4.292 -9.828 1.00 89.88 360 LEU A C 1
ATOM 2626 O O . LEU A 1 360 ? 8.179 -5.408 -10.338 1.00 89.88 360 LEU A O 1
ATOM 2630 N N . ILE A 1 361 ? 7.007 -3.545 -9.905 1.00 91.94 361 ILE A N 1
ATOM 2631 C CA . ILE A 1 361 ? 5.765 -4.008 -10.531 1.00 91.94 361 ILE A CA 1
ATOM 2632 C C . ILE A 1 361 ? 5.986 -4.260 -12.023 1.00 91.94 361 ILE A C 1
ATOM 2634 O O . ILE A 1 361 ? 5.621 -5.323 -12.514 1.00 91.94 361 ILE A O 1
ATOM 2638 N N . ALA A 1 362 ? 6.638 -3.339 -12.740 1.00 92.19 362 ALA A N 1
ATOM 2639 C CA . ALA A 1 362 ? 6.885 -3.487 -14.172 1.00 92.19 362 ALA A CA 1
ATOM 2640 C C . ALA A 1 362 ? 7.735 -4.728 -14.485 1.00 92.19 362 ALA A C 1
ATOM 2642 O O . ALA A 1 362 ? 7.364 -5.543 -15.329 1.00 92.19 362 ALA A O 1
ATOM 2643 N N . THR A 1 363 ? 8.858 -4.896 -13.781 1.00 88.88 363 THR A N 1
ATOM 2644 C CA . THR A 1 363 ? 9.783 -6.020 -14.000 1.00 88.88 363 THR A CA 1
ATOM 2645 C C . THR A 1 363 ? 9.166 -7.358 -13.613 1.00 88.88 363 THR A C 1
ATOM 2647 O O . THR A 1 363 ? 9.224 -8.308 -14.390 1.00 88.88 363 THR A O 1
ATOM 2650 N N . THR A 1 364 ? 8.507 -7.434 -12.456 1.00 91.56 364 THR A N 1
ATOM 2651 C CA . THR A 1 364 ? 7.845 -8.671 -12.014 1.00 91.56 364 THR A CA 1
ATOM 2652 C C . THR A 1 364 ? 6.641 -9.030 -12.882 1.00 91.56 364 THR A C 1
ATOM 2654 O O . THR A 1 364 ? 6.411 -10.215 -13.123 1.00 91.56 364 THR A O 1
ATOM 2657 N N . ALA A 1 365 ? 5.902 -8.050 -13.410 1.00 93.44 365 ALA A N 1
ATOM 2658 C CA . ALA A 1 365 ? 4.796 -8.306 -14.329 1.00 93.44 365 ALA A CA 1
ATOM 2659 C C . ALA A 1 365 ? 5.267 -8.797 -15.701 1.00 93.44 365 ALA A C 1
ATOM 2661 O O . ALA A 1 365 ? 4.665 -9.709 -16.264 1.00 93.44 365 ALA A O 1
ATOM 2662 N N . LEU A 1 366 ? 6.366 -8.246 -16.226 1.00 91.25 366 LEU A N 1
ATOM 2663 C CA . LEU A 1 366 ? 6.985 -8.746 -17.456 1.00 91.25 366 LEU A CA 1
ATOM 2664 C C . LEU A 1 366 ? 7.571 -10.149 -17.267 1.00 91.25 366 LEU A C 1
ATOM 2666 O O . LEU A 1 366 ? 7.442 -10.982 -18.159 1.00 91.25 366 LEU A O 1
ATOM 2670 N N . ALA A 1 367 ? 8.161 -10.432 -16.105 1.00 90.00 367 ALA A N 1
ATOM 2671 C CA . ALA A 1 367 ? 8.720 -11.747 -15.808 1.00 90.00 367 ALA A CA 1
ATOM 2672 C C . ALA A 1 367 ? 7.644 -12.825 -15.621 1.00 90.00 367 ALA A C 1
ATOM 2674 O O . ALA A 1 367 ? 7.782 -13.920 -16.152 1.00 90.00 367 ALA A O 1
ATOM 2675 N N . SER A 1 368 ? 6.571 -12.522 -14.887 1.00 91.56 368 SER A N 1
ATOM 2676 C CA . SER A 1 368 ? 5.542 -13.512 -14.534 1.00 91.56 368 SER A CA 1
ATOM 2677 C C . SER A 1 368 ? 4.348 -13.566 -15.487 1.00 91.56 368 SER A C 1
ATOM 2679 O O . SER A 1 368 ? 3.574 -14.521 -15.460 1.00 91.56 368 SER A O 1
ATOM 2681 N N . GLY A 1 369 ? 4.138 -12.516 -16.282 1.00 92.56 369 GLY A N 1
ATOM 2682 C CA . GLY A 1 369 ? 2.911 -12.333 -17.049 1.00 92.56 369 GLY A CA 1
ATOM 2683 C C . GLY A 1 369 ? 1.679 -12.047 -16.188 1.00 92.56 369 GLY A C 1
ATOM 2684 O O . GLY A 1 369 ? 0.579 -12.068 -16.737 1.00 92.56 369 GLY A O 1
ATOM 2685 N N . ALA A 1 370 ? 1.829 -11.795 -14.882 1.00 94.50 370 ALA A N 1
ATOM 2686 C CA . ALA A 1 370 ? 0.761 -11.405 -13.961 1.00 94.50 370 ALA A CA 1
ATOM 2687 C C . ALA A 1 370 ? 0.962 -9.958 -13.487 1.00 94.50 370 ALA A C 1
ATOM 2689 O O . ALA A 1 370 ? 2.064 -9.564 -13.120 1.00 94.50 370 ALA A O 1
ATOM 2690 N N . TYR A 1 371 ? -0.097 -9.153 -13.491 1.00 95.69 371 TYR A N 1
ATOM 2691 C CA . TYR A 1 371 ? -0.035 -7.730 -13.165 1.00 95.69 371 TYR A CA 1
ATOM 2692 C C . TYR A 1 371 ? -0.353 -7.438 -11.689 1.00 95.69 371 TYR A C 1
ATOM 2694 O O . TYR A 1 371 ? -0.780 -8.317 -10.940 1.00 95.69 371 TYR A O 1
ATOM 2702 N N . GLY A 1 372 ? -0.115 -6.204 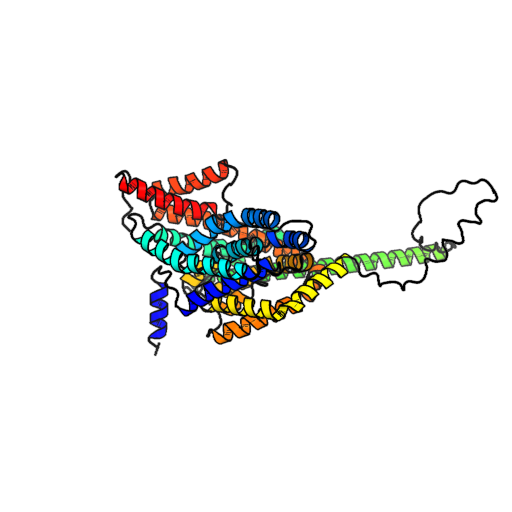-11.245 1.00 94.94 372 GLY A N 1
ATOM 2703 C CA . GLY A 1 372 ? -0.477 -5.759 -9.898 1.00 94.94 372 GLY A CA 1
ATOM 2704 C C . GLY A 1 372 ? -1.949 -5.357 -9.824 1.00 94.94 372 GLY A C 1
ATOM 2705 O O . GLY A 1 372 ? -2.416 -4.612 -10.683 1.00 94.94 372 GLY A O 1
ATOM 2706 N N . ILE A 1 373 ? -2.675 -5.784 -8.783 1.00 96.38 373 ILE A N 1
ATOM 2707 C CA . ILE A 1 373 ? -4.069 -5.336 -8.572 1.00 96.38 373 ILE A CA 1
ATOM 2708 C C . ILE A 1 373 ? -4.162 -3.807 -8.457 1.00 96.38 373 ILE A C 1
ATOM 2710 O O . ILE A 1 373 ? -5.105 -3.195 -8.948 1.00 96.38 373 ILE A O 1
ATOM 2714 N N . ALA A 1 374 ? -3.154 -3.188 -7.843 1.00 91.81 374 ALA A N 1
ATOM 2715 C CA . ALA A 1 374 ? -3.052 -1.743 -7.673 1.00 91.81 374 ALA A CA 1
ATOM 2716 C C . ALA A 1 374 ? -2.496 -1.000 -8.908 1.00 91.81 374 ALA A C 1
ATOM 2718 O O . ALA A 1 374 ? -2.272 0.208 -8.831 1.00 91.81 374 ALA A O 1
ATOM 2719 N N . GLY A 1 375 ? -2.226 -1.697 -10.019 1.00 94.06 375 GLY A N 1
ATOM 2720 C CA . GLY A 1 375 ? -1.523 -1.128 -11.170 1.00 94.06 375 GLY A CA 1
ATOM 2721 C C . GLY A 1 375 ? -0.135 -0.617 -10.790 1.00 94.06 375 GLY A C 1
ATOM 2722 O O . GLY A 1 375 ? 0.500 -1.151 -9.881 1.00 94.06 375 GLY A O 1
ATOM 2723 N N . PHE A 1 376 ? 0.320 0.466 -11.413 1.00 94.06 376 PHE A N 1
ATOM 2724 C CA . PHE A 1 376 ? 1.497 1.208 -10.940 1.00 94.06 376 PHE A CA 1
ATOM 2725 C C . PHE A 1 376 ? 1.179 2.182 -9.804 1.00 94.06 376 PHE A C 1
ATOM 2727 O O . PHE A 1 376 ? 1.963 3.085 -9.525 1.00 94.06 376 PHE A O 1
ATOM 2734 N N . THR A 1 377 ? 0.052 1.989 -9.114 1.00 93.69 377 THR A N 1
ATOM 2735 C CA . THR A 1 377 ? -0.437 2.774 -7.970 1.00 93.69 377 THR A CA 1
ATOM 2736 C C . THR A 1 377 ? -0.865 4.211 -8.285 1.00 93.69 377 THR A C 1
ATOM 2738 O O . THR A 1 377 ? -1.457 4.853 -7.422 1.00 93.69 377 THR A O 1
ATOM 2741 N N . PHE A 1 378 ? -0.695 4.699 -9.523 1.00 95.56 378 PHE A N 1
ATOM 2742 C CA . PHE A 1 378 ? -1.162 6.028 -9.952 1.00 95.56 378 PHE A CA 1
ATOM 2743 C C . PHE A 1 378 ? -2.689 6.171 -9.948 1.00 95.56 378 PHE A C 1
ATOM 2745 O O . PHE A 1 378 ? -3.215 7.282 -9.914 1.00 95.56 378 PHE A O 1
ATOM 2752 N N . VAL A 1 379 ? -3.415 5.056 -9.927 1.00 96.56 379 VAL A N 1
ATOM 2753 C CA . VAL A 1 379 ? -4.877 5.046 -9.829 1.00 96.56 379 VAL A CA 1
ATOM 2754 C C . VAL A 1 379 ? -5.399 5.655 -8.523 1.00 96.56 379 VAL A C 1
ATOM 2756 O O . VAL A 1 379 ? -6.453 6.290 -8.533 1.00 96.56 379 VAL A O 1
ATOM 2759 N N . TYR A 1 380 ? -4.654 5.515 -7.420 1.00 96.00 380 TYR A N 1
ATOM 2760 C CA . TYR A 1 380 ? -5.025 6.064 -6.115 1.00 96.00 380 TYR A CA 1
ATOM 2761 C C . TYR A 1 380 ? -5.012 7.595 -6.090 1.00 96.00 380 TYR A C 1
ATOM 2763 O O . TYR A 1 380 ? -6.068 8.176 -5.836 1.00 96.00 380 TYR A O 1
ATOM 2771 N N . PRO A 1 381 ? -3.888 8.278 -6.404 1.00 95.69 381 PRO A N 1
ATOM 2772 C CA . PRO A 1 381 ? -3.854 9.732 -6.379 1.00 95.69 381 PRO A CA 1
ATOM 2773 C C . PRO A 1 381 ? -4.823 10.357 -7.378 1.00 95.69 381 PRO A C 1
ATOM 2775 O O . PRO A 1 381 ? -5.404 11.395 -7.084 1.00 95.69 381 PRO A O 1
ATOM 2778 N N . ILE A 1 382 ? -5.050 9.715 -8.526 1.00 96.31 382 ILE A N 1
ATOM 2779 C CA . ILE A 1 382 ? -6.066 10.162 -9.481 1.00 96.31 382 ILE A CA 1
ATOM 2780 C C . ILE A 1 382 ? -7.462 10.032 -8.863 1.00 96.31 382 ILE A C 1
ATOM 2782 O O . ILE A 1 382 ? -8.221 10.995 -8.886 1.00 96.31 382 ILE A O 1
ATOM 2786 N N . GLY A 1 383 ? -7.784 8.887 -8.256 1.00 95.94 383 GLY A N 1
ATOM 2787 C CA . GLY A 1 383 ? -9.081 8.653 -7.620 1.00 95.94 383 GLY A CA 1
ATOM 2788 C C . GLY A 1 383 ? -9.415 9.675 -6.535 1.00 95.94 383 GLY A C 1
ATOM 2789 O O . GLY A 1 383 ? -10.492 10.263 -6.580 1.00 95.94 383 GLY A O 1
ATOM 2790 N N . TYR A 1 384 ? -8.482 9.963 -5.621 1.00 95.50 384 TYR A N 1
ATOM 2791 C CA . TYR A 1 384 ? -8.704 10.930 -4.532 1.00 95.50 384 TYR A CA 1
ATOM 2792 C C . TYR A 1 384 ? -9.004 12.353 -5.017 1.00 95.50 384 TYR A C 1
ATOM 2794 O O . TYR A 1 384 ? -9.654 13.124 -4.314 1.00 95.50 384 TYR A O 1
ATOM 2802 N N . LEU A 1 385 ? -8.499 12.728 -6.195 1.00 95.75 385 LEU A N 1
ATOM 2803 C CA . LEU A 1 385 ? -8.640 14.077 -6.745 1.00 95.75 385 LEU A CA 1
ATOM 2804 C C . LEU A 1 385 ? -9.878 14.234 -7.636 1.00 95.75 385 LEU A C 1
ATOM 2806 O O . LEU A 1 385 ? -10.214 15.356 -8.022 1.00 95.75 385 LEU A O 1
ATOM 2810 N N . LEU A 1 386 ? -10.555 13.138 -7.991 1.00 95.50 386 LEU A N 1
ATOM 2811 C CA . LEU A 1 386 ? -11.675 13.194 -8.921 1.00 95.50 386 LEU A CA 1
ATOM 2812 C C . LEU A 1 386 ? -12.974 13.652 -8.240 1.00 95.50 386 LEU A C 1
ATOM 2814 O O . LEU A 1 386 ? -13.364 13.136 -7.191 1.00 95.50 386 LEU A O 1
ATOM 2818 N N . PRO A 1 387 ? -13.720 14.578 -8.870 1.00 89.94 387 PRO A N 1
ATOM 2819 C CA . PRO A 1 387 ? -14.903 15.175 -8.257 1.00 89.94 387 PRO A CA 1
ATOM 2820 C C . PRO A 1 387 ? -16.139 14.269 -8.303 1.00 89.94 387 PRO A C 1
ATOM 2822 O O . PRO A 1 387 ? -17.106 14.536 -7.596 1.00 89.94 387 PRO A O 1
ATOM 2825 N N . SER A 1 388 ? -16.154 13.232 -9.152 1.00 92.38 388 SER A N 1
ATOM 2826 C CA . SER A 1 388 ? -17.336 12.380 -9.328 1.00 92.38 388 SER A CA 1
ATOM 2827 C C . SER A 1 388 ? -16.996 10.899 -9.559 1.00 92.38 388 SER A C 1
ATOM 2829 O O . SER A 1 388 ? -16.003 10.615 -10.239 1.00 92.38 388 SER A O 1
ATOM 2831 N N . PRO A 1 389 ? -17.870 9.969 -9.121 1.00 93.25 389 PRO A N 1
ATOM 2832 C CA . PRO A 1 389 ? -17.736 8.526 -9.349 1.00 93.25 389 PRO A CA 1
ATOM 2833 C C . PRO A 1 389 ? -17.618 8.105 -10.821 1.00 93.25 389 PRO A C 1
ATOM 2835 O O . PRO A 1 389 ? -16.859 7.199 -11.155 1.00 93.25 389 PRO A O 1
ATOM 2838 N N . TRP A 1 390 ? -18.348 8.766 -11.723 1.00 93.81 390 TRP A N 1
ATOM 2839 C CA . TRP A 1 390 ? -18.351 8.415 -13.148 1.00 93.81 390 TRP A CA 1
ATOM 2840 C C . TRP A 1 390 ? -17.010 8.722 -13.810 1.00 93.81 390 TRP A C 1
ATOM 2842 O O . TRP A 1 390 ? -16.470 7.891 -14.541 1.00 93.81 390 TRP A O 1
ATOM 2852 N N . TRP A 1 391 ? -16.431 9.883 -13.486 1.00 94.81 391 TRP A N 1
ATOM 2853 C CA . TRP A 1 391 ? -15.071 10.211 -13.907 1.00 94.81 391 TRP A CA 1
ATOM 2854 C C . TRP A 1 391 ? -14.047 9.251 -13.303 1.00 94.81 391 TRP A C 1
ATOM 2856 O O . TRP A 1 391 ? -13.117 8.872 -14.005 1.00 94.81 391 TRP A O 1
ATOM 2866 N N . ALA A 1 392 ? -14.235 8.787 -12.063 1.00 94.94 392 ALA A N 1
ATOM 2867 C CA . ALA A 1 392 ? -13.354 7.783 -11.462 1.00 94.94 392 ALA A CA 1
ATOM 2868 C C . ALA A 1 392 ? -13.348 6.461 -12.239 1.00 94.94 392 ALA A C 1
ATOM 2870 O O . ALA A 1 392 ? -12.278 5.934 -12.535 1.00 94.94 392 ALA A O 1
ATOM 2871 N N . LEU A 1 393 ? -14.516 5.967 -12.660 1.00 96.75 393 LEU A N 1
ATOM 2872 C CA . LEU A 1 393 ? -14.603 4.759 -13.486 1.00 96.75 393 LEU A CA 1
ATOM 2873 C C . LEU A 1 393 ? -13.861 4.921 -14.821 1.00 96.75 393 LEU A C 1
ATOM 2875 O O . LEU A 1 393 ? -13.061 4.061 -15.188 1.00 96.75 393 LEU A O 1
ATOM 2879 N N . VAL A 1 394 ? -14.098 6.029 -15.530 1.00 97.44 394 VAL A N 1
ATOM 2880 C CA . VAL A 1 394 ? -13.484 6.289 -16.843 1.00 97.44 394 VAL A CA 1
ATOM 2881 C C . VAL A 1 394 ? -11.980 6.515 -16.714 1.00 97.44 394 VAL A C 1
ATOM 2883 O O . VAL A 1 394 ? -11.197 5.851 -17.391 1.00 97.44 394 VAL A O 1
ATOM 2886 N N . CYS A 1 395 ? -11.552 7.418 -15.832 1.00 97.44 395 CYS A N 1
ATOM 2887 C CA . CYS A 1 395 ? -10.140 7.719 -15.626 1.00 97.44 395 CYS A CA 1
ATOM 2888 C C . CYS A 1 395 ? -9.382 6.499 -15.099 1.00 97.44 395 CYS A C 1
ATOM 2890 O O . CYS A 1 395 ? -8.309 6.203 -15.612 1.00 97.44 395 CYS A O 1
ATOM 2892 N N . GLY A 1 396 ? -9.942 5.748 -14.149 1.00 97.44 396 GLY A N 1
ATOM 2893 C CA . GLY A 1 396 ? -9.337 4.516 -13.645 1.00 97.44 396 GLY A CA 1
ATOM 2894 C C . GLY A 1 396 ? -9.150 3.459 -14.732 1.00 97.44 396 GLY A C 1
ATOM 2895 O O . GLY A 1 396 ? -8.074 2.868 -14.844 1.00 97.44 396 GLY A O 1
ATOM 2896 N N . ALA A 1 397 ? -10.161 3.269 -15.585 1.00 98.12 397 ALA A N 1
ATOM 2897 C CA . ALA A 1 397 ? -10.070 2.370 -16.730 1.00 98.12 397 ALA A CA 1
ATOM 2898 C C . ALA A 1 397 ? -8.991 2.813 -17.729 1.00 98.12 397 ALA A C 1
ATOM 2900 O O . ALA A 1 397 ? -8.204 1.987 -18.191 1.00 98.12 397 ALA A O 1
ATOM 2901 N N . LEU A 1 398 ? -8.919 4.113 -18.033 1.00 97.94 398 LEU A N 1
ATOM 2902 C CA . LEU A 1 398 ? -7.903 4.677 -18.924 1.00 97.94 398 LEU A CA 1
ATOM 2903 C C . LEU A 1 398 ? -6.491 4.553 -18.346 1.00 97.94 398 LEU A C 1
ATOM 2905 O O . LEU A 1 398 ? -5.574 4.204 -19.085 1.00 97.94 398 LEU A O 1
ATOM 2909 N N . VAL A 1 399 ? -6.315 4.786 -17.043 1.00 97.62 399 VAL A N 1
ATOM 2910 C CA . VAL A 1 399 ? -5.025 4.619 -16.359 1.00 97.62 399 VAL A CA 1
ATOM 2911 C C . VAL A 1 399 ? -4.536 3.189 -16.538 1.00 97.62 399 VAL A C 1
ATOM 2913 O O . VAL A 1 399 ? -3.472 2.990 -17.112 1.00 97.62 399 VAL A O 1
ATOM 2916 N N . PHE A 1 400 ? -5.336 2.185 -16.176 1.00 97.75 400 PHE A N 1
ATOM 2917 C CA . PHE A 1 400 ? -4.924 0.784 -16.323 1.00 97.75 400 PHE A CA 1
ATOM 2918 C C . PHE A 1 400 ? -4.714 0.387 -17.788 1.00 97.75 400 PHE A C 1
ATOM 2920 O O . PHE A 1 400 ? -3.801 -0.385 -18.088 1.00 97.75 400 PHE A O 1
ATOM 2927 N N . ALA A 1 401 ? -5.508 0.934 -18.716 1.00 97.62 401 ALA A N 1
ATOM 2928 C CA . ALA A 1 401 ? -5.287 0.714 -20.140 1.00 97.62 401 ALA A CA 1
ATOM 2929 C C . ALA A 1 401 ? -3.899 1.210 -20.570 1.00 97.62 401 ALA A C 1
ATOM 2931 O O . ALA A 1 401 ? -3.133 0.465 -21.184 1.00 97.62 401 ALA A O 1
ATOM 2932 N N . VAL A 1 402 ? -3.555 2.448 -20.210 1.00 97.19 402 VAL A N 1
ATOM 2933 C CA . VAL A 1 402 ? -2.256 3.055 -20.521 1.00 97.19 402 VAL A CA 1
ATOM 2934 C C . VAL A 1 402 ? -1.123 2.292 -19.844 1.00 97.19 402 VAL A C 1
ATOM 2936 O O . VAL A 1 402 ? -0.142 1.971 -20.510 1.00 97.19 402 VAL A O 1
ATOM 2939 N N . GLU A 1 403 ? -1.254 1.948 -18.563 1.00 96.12 403 GLU A N 1
ATOM 2940 C CA . GLU A 1 403 ? -0.221 1.234 -17.807 1.00 96.12 403 GLU A CA 1
ATOM 2941 C C . GLU A 1 403 ? 0.112 -0.132 -18.432 1.00 96.12 403 GLU A C 1
ATOM 2943 O O . GLU A 1 403 ? 1.284 -0.441 -18.670 1.00 96.12 403 GLU A O 1
ATOM 2948 N N . VAL A 1 404 ? -0.909 -0.930 -18.774 1.00 95.12 404 VAL A N 1
ATOM 2949 C CA . VAL A 1 404 ? -0.727 -2.254 -19.394 1.00 95.12 404 VAL A CA 1
ATOM 2950 C C . VAL A 1 404 ? -0.158 -2.137 -20.811 1.00 95.12 404 VAL A C 1
ATOM 2952 O O . VAL A 1 404 ? 0.722 -2.914 -21.195 1.00 95.12 404 VAL A O 1
ATOM 2955 N N . LEU A 1 405 ? -0.610 -1.160 -21.604 1.00 94.69 405 LEU A N 1
ATOM 2956 C CA . LEU A 1 405 ? -0.083 -0.937 -22.954 1.00 94.69 405 LEU A CA 1
ATOM 2957 C C . LEU A 1 405 ? 1.381 -0.467 -22.922 1.00 94.69 405 LEU A C 1
ATOM 2959 O O . LEU A 1 405 ? 2.202 -0.961 -23.706 1.00 94.69 405 LEU A O 1
ATOM 2963 N N . ALA A 1 406 ? 1.718 0.416 -21.978 1.00 93.25 406 ALA A N 1
ATOM 2964 C CA . ALA A 1 406 ? 3.048 0.987 -21.788 1.00 93.25 406 ALA A CA 1
ATOM 2965 C C . ALA A 1 406 ? 4.058 0.022 -21.143 1.00 93.25 406 ALA A C 1
ATOM 2967 O O . ALA A 1 406 ? 5.260 0.291 -21.196 1.00 93.25 406 ALA A O 1
ATOM 2968 N N . LEU A 1 407 ? 3.615 -1.113 -20.587 1.00 90.25 407 LEU A N 1
ATOM 2969 C CA . LEU A 1 407 ? 4.438 -2.045 -19.806 1.00 90.25 407 LEU A CA 1
ATOM 2970 C C . LEU A 1 407 ? 5.757 -2.441 -20.500 1.00 90.25 407 LEU A C 1
ATOM 2972 O O . LEU A 1 407 ? 6.827 -2.334 -19.903 1.00 90.25 407 LEU A O 1
ATOM 2976 N N . SER A 1 408 ? 5.718 -2.826 -21.784 1.00 84.44 408 SER A N 1
ATOM 2977 C CA . SER A 1 408 ? 6.938 -3.176 -22.541 1.00 84.44 408 SER A CA 1
ATOM 2978 C C . SER A 1 408 ? 7.852 -1.976 -22.816 1.00 84.44 408 SER A C 1
ATOM 2980 O O . SER A 1 408 ? 9.056 -2.143 -22.994 1.00 84.44 408 SER A O 1
ATOM 2982 N N . GLY A 1 409 ? 7.297 -0.764 -22.911 1.00 86.19 409 GLY A N 1
ATOM 2983 C CA . GLY A 1 409 ? 8.080 0.465 -23.054 1.00 86.19 409 GLY A CA 1
ATOM 2984 C C . GLY A 1 409 ? 8.804 0.806 -21.756 1.00 86.19 409 GLY A C 1
ATOM 2985 O O . GLY A 1 409 ? 10.014 1.017 -21.762 1.00 86.19 409 GLY A O 1
ATOM 2986 N N . ILE A 1 410 ? 8.079 0.759 -20.638 1.00 86.50 410 ILE A N 1
ATOM 2987 C CA . ILE A 1 410 ? 8.613 1.003 -19.294 1.00 86.50 410 ILE A CA 1
ATOM 2988 C C . ILE A 1 410 ? 9.710 -0.014 -18.960 1.00 86.50 410 ILE A C 1
ATOM 2990 O O . ILE A 1 410 ? 10.782 0.383 -18.516 1.00 86.50 410 ILE A O 1
ATOM 2994 N N . GLY A 1 411 ? 9.499 -1.302 -19.255 1.00 81.75 411 GLY A N 1
ATOM 2995 C CA . GLY A 1 411 ? 10.519 -2.338 -19.059 1.00 81.75 411 GLY A CA 1
ATOM 2996 C C . GLY A 1 411 ? 11.833 -2.045 -19.792 1.00 81.75 411 GLY A C 1
ATOM 2997 O O . GLY A 1 411 ? 12.903 -2.161 -19.199 1.00 81.75 411 GLY A O 1
ATOM 2998 N N . ARG A 1 412 ? 11.762 -1.581 -21.049 1.00 81.44 412 ARG A N 1
ATOM 2999 C CA . ARG A 1 412 ? 12.951 -1.182 -21.826 1.00 81.44 412 ARG A CA 1
ATOM 3000 C C . ARG A 1 412 ? 13.659 0.032 -21.227 1.00 81.44 412 ARG A C 1
ATOM 3002 O O . ARG A 1 412 ? 14.882 0.031 -21.127 1.00 81.44 412 ARG A O 1
ATOM 3009 N N . VAL A 1 413 ? 12.904 1.050 -20.808 1.00 81.75 413 VAL A N 1
ATOM 3010 C CA . VAL A 1 413 ? 13.468 2.258 -20.177 1.00 81.75 413 VAL A CA 1
ATOM 3011 C C . VAL A 1 413 ? 14.180 1.908 -18.871 1.00 81.75 413 VAL A C 1
ATOM 3013 O O . VAL A 1 413 ? 15.307 2.346 -18.651 1.00 81.75 413 VAL A O 1
ATOM 3016 N N . LEU A 1 414 ? 13.558 1.078 -18.032 1.00 79.69 414 LEU A N 1
ATOM 3017 C CA . LEU A 1 414 ? 14.141 0.638 -16.765 1.00 79.69 414 LEU A CA 1
ATOM 3018 C C . LEU A 1 414 ? 15.377 -0.246 -16.959 1.00 79.69 414 LEU A C 1
ATOM 3020 O O . LEU A 1 414 ? 16.306 -0.162 -16.161 1.00 79.69 414 LEU A O 1
ATOM 3024 N N . GLY A 1 415 ? 15.428 -1.040 -18.033 1.00 73.81 415 GLY A N 1
ATOM 3025 C CA . GLY A 1 415 ? 16.634 -1.778 -18.417 1.00 73.81 415 GLY A CA 1
ATOM 3026 C C . GLY A 1 415 ? 17.817 -0.867 -18.772 1.00 73.81 415 GLY A C 1
ATOM 3027 O O . GLY A 1 415 ? 18.962 -1.231 -18.526 1.00 73.81 415 GLY A O 1
ATOM 3028 N N . GLY A 1 416 ? 17.555 0.335 -19.301 1.00 72.94 416 GLY A N 1
ATOM 3029 C CA . GLY A 1 416 ? 18.579 1.304 -19.717 1.00 72.94 416 GLY A CA 1
ATOM 3030 C C . GLY A 1 416 ? 18.963 2.367 -18.677 1.00 72.94 416 GLY A C 1
ATOM 3031 O O . GLY A 1 416 ? 19.849 3.185 -18.951 1.00 72.94 416 GLY A O 1
ATOM 3032 N N . LEU A 1 417 ? 18.308 2.392 -17.510 1.00 75.06 417 LEU A N 1
ATOM 3033 C CA . LEU A 1 417 ? 18.531 3.374 -16.436 1.00 75.06 417 LEU A CA 1
ATOM 3034 C C . LEU A 1 417 ? 18.702 2.682 -15.067 1.00 75.06 417 LEU A C 1
ATOM 3036 O O . LEU A 1 417 ? 17.794 2.735 -14.231 1.00 75.06 417 LEU A O 1
ATOM 3040 N N . PRO A 1 418 ? 19.865 2.049 -14.804 1.00 76.19 418 PRO A N 1
ATOM 3041 C CA . PRO A 1 418 ? 20.101 1.320 -13.558 1.00 76.19 418 PRO A CA 1
ATOM 3042 C C . PRO A 1 418 ? 19.924 2.184 -12.304 1.00 76.19 418 PRO A C 1
ATOM 3044 O O . PRO A 1 418 ? 19.297 1.734 -11.350 1.00 76.19 418 PRO A O 1
ATOM 3047 N N . SER A 1 419 ? 20.374 3.447 -12.320 1.00 79.38 419 SER A N 1
ATOM 3048 C CA . SER A 1 419 ? 20.269 4.313 -11.137 1.00 79.38 419 SER A CA 1
ATOM 3049 C C . SER A 1 419 ? 18.828 4.632 -10.740 1.00 79.38 419 SER A C 1
ATOM 3051 O O . SER A 1 419 ? 18.546 4.764 -9.553 1.00 79.38 419 SER A O 1
ATOM 3053 N N . VAL A 1 420 ? 17.906 4.720 -11.707 1.00 76.06 420 VAL A N 1
ATOM 3054 C CA . VAL A 1 420 ? 16.477 4.974 -11.463 1.00 76.06 420 VAL A CA 1
ATOM 3055 C C . VAL A 1 420 ? 15.831 3.758 -10.802 1.00 76.06 420 VAL A C 1
ATOM 3057 O O . VAL A 1 420 ? 15.013 3.903 -9.892 1.00 76.06 420 VAL A O 1
ATOM 3060 N N . ARG A 1 421 ? 16.232 2.548 -11.209 1.00 82.06 421 ARG A N 1
ATOM 3061 C CA . ARG A 1 421 ? 15.828 1.312 -10.530 1.00 82.06 421 ARG A CA 1
ATOM 3062 C C . ARG A 1 421 ? 16.369 1.273 -9.098 1.00 82.06 421 ARG A C 1
ATOM 3064 O O . ARG A 1 421 ? 15.618 0.952 -8.181 1.00 82.06 421 ARG A O 1
ATOM 3071 N N . ASP A 1 422 ? 17.624 1.668 -8.899 1.00 85.62 422 ASP A N 1
ATOM 3072 C CA . ASP A 1 422 ? 18.233 1.731 -7.568 1.00 85.62 422 ASP A CA 1
ATOM 3073 C C . ASP A 1 422 ? 17.553 2.791 -6.679 1.00 85.62 422 ASP A C 1
ATOM 3075 O O . ASP A 1 422 ? 17.327 2.546 -5.495 1.00 85.62 422 ASP A O 1
ATOM 3079 N N . CYS A 1 423 ? 17.158 3.942 -7.242 1.00 84.62 423 CYS A N 1
ATOM 3080 C CA . CYS A 1 423 ? 16.356 4.950 -6.538 1.00 84.62 423 CYS A CA 1
ATOM 3081 C C . CYS A 1 423 ? 15.045 4.366 -6.035 1.00 84.62 423 CYS A C 1
ATOM 3083 O O . CYS A 1 423 ? 14.664 4.607 -4.895 1.00 84.62 423 CYS A O 1
ATOM 3085 N N . SER A 1 424 ? 14.346 3.618 -6.887 1.00 88.25 424 SER A N 1
ATOM 3086 C CA . SER A 1 424 ? 13.081 2.979 -6.533 1.00 88.25 424 SER A CA 1
ATOM 3087 C C . SER A 1 424 ? 13.251 1.988 -5.385 1.00 88.25 424 SER A C 1
ATOM 3089 O O . SER A 1 424 ? 12.466 2.028 -4.438 1.00 88.25 424 SER A O 1
ATOM 3091 N N . GLU A 1 425 ? 14.291 1.152 -5.419 1.00 88.50 425 GLU A N 1
ATOM 3092 C CA . GLU A 1 425 ? 14.585 0.215 -4.332 1.00 88.50 425 GLU A CA 1
ATOM 3093 C C . GLU A 1 425 ? 14.852 0.961 -3.018 1.00 88.50 425 GLU A C 1
ATOM 3095 O O . GLU A 1 425 ? 14.295 0.622 -1.972 1.00 88.50 425 GLU A O 1
ATOM 3100 N N . GLN A 1 426 ? 15.643 2.035 -3.078 1.00 91.88 426 GLN A N 1
ATOM 3101 C CA . GLN A 1 426 ? 15.947 2.848 -1.903 1.00 91.88 426 GLN A CA 1
ATOM 3102 C C . GLN A 1 426 ? 14.733 3.619 -1.387 1.00 91.88 426 GLN A C 1
ATOM 3104 O O . GLN A 1 426 ? 14.564 3.721 -0.174 1.00 91.88 426 GLN A O 1
ATOM 3109 N N . LEU A 1 427 ? 13.857 4.105 -2.270 1.00 91.50 427 LEU A N 1
ATOM 3110 C CA . LEU A 1 427 ? 12.571 4.697 -1.904 1.00 91.50 427 LEU A CA 1
ATOM 3111 C C . LEU A 1 427 ? 11.699 3.683 -1.168 1.00 91.50 427 LEU A C 1
ATOM 3113 O O . LEU A 1 427 ? 11.243 3.968 -0.064 1.00 91.50 427 LEU A O 1
ATOM 3117 N N . ARG A 1 428 ? 11.517 2.481 -1.726 1.00 88.69 428 ARG A N 1
ATOM 3118 C CA . ARG A 1 428 ? 10.728 1.416 -1.092 1.00 88.69 428 ARG A CA 1
ATOM 3119 C C . ARG A 1 428 ? 11.299 1.036 0.274 1.00 88.69 428 ARG A C 1
ATOM 3121 O O . ARG A 1 428 ? 10.566 0.971 1.261 1.00 88.69 428 ARG A O 1
ATOM 3128 N N . GLY A 1 429 ? 12.614 0.838 0.351 1.00 91.75 429 GLY A N 1
ATOM 3129 C CA . GLY A 1 429 ? 13.306 0.514 1.597 1.00 91.75 429 GLY A CA 1
ATOM 3130 C C . GLY A 1 429 ? 13.304 1.656 2.619 1.00 91.75 429 GLY A C 1
ATOM 3131 O O . GLY A 1 429 ? 13.355 1.405 3.824 1.00 91.75 429 GLY A O 1
ATOM 3132 N N . ALA A 1 430 ? 13.272 2.915 2.182 1.00 93.25 430 ALA A N 1
ATOM 3133 C CA . ALA A 1 430 ? 13.146 4.070 3.063 1.00 93.25 430 ALA A CA 1
ATOM 3134 C C . ALA A 1 430 ? 11.725 4.216 3.612 1.00 93.25 430 ALA A C 1
ATOM 3136 O O . ALA A 1 430 ? 11.576 4.397 4.816 1.00 93.25 430 ALA A O 1
ATOM 3137 N N . ILE A 1 431 ? 10.711 4.045 2.760 1.00 91.12 431 ILE A N 1
ATOM 3138 C CA . ILE A 1 431 ? 9.293 4.033 3.139 1.00 91.12 431 ILE A CA 1
ATOM 3139 C C . ILE A 1 431 ? 9.027 2.969 4.206 1.00 91.12 431 ILE A C 1
ATOM 3141 O O . ILE A 1 431 ? 8.445 3.267 5.245 1.00 91.12 431 ILE A O 1
ATOM 3145 N N . GLY A 1 432 ? 9.508 1.739 3.997 1.00 89.56 432 GLY A N 1
ATOM 3146 C CA . GLY A 1 432 ? 9.347 0.674 4.989 1.00 89.56 432 GLY A CA 1
ATOM 3147 C C . GLY A 1 432 ? 10.009 1.004 6.333 1.00 89.56 432 GLY A C 1
ATOM 3148 O O . GLY A 1 432 ? 9.431 0.751 7.388 1.00 89.56 432 GLY A O 1
ATOM 3149 N N . ALA A 1 433 ? 11.200 1.610 6.310 1.00 92.19 433 ALA A N 1
ATOM 3150 C CA . ALA A 1 433 ? 11.936 1.957 7.524 1.00 92.19 433 ALA A CA 1
ATOM 3151 C C . ALA A 1 433 ? 11.293 3.113 8.309 1.00 92.19 433 ALA A C 1
ATOM 3153 O O . ALA A 1 433 ? 11.200 3.034 9.535 1.00 92.19 433 ALA A O 1
ATOM 3154 N N . THR A 1 434 ? 10.833 4.169 7.627 1.00 92.19 434 THR A N 1
ATOM 3155 C CA . THR A 1 434 ? 10.144 5.285 8.291 1.00 92.19 434 THR A CA 1
ATOM 3156 C C . THR A 1 434 ? 8.807 4.839 8.865 1.00 92.19 434 THR A C 1
ATOM 3158 O O . THR A 1 434 ? 8.518 5.151 10.019 1.00 92.19 434 THR A O 1
ATOM 3161 N N . LEU A 1 435 ? 8.036 4.031 8.128 1.00 89.56 435 LEU A N 1
ATOM 3162 C CA . LEU A 1 435 ? 6.783 3.455 8.620 1.00 89.56 435 LEU A CA 1
ATOM 3163 C C . LEU A 1 435 ? 6.991 2.545 9.823 1.00 89.56 435 LEU A C 1
ATOM 3165 O O . LEU A 1 435 ? 6.233 2.645 10.780 1.00 89.56 435 LEU A O 1
ATOM 3169 N N . GLN A 1 436 ? 8.016 1.688 9.816 1.00 90.50 436 GLN A N 1
ATOM 3170 C CA . GLN A 1 436 ? 8.294 0.816 10.956 1.00 90.50 436 GLN A CA 1
ATOM 3171 C C . GLN A 1 436 ? 8.499 1.630 12.243 1.00 90.50 436 GLN A C 1
ATOM 3173 O O . GLN A 1 436 ? 7.908 1.319 13.277 1.00 90.50 436 GLN A O 1
ATOM 3178 N N . LEU A 1 437 ? 9.321 2.681 12.177 1.00 93.00 437 LEU A N 1
ATOM 3179 C CA . LEU A 1 437 ? 9.578 3.549 13.324 1.00 93.00 437 LEU A CA 1
ATOM 3180 C C . LEU A 1 437 ? 8.310 4.299 13.747 1.00 93.00 437 LEU A C 1
ATOM 3182 O O . LEU A 1 437 ? 7.992 4.378 14.932 1.00 93.00 437 LEU A O 1
ATOM 3186 N N . ALA A 1 438 ? 7.566 4.814 12.771 1.00 92.31 438 ALA A N 1
ATOM 3187 C CA . ALA A 1 438 ? 6.370 5.597 13.017 1.00 92.31 438 ALA A CA 1
ATOM 3188 C C . ALA A 1 438 ? 5.227 4.783 13.625 1.00 92.31 438 ALA A C 1
ATOM 3190 O O . ALA A 1 438 ? 4.574 5.243 14.557 1.00 92.31 438 ALA A O 1
ATOM 3191 N N . LEU A 1 439 ? 5.020 3.558 13.142 1.00 91.00 439 LEU A N 1
ATOM 3192 C CA . LEU A 1 439 ? 4.028 2.631 13.675 1.00 91.00 439 LEU A CA 1
ATOM 3193 C C . LEU A 1 439 ? 4.391 2.202 15.096 1.00 91.00 439 LEU A C 1
ATOM 3195 O O . LEU A 1 439 ? 3.494 2.111 15.928 1.00 91.00 439 LEU A O 1
ATOM 3199 N N . LEU A 1 440 ? 5.677 2.010 15.414 1.00 93.19 440 LEU A N 1
ATOM 3200 C CA . LEU A 1 440 ? 6.119 1.714 16.780 1.00 93.19 440 LEU A CA 1
ATOM 3201 C C . LEU A 1 440 ? 5.817 2.875 17.738 1.00 93.19 440 LEU A C 1
ATOM 3203 O O . LEU A 1 440 ? 5.126 2.673 18.734 1.00 93.19 440 LEU A O 1
ATOM 3207 N N . PHE A 1 441 ? 6.278 4.093 17.431 1.00 94.75 441 PHE A N 1
ATOM 3208 C CA . PHE A 1 441 ? 5.995 5.260 18.276 1.00 94.75 441 PHE A CA 1
ATOM 3209 C C . PHE A 1 441 ? 4.498 5.546 18.375 1.00 94.75 441 PHE A C 1
ATOM 3211 O O . PHE A 1 441 ? 3.994 5.804 19.464 1.00 94.75 441 PHE A O 1
ATOM 3218 N N . GLY A 1 442 ? 3.775 5.437 17.261 1.00 92.75 442 GLY A N 1
ATOM 3219 C CA . GLY A 1 442 ? 2.324 5.560 17.239 1.00 92.75 442 GLY A CA 1
ATOM 3220 C C . GLY A 1 442 ? 1.640 4.553 18.155 1.00 92.75 442 GLY A C 1
ATOM 3221 O O . GLY A 1 442 ? 0.741 4.922 18.904 1.00 92.75 442 GLY A O 1
ATOM 3222 N N . SER A 1 443 ? 2.091 3.298 18.134 1.00 93.00 443 SER A N 1
ATOM 3223 C CA . SER A 1 443 ? 1.540 2.236 18.979 1.00 93.00 443 SER A CA 1
ATOM 3224 C C . SER A 1 443 ? 1.785 2.501 20.461 1.00 93.00 443 SER A C 1
ATOM 3226 O O . SER A 1 443 ? 0.902 2.257 21.273 1.00 93.00 443 SER A O 1
ATOM 3228 N N . LEU A 1 444 ? 2.949 3.047 20.824 1.00 95.75 444 LEU A N 1
ATOM 3229 C CA . LEU A 1 444 ? 3.249 3.427 22.207 1.00 95.75 444 LEU A CA 1
ATOM 3230 C C . LEU A 1 444 ? 2.427 4.637 22.673 1.00 95.75 444 LEU A C 1
ATOM 3232 O O . LEU A 1 444 ? 1.988 4.655 23.820 1.00 95.75 444 LEU A O 1
ATOM 3236 N N . LEU A 1 445 ? 2.163 5.613 21.797 1.00 94.94 445 LEU A N 1
ATOM 3237 C CA . LEU A 1 445 ? 1.254 6.722 22.112 1.00 94.94 445 LEU A CA 1
ATOM 3238 C C . LEU A 1 445 ? -0.186 6.237 22.301 1.00 94.94 445 LEU A C 1
ATOM 3240 O O . LEU A 1 445 ? -0.848 6.649 23.250 1.00 94.94 445 LEU A O 1
ATOM 3244 N N . ALA A 1 446 ? -0.655 5.327 21.443 1.00 92.81 446 ALA A N 1
ATOM 3245 C CA . ALA A 1 446 ? -1.952 4.681 21.620 1.00 92.81 446 ALA A CA 1
ATOM 3246 C C . ALA A 1 446 ? -2.000 3.903 22.946 1.00 92.81 446 ALA A C 1
ATOM 3248 O O . ALA A 1 446 ? -2.937 4.051 23.720 1.00 92.81 446 ALA A O 1
ATOM 3249 N N . ALA A 1 447 ? -0.948 3.146 23.264 1.00 94.69 447 ALA A N 1
ATOM 3250 C CA . ALA A 1 447 ? -0.808 2.421 24.525 1.00 94.69 447 ALA A CA 1
ATOM 3251 C C . ALA A 1 447 ? -0.904 3.332 25.754 1.00 94.69 447 ALA A C 1
ATOM 3253 O O . ALA A 1 447 ? -1.637 3.033 26.699 1.00 94.69 447 ALA A O 1
ATOM 3254 N N . GLN A 1 448 ? -0.204 4.465 25.712 1.00 94.81 448 GLN A N 1
ATOM 3255 C CA . GLN A 1 448 ? -0.263 5.477 26.755 1.00 94.81 448 GLN A CA 1
ATOM 3256 C C . GLN A 1 448 ? -1.676 6.052 26.909 1.00 94.81 448 GLN A C 1
ATOM 3258 O O . GLN A 1 448 ? -2.130 6.231 28.035 1.00 94.81 448 GLN A O 1
ATOM 3263 N N . ALA A 1 449 ? -2.371 6.313 25.801 1.00 92.31 449 ALA A N 1
ATOM 3264 C CA . ALA A 1 449 ? -3.732 6.839 25.826 1.00 92.31 449 ALA A CA 1
ATOM 3265 C C . ALA A 1 449 ? -4.753 5.831 26.391 1.00 92.31 449 ALA A C 1
ATOM 3267 O O . ALA A 1 449 ? -5.662 6.241 27.100 1.00 92.31 449 ALA A O 1
ATOM 3268 N N . MET A 1 450 ? -4.590 4.526 26.137 1.00 91.38 450 MET A N 1
ATOM 3269 C CA . MET A 1 450 ? -5.508 3.492 26.649 1.00 91.38 450 MET A CA 1
ATOM 3270 C C . MET A 1 450 ? -5.338 3.205 28.144 1.00 91.38 450 MET A C 1
ATOM 3272 O O . MET A 1 450 ? -6.315 3.007 28.858 1.00 91.38 450 MET A O 1
ATOM 3276 N N . GLY A 1 451 ? -4.090 3.094 28.609 1.00 91.56 451 GLY A N 1
ATOM 3277 C CA . GLY A 1 451 ? -3.804 2.557 29.944 1.00 91.56 451 GLY A CA 1
ATOM 3278 C C . GLY A 1 451 ? -2.548 3.108 30.600 1.00 91.56 451 GLY A C 1
ATOM 3279 O O . GLY A 1 451 ? -1.996 2.478 31.503 1.00 91.56 451 GLY A O 1
ATOM 3280 N N . GLY A 1 452 ? -2.054 4.256 30.137 1.00 92.25 452 GLY A N 1
ATOM 3281 C CA . GLY A 1 452 ? -0.915 4.947 30.732 1.00 92.25 452 GLY A CA 1
ATOM 3282 C C . GLY A 1 452 ? 0.337 4.079 30.742 1.00 92.25 452 GLY A C 1
ATOM 3283 O O . GLY A 1 452 ? 0.662 3.415 29.757 1.00 92.25 452 GLY A O 1
ATOM 3284 N N . GLY A 1 453 ? 1.037 4.060 31.877 1.00 93.44 453 GLY A N 1
ATOM 3285 C CA . GLY A 1 453 ? 2.237 3.238 32.048 1.00 93.44 453 GLY A CA 1
ATOM 3286 C C . GLY A 1 453 ? 1.978 1.738 31.873 1.00 93.44 453 GLY A C 1
ATOM 3287 O O . GLY A 1 453 ? 2.807 1.051 31.278 1.00 93.44 453 GLY A O 1
ATOM 3288 N N . LEU A 1 454 ? 0.819 1.235 32.319 1.00 93.31 454 LEU A N 1
ATOM 3289 C CA . LEU A 1 454 ? 0.447 -0.174 32.147 1.00 93.31 454 LEU A CA 1
ATOM 3290 C C . LEU A 1 454 ? 0.205 -0.504 30.672 1.00 93.31 454 LEU A C 1
ATOM 3292 O O . LEU A 1 454 ? 0.688 -1.522 30.184 1.00 93.31 454 LEU A O 1
ATOM 3296 N N . GLY A 1 455 ? -0.482 0.379 29.947 1.00 94.50 455 GLY A N 1
ATOM 3297 C CA . GLY A 1 455 ? -0.676 0.235 28.507 1.00 94.50 455 GLY A CA 1
ATOM 3298 C C . GLY A 1 455 ? 0.660 0.152 27.765 1.00 94.50 455 GLY A C 1
ATOM 3299 O O . GLY A 1 455 ? 0.873 -0.779 26.987 1.00 94.50 455 GLY A O 1
ATOM 3300 N N . ILE A 1 456 ? 1.597 1.065 28.058 1.00 96.06 456 ILE A N 1
ATOM 3301 C CA . ILE A 1 456 ? 2.958 1.043 27.489 1.00 96.06 456 ILE A CA 1
ATOM 3302 C C . ILE A 1 456 ? 3.675 -0.272 27.817 1.00 96.06 456 ILE A C 1
ATOM 3304 O O . ILE A 1 456 ? 4.287 -0.862 26.927 1.00 96.06 456 ILE A O 1
ATOM 3308 N N . LEU A 1 457 ? 3.596 -0.743 29.066 1.00 96.38 457 LEU A N 1
ATOM 3309 C CA . LEU A 1 457 ? 4.216 -1.999 29.487 1.00 96.38 457 LEU A CA 1
ATOM 3310 C C . LEU A 1 457 ? 3.664 -3.193 28.697 1.00 96.38 457 LEU A C 1
ATOM 3312 O O . LEU A 1 457 ? 4.445 -4.012 28.219 1.00 96.38 457 LEU A O 1
ATOM 3316 N N . LEU A 1 458 ? 2.342 -3.277 28.524 1.00 95.94 458 LEU A N 1
ATOM 3317 C CA . LEU A 1 458 ? 1.695 -4.366 27.789 1.00 95.94 458 LEU A CA 1
ATOM 3318 C C . LEU A 1 458 ? 2.048 -4.330 26.299 1.00 95.94 458 LEU A C 1
ATOM 3320 O O . LEU A 1 458 ? 2.559 -5.310 25.762 1.00 95.94 458 LEU A O 1
ATOM 3324 N N . VAL A 1 459 ? 1.823 -3.199 25.627 1.00 95.94 459 VAL A N 1
ATOM 3325 C CA . VAL A 1 459 ? 2.058 -3.068 24.179 1.00 95.94 459 VAL A CA 1
ATOM 3326 C C . VAL A 1 459 ? 3.550 -3.166 23.852 1.00 95.94 459 VAL A C 1
ATOM 3328 O O . VAL A 1 459 ? 3.945 -3.896 22.941 1.00 95.94 459 VAL A O 1
ATOM 3331 N N . GLY A 1 460 ? 4.399 -2.475 24.617 1.00 96.12 460 GLY A N 1
ATOM 3332 C CA . GLY A 1 460 ? 5.852 -2.548 24.479 1.00 96.12 460 GLY A CA 1
ATOM 3333 C C . GLY A 1 460 ? 6.391 -3.942 24.800 1.00 96.12 460 GLY A C 1
ATOM 3334 O O . GLY A 1 460 ? 7.225 -4.458 24.059 1.00 96.12 460 GLY A O 1
ATOM 3335 N N . GLY A 1 461 ? 5.868 -4.590 25.843 1.00 95.94 461 GLY A N 1
ATOM 3336 C CA . GLY A 1 461 ? 6.205 -5.964 26.209 1.00 95.94 461 GLY A CA 1
ATOM 3337 C C . GLY A 1 461 ? 5.856 -6.966 25.110 1.00 95.94 461 GLY A C 1
ATOM 3338 O O . GLY A 1 461 ? 6.702 -7.778 24.745 1.00 95.94 461 GLY A O 1
ATOM 3339 N N . LEU A 1 462 ? 4.663 -6.868 24.514 1.00 95.25 462 LEU A N 1
ATOM 3340 C CA . LEU A 1 462 ? 4.254 -7.699 23.374 1.00 95.25 462 LEU A CA 1
ATOM 3341 C C . LEU A 1 462 ? 5.148 -7.475 22.145 1.00 95.25 462 LEU A C 1
ATOM 3343 O O . LEU A 1 462 ? 5.539 -8.439 21.485 1.00 95.25 462 LEU A O 1
ATOM 3347 N N . TYR A 1 463 ? 5.520 -6.225 21.853 1.00 94.75 463 TYR A N 1
ATOM 3348 C CA . TYR A 1 463 ? 6.450 -5.919 20.762 1.00 94.75 463 TYR A CA 1
ATOM 3349 C C . TYR A 1 463 ? 7.841 -6.530 21.007 1.00 94.75 463 TYR A C 1
ATOM 3351 O O . TYR A 1 463 ? 8.415 -7.151 20.109 1.00 94.75 463 TYR A O 1
ATOM 3359 N N . LEU A 1 464 ? 8.380 -6.392 22.224 1.00 95.44 464 LEU A N 1
ATOM 3360 C CA . LEU A 1 464 ? 9.672 -6.969 22.607 1.00 95.44 464 LEU A CA 1
ATOM 3361 C C . LEU A 1 464 ? 9.641 -8.500 22.604 1.00 95.44 464 LEU A C 1
ATOM 3363 O O . LEU A 1 464 ? 10.590 -9.126 22.134 1.00 95.44 464 LEU A O 1
ATOM 3367 N N . LEU A 1 465 ? 8.543 -9.104 23.062 1.00 95.00 465 LEU A N 1
ATOM 3368 C CA . LEU A 1 465 ? 8.334 -10.548 23.002 1.00 95.00 465 LEU A CA 1
ATOM 3369 C C . LEU A 1 465 ? 8.341 -11.037 21.551 1.00 95.00 465 LEU A C 1
ATOM 3371 O O . LEU A 1 465 ? 9.012 -12.014 21.235 1.00 95.00 465 LEU A O 1
ATOM 3375 N N . ASN A 1 466 ? 7.667 -10.322 20.649 1.00 93.56 466 ASN A N 1
ATOM 3376 C CA . ASN A 1 466 ? 7.697 -10.641 19.228 1.00 93.56 466 ASN A CA 1
ATOM 3377 C C . ASN A 1 466 ? 9.123 -10.574 18.644 1.00 93.56 466 ASN A C 1
ATOM 3379 O O . ASN A 1 466 ? 9.498 -11.454 17.872 1.00 93.56 466 ASN A O 1
ATOM 3383 N N . GLU A 1 467 ? 9.943 -9.586 19.023 1.00 93.00 467 GLU A N 1
ATOM 3384 C CA . GLU A 1 467 ? 11.364 -9.552 18.631 1.00 93.00 467 GLU A CA 1
ATOM 3385 C C . GLU A 1 467 ? 12.153 -10.738 19.200 1.00 93.00 467 GLU A C 1
ATOM 3387 O O . GLU A 1 467 ? 12.922 -11.360 18.466 1.00 93.00 467 GLU A O 1
ATOM 3392 N N . ALA A 1 468 ? 11.935 -11.085 20.472 1.00 94.19 468 ALA A N 1
ATOM 3393 C CA . ALA A 1 468 ? 12.603 -12.209 21.127 1.00 94.19 468 ALA A CA 1
ATOM 3394 C C . ALA A 1 468 ? 12.232 -13.563 20.496 1.00 94.19 468 ALA A C 1
ATOM 3396 O O . ALA A 1 468 ? 13.071 -14.455 20.404 1.00 94.19 468 ALA A O 1
ATOM 3397 N N . MET A 1 469 ? 11.000 -13.703 20.000 1.00 92.81 469 MET A N 1
ATOM 3398 C CA . MET A 1 469 ? 10.496 -14.908 19.330 1.00 92.81 469 MET A CA 1
ATOM 3399 C C . MET A 1 469 ? 10.864 -14.989 17.839 1.00 92.81 469 MET A C 1
ATOM 3401 O O . MET A 1 469 ? 10.300 -15.796 17.103 1.00 92.81 469 MET A O 1
ATOM 3405 N N . GLY A 1 470 ? 11.785 -14.150 17.360 1.00 87.25 470 GLY A N 1
ATOM 3406 C CA . GLY A 1 470 ? 12.221 -14.180 15.963 1.00 87.25 470 GLY A CA 1
ATOM 3407 C C . GLY A 1 470 ? 11.250 -13.513 14.985 1.00 87.25 470 GLY A C 1
ATOM 3408 O O . GLY A 1 470 ? 11.311 -13.794 13.792 1.00 87.25 470 GLY A O 1
ATOM 3409 N N . ARG A 1 471 ? 10.406 -12.586 15.464 1.00 86.19 471 ARG A N 1
ATOM 3410 C CA . ARG A 1 471 ? 9.482 -11.754 14.666 1.00 86.19 471 ARG A CA 1
ATOM 3411 C C . ARG A 1 471 ? 8.396 -12.568 13.967 1.00 86.19 471 ARG A C 1
ATOM 3413 O O . ARG A 1 471 ? 8.221 -12.472 12.753 1.00 86.19 471 ARG A O 1
ATOM 3420 N N . VAL A 1 472 ? 7.645 -13.335 14.758 1.00 80.69 472 VAL A N 1
ATOM 3421 C CA . VAL A 1 472 ? 6.462 -14.083 14.294 1.00 80.69 472 VAL A CA 1
ATOM 3422 C C . VAL A 1 472 ? 5.481 -13.152 13.573 1.00 80.69 472 VAL A C 1
ATOM 3424 O O . VAL A 1 472 ? 4.947 -13.492 12.519 1.00 80.69 472 VAL A O 1
ATOM 3427 N N . VAL A 1 473 ? 5.296 -11.942 14.108 1.00 82.38 473 VAL A N 1
ATOM 3428 C CA . VAL A 1 473 ? 4.610 -10.833 13.444 1.00 82.38 473 VAL A CA 1
ATOM 3429 C C . VAL A 1 473 ? 5.645 -9.904 12.814 1.00 82.38 473 VAL A C 1
ATOM 3431 O O . VAL A 1 473 ? 6.614 -9.483 13.453 1.00 82.38 473 VAL A O 1
ATOM 3434 N N . VAL A 1 474 ? 5.422 -9.540 11.551 1.00 84.00 474 VAL A N 1
ATOM 3435 C CA . VAL A 1 474 ? 6.282 -8.605 10.813 1.00 84.00 474 VAL A CA 1
ATOM 3436 C C . VAL A 1 474 ? 6.369 -7.270 11.560 1.00 84.00 474 VAL A C 1
ATOM 3438 O O . VAL A 1 474 ? 5.375 -6.768 12.076 1.00 84.00 474 VAL A O 1
ATOM 3441 N N . ARG A 1 475 ? 7.556 -6.657 11.599 1.00 85.75 475 ARG A N 1
ATOM 3442 C CA . ARG A 1 475 ? 7.843 -5.441 12.389 1.00 85.75 475 ARG A CA 1
ATOM 3443 C C . ARG A 1 475 ? 6.880 -4.272 12.163 1.00 85.75 475 ARG A C 1
ATOM 3445 O O . ARG A 1 475 ? 6.555 -3.571 13.113 1.00 85.75 475 ARG A O 1
ATOM 3452 N N . THR A 1 476 ? 6.422 -4.064 10.931 1.00 82.25 476 THR A N 1
ATOM 3453 C CA . THR A 1 476 ? 5.452 -3.008 10.589 1.00 82.25 476 THR A CA 1
ATOM 3454 C C . THR A 1 476 ? 4.063 -3.274 11.172 1.00 82.25 476 THR A C 1
ATOM 3456 O O . THR A 1 476 ? 3.333 -2.343 11.477 1.00 82.25 476 THR A O 1
ATOM 3459 N N . ALA A 1 477 ? 3.716 -4.541 11.376 1.00 83.38 477 ALA A N 1
ATOM 3460 C CA . ALA A 1 477 ? 2.451 -4.995 11.939 1.00 83.38 477 ALA A CA 1
ATOM 3461 C C . ALA A 1 477 ? 2.497 -5.198 13.465 1.00 83.38 477 ALA A C 1
ATOM 3463 O O . ALA A 1 477 ? 1.474 -5.114 14.139 1.00 83.38 477 ALA A O 1
ATOM 3464 N N . ALA A 1 478 ? 3.680 -5.470 14.022 1.00 89.38 478 ALA A N 1
ATOM 3465 C CA . ALA A 1 478 ? 3.838 -5.872 15.418 1.00 89.38 478 ALA A CA 1
ATOM 3466 C C . ALA A 1 478 ? 3.313 -4.823 16.412 1.00 89.38 478 ALA A C 1
ATOM 3468 O O . ALA A 1 478 ? 2.635 -5.182 17.367 1.00 89.38 478 ALA A O 1
ATOM 3469 N N . GLY A 1 479 ? 3.590 -3.536 16.170 1.00 90.94 479 GLY A N 1
ATOM 3470 C CA . GLY A 1 479 ? 3.074 -2.437 16.992 1.00 90.94 479 GLY A CA 1
ATOM 3471 C C . GLY A 1 479 ? 1.540 -2.356 16.975 1.00 90.94 479 GLY A C 1
ATOM 3472 O O . GLY A 1 479 ? 0.929 -2.569 18.021 1.00 90.94 479 GLY A O 1
ATOM 3473 N N . PRO A 1 480 ? 0.905 -2.115 15.809 1.00 88.88 480 PRO A N 1
ATOM 3474 C CA . PRO A 1 480 ? -0.552 -2.041 15.695 1.00 88.88 480 PRO A CA 1
ATOM 3475 C C . PRO A 1 480 ? -1.274 -3.267 16.272 1.00 88.88 480 PRO A C 1
ATOM 3477 O O . PRO A 1 480 ? -2.257 -3.124 16.994 1.00 88.88 480 PRO A O 1
ATOM 3480 N N . ALA A 1 481 ? -0.766 -4.474 16.001 1.00 88.88 481 ALA A N 1
ATOM 3481 C CA . ALA A 1 481 ? -1.327 -5.705 16.547 1.00 88.88 481 ALA A CA 1
ATOM 3482 C C . ALA A 1 481 ? -1.211 -5.765 18.080 1.00 88.88 481 ALA A C 1
ATOM 3484 O O . ALA A 1 481 ? -2.167 -6.146 18.754 1.00 88.88 481 ALA A O 1
ATOM 3485 N N . ALA A 1 482 ? -0.072 -5.346 18.641 1.00 92.19 482 ALA A N 1
ATOM 3486 C CA . ALA A 1 482 ? 0.118 -5.276 20.086 1.00 92.19 482 ALA A CA 1
ATOM 3487 C C . ALA A 1 482 ? -0.834 -4.273 20.753 1.00 92.19 482 ALA A C 1
ATOM 3489 O O . ALA A 1 482 ? -1.272 -4.533 21.868 1.00 92.19 482 ALA A O 1
ATOM 3490 N N . VAL A 1 483 ? -1.202 -3.174 20.081 1.00 92.19 483 VAL A N 1
ATOM 3491 C CA . VAL A 1 483 ? -2.217 -2.228 20.584 1.00 92.19 483 VAL A CA 1
ATOM 3492 C C . VAL A 1 483 ? -3.581 -2.898 20.695 1.00 92.19 483 VAL A C 1
ATOM 3494 O O . VAL A 1 483 ? -4.210 -2.799 21.743 1.00 92.19 483 VAL A O 1
ATOM 3497 N N . VAL A 1 484 ? -4.010 -3.629 19.661 1.00 89.44 484 VAL A N 1
ATOM 3498 C CA . VAL A 1 484 ? -5.293 -4.353 19.679 1.00 89.44 484 VAL A CA 1
ATOM 3499 C C . VAL A 1 484 ? -5.307 -5.399 20.795 1.00 89.44 484 VAL A C 1
ATOM 3501 O O . VAL A 1 484 ? -6.219 -5.416 21.617 1.00 89.44 484 VAL A O 1
ATOM 3504 N N . VAL A 1 485 ? -4.270 -6.240 20.876 1.00 91.25 485 VAL A N 1
ATOM 3505 C CA . VAL A 1 485 ? -4.161 -7.263 21.930 1.00 91.25 485 VAL A CA 1
ATOM 3506 C C . VAL A 1 485 ? -4.085 -6.616 23.315 1.00 91.25 485 VAL A C 1
ATOM 3508 O O . VAL A 1 485 ? -4.770 -7.055 24.234 1.00 91.25 485 VAL A O 1
ATOM 3511 N N . GLY A 1 486 ? -3.303 -5.546 23.470 1.00 93.06 486 GLY A N 1
ATOM 3512 C CA . GLY A 1 486 ? -3.187 -4.788 24.714 1.00 93.06 486 GLY A CA 1
ATOM 3513 C C . GLY A 1 486 ? -4.513 -4.164 25.150 1.00 93.06 486 GLY A C 1
ATOM 3514 O O . GLY A 1 486 ? -4.861 -4.257 26.321 1.00 93.06 486 GLY A O 1
ATOM 3515 N N . GLY A 1 487 ? -5.287 -3.605 24.219 1.00 91.75 487 GLY A N 1
ATOM 3516 C CA . GLY A 1 487 ? -6.626 -3.073 24.478 1.00 91.75 487 GLY A CA 1
ATOM 3517 C C . GLY A 1 487 ? -7.602 -4.147 24.959 1.00 91.75 487 GLY A C 1
ATOM 3518 O O . GLY A 1 487 ? -8.321 -3.937 25.935 1.00 91.75 487 GLY A O 1
ATOM 3519 N N . VAL A 1 488 ? -7.580 -5.334 24.342 1.00 91.56 488 VAL A N 1
ATOM 3520 C CA . VAL A 1 488 ? -8.369 -6.488 24.810 1.00 91.56 488 VAL A CA 1
ATOM 3521 C C . VAL A 1 488 ? -7.938 -6.908 26.219 1.00 91.56 488 VAL A C 1
ATOM 3523 O O . VAL A 1 488 ? -8.787 -7.095 27.086 1.00 91.56 488 VAL A O 1
ATOM 3526 N N . LEU A 1 489 ? -6.631 -7.006 26.485 1.00 94.06 489 LEU A N 1
ATOM 3527 C CA . LEU A 1 489 ? -6.114 -7.370 27.809 1.00 94.06 489 LEU A CA 1
ATOM 3528 C C . LEU A 1 489 ? -6.489 -6.348 28.888 1.00 94.06 489 LEU A C 1
ATOM 3530 O O . LEU A 1 489 ? -6.866 -6.748 29.984 1.00 94.06 489 LEU A O 1
ATOM 3534 N N . LEU A 1 490 ? -6.431 -5.047 28.593 1.00 93.56 490 LEU A N 1
ATOM 3535 C CA . LEU A 1 490 ? -6.840 -3.999 29.534 1.00 93.56 490 LEU A CA 1
ATOM 3536 C C . LEU A 1 490 ? -8.333 -4.086 29.876 1.00 93.56 490 LEU A C 1
ATOM 3538 O O . LEU A 1 490 ? -8.694 -3.918 31.037 1.00 93.56 490 LEU A O 1
ATOM 3542 N N . ASN A 1 491 ? -9.188 -4.414 28.904 1.00 92.62 491 ASN A N 1
ATOM 3543 C CA . ASN A 1 491 ? -10.609 -4.669 29.159 1.00 92.62 491 ASN A CA 1
ATOM 3544 C C . ASN A 1 491 ? -10.831 -5.909 30.038 1.00 92.62 491 ASN A C 1
ATOM 3546 O O . ASN A 1 491 ? -11.648 -5.875 30.954 1.00 92.62 491 ASN A O 1
ATOM 3550 N N . VAL A 1 492 ? -10.067 -6.985 29.817 1.00 92.62 492 VAL A N 1
ATOM 3551 C CA . VAL A 1 492 ? -10.109 -8.167 30.695 1.00 92.62 492 VAL A CA 1
ATOM 3552 C C . VAL A 1 492 ? -9.671 -7.808 32.116 1.00 92.62 492 VAL A C 1
ATOM 3554 O O . VAL A 1 492 ? -10.332 -8.200 33.070 1.00 92.62 492 VAL A O 1
ATOM 3557 N N . LEU A 1 493 ? -8.591 -7.036 32.277 1.00 92.50 493 LEU A N 1
ATOM 3558 C CA . LEU A 1 493 ? -8.130 -6.581 33.592 1.00 92.50 493 LEU A CA 1
ATOM 3559 C C . LEU A 1 493 ? -9.152 -5.674 34.281 1.00 92.50 493 LEU A C 1
ATOM 3561 O O . LEU A 1 493 ? -9.310 -5.768 35.495 1.00 92.50 493 LEU A O 1
ATOM 3565 N N . TYR A 1 494 ? -9.860 -4.840 33.520 1.00 91.69 494 TYR A N 1
ATOM 3566 C CA . TYR A 1 494 ? -10.962 -4.038 34.041 1.00 91.69 494 TYR A CA 1
ATOM 3567 C C . TYR A 1 494 ? -12.088 -4.914 34.595 1.00 91.69 494 TYR A C 1
ATOM 3569 O O . TYR A 1 494 ? -12.517 -4.708 35.723 1.00 91.69 494 TYR A O 1
ATOM 3577 N N . TRP A 1 495 ? -12.524 -5.940 33.857 1.00 91.94 495 TRP A N 1
ATOM 3578 C CA . TRP A 1 495 ? -13.569 -6.859 34.331 1.00 91.94 495 TRP A CA 1
ATOM 3579 C C . TRP A 1 495 ? -13.150 -7.729 35.522 1.00 91.94 495 TRP A C 1
ATOM 3581 O O . TRP A 1 495 ? -14.007 -8.310 36.181 1.00 91.94 495 TRP A O 1
ATOM 3591 N N . LEU A 1 496 ? -11.849 -7.831 35.794 1.00 93.75 496 LEU A N 1
ATOM 3592 C CA . LEU A 1 496 ? -11.299 -8.482 36.985 1.00 93.75 496 LEU A CA 1
ATOM 3593 C C . LEU A 1 496 ? -11.067 -7.501 38.150 1.00 93.75 496 LEU A C 1
ATOM 3595 O O . LEU A 1 496 ? -10.461 -7.895 39.143 1.00 93.75 496 LEU A O 1
ATOM 3599 N N . ASP A 1 497 ? -11.486 -6.237 38.019 1.00 88.94 497 ASP A N 1
ATOM 3600 C CA . ASP A 1 497 ? -11.229 -5.143 38.969 1.00 88.94 497 ASP A CA 1
ATOM 3601 C C . ASP A 1 497 ? -9.727 -4.883 39.237 1.00 88.94 497 ASP A C 1
ATOM 3603 O O . ASP A 1 497 ? -9.337 -4.310 40.255 1.00 88.94 497 ASP A O 1
ATOM 3607 N N . LEU A 1 498 ? -8.851 -5.282 38.306 1.00 89.88 498 LEU A N 1
ATOM 3608 C CA . LEU A 1 498 ? -7.392 -5.118 38.390 1.00 89.88 498 LEU A CA 1
ATOM 3609 C C . LEU A 1 498 ? -6.880 -3.867 37.665 1.00 89.88 498 LEU A C 1
ATOM 3611 O O . LEU A 1 498 ? -5.693 -3.543 37.748 1.00 89.88 498 LEU A O 1
ATOM 3615 N N . PHE A 1 499 ? -7.746 -3.181 36.922 1.00 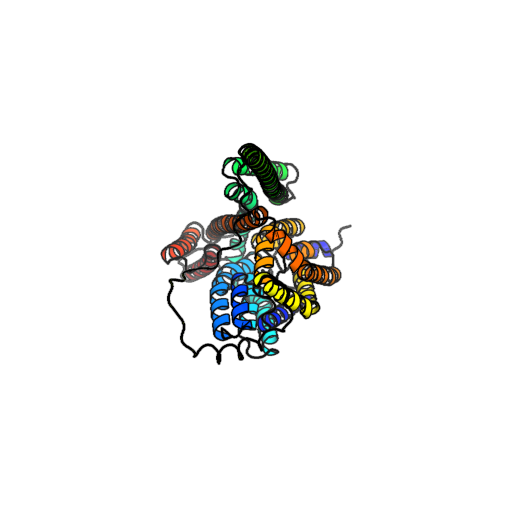89.81 499 PHE A N 1
ATOM 3616 C CA . PHE A 1 499 ? -7.394 -1.997 36.152 1.00 89.81 499 PHE A CA 1
ATOM 3617 C C . PHE A 1 499 ? -8.546 -0.996 36.136 1.00 89.81 499 PHE A C 1
ATOM 3619 O O . PHE A 1 499 ? -9.687 -1.364 35.881 1.00 89.81 499 PHE A O 1
ATOM 3626 N N . THR A 1 500 ? -8.237 0.279 36.356 1.00 85.19 500 THR A N 1
ATOM 3627 C CA . THR A 1 500 ? -9.175 1.386 36.170 1.00 85.19 500 THR A CA 1
ATOM 3628 C C . THR A 1 500 ? -8.827 2.131 34.879 1.00 85.19 500 THR A C 1
ATOM 3630 O O . THR A 1 500 ? -7.679 2.562 34.725 1.00 85.19 500 THR A O 1
ATOM 3633 N N . PRO A 1 501 ? -9.775 2.294 33.935 1.00 82.19 501 PRO A N 1
ATOM 3634 C CA . PRO A 1 501 ? -9.523 3.011 32.699 1.00 82.19 501 PRO A CA 1
ATOM 3635 C C . PRO A 1 501 ? -9.128 4.444 33.020 1.00 82.19 501 PRO A C 1
ATOM 3637 O O . PRO A 1 501 ? -9.681 5.070 33.929 1.00 82.19 501 PRO A O 1
ATOM 3640 N N . LEU A 1 502 ? -8.168 4.967 32.263 1.00 75.81 502 LEU A N 1
ATOM 3641 C CA . LEU A 1 502 ? -7.894 6.392 32.298 1.00 75.81 502 LEU A CA 1
ATOM 3642 C C . LEU A 1 502 ? -9.137 7.075 31.737 1.00 75.81 502 LEU A C 1
ATOM 3644 O O . LEU A 1 502 ? -9.485 6.855 30.581 1.00 75.81 502 LEU A O 1
ATOM 3648 N N . THR A 1 503 ? -9.847 7.832 32.571 1.00 55.44 503 THR A N 1
ATOM 3649 C CA . THR A 1 503 ? -10.992 8.630 32.125 1.00 55.44 503 THR A CA 1
ATOM 3650 C C . THR A 1 503 ? -10.558 9.479 30.934 1.00 55.44 503 THR A C 1
ATOM 3652 O O . THR A 1 503 ? -9.624 10.273 31.070 1.00 55.44 503 THR A O 1
ATOM 3655 N N . SER A 1 504 ? -11.204 9.255 29.788 1.00 46.69 504 SER A N 1
ATOM 3656 C CA . SER A 1 504 ? -11.063 10.046 28.562 1.00 46.69 504 SER A CA 1
ATOM 3657 C C . SER A 1 504 ? -11.494 11.488 28.770 1.00 46.69 504 SER A C 1
ATOM 3659 O O . SER A 1 504 ? -12.590 11.658 29.360 1.00 46.69 504 SER A O 1
#

Sequence (504 aa):
MTGPTAAAHQAVAAAGALGFSTAGQVTVIGLCALTAYLAHLALAVFNDGVRPFLLDFLHGRTTRSATGAVSFGLSAGFVFGLGAPMALSSGVLNPWLVFLPTDLLGILAPKKWLAPVLGGAWGAVVVFGLRGANEAAHELPVDFLTAMQQMSTPILYLFTLFPVLAVSKQFGRLPGAVAGVVELALVVVTMKLWPKVFAGAPAMAAGVLLLIGFAVAKDLRQRRGDRARAADERALAADNRALAAEAGVPAQVAPAEAPAAQAEDRPATTEARAATTQARAAVQRPPVPDDDPMVSLFSASAARLRRHLPLFMLLGGGVCLLAQLHIFGGGEATSFLIAKGRSVEAAQVDFYRAFGFLPLIATTALASGAYGIAGFTFVYPIGYLLPSPWWALVCGALVFAVEVLALSGIGRVLGGLPSVRDCSEQLRGAIGATLQLALLFGSLLAAQAMGGGLGILLVGGLYLLNEAMGRVVVRTAAGPAAVVVGGVLLNVLYWLDLFTPLTS

InterPro domains:
  IPR019733 Uncharacterised protein family YhfT [PF10797] (27-234)
  IPR019733 Uncharacterised protein family YhfT [PF10797] (278-499)

Radius of gyration: 28.95 Å; chains: 1; bounding box: 83×77×85 Å

pLDDT: mean 83.46, std 18.51, range [26.48, 98.38]

Organism: NCBI:txid285557

Secondary structure (DSSP, 8-state):
---HHHHHHHHHTTS------HHHHHHHHHHHHHHHHHHHTTSEES-TTTHHHHHHHHTTSS-HHHHHHHHHHHHHHHIIIIIHHHHHHHSSB-HHHHHHHHHHHHHH-SSTTHHHHHHHHHHHHHHHHHHHHHHHHHTSSS-HHHHHGGGHHHHHHHHTTHHHHHHHHHH-HHHHHHHHHHHHHHHHHHHHH-TTS-THHHHHHHHHHHHHHHHHHHHHHHHHHHHHHHHHHHHHHHHHHHHHHHTT---------PPP---------TTTTSSTTTTTSS--S-------HHHHHHHHHHHHHHHTHHHHHHHHHHHHHHHHTTSB-SSHHHHHHHHTT-HHHHHHHHHHHHHHHHHHHHHHHHHHS-EETTTTSTHHHHHHH-SSHHHHHHHHHHHHHHHHHHHHHHHHHHHT-HHHHHHHHHHHHHHHHHHHHHHHHHHHHHHHHHHHHHHHHHHHHHHHHHHHTT-SS-HHHHHHHHHHHHHHHHHHHHHTTS------

Foldseek 3Di:
DDDPVVVVVVVVLVDLALDDDPVLLCLLLQLLLLLLLCLLVLAAAAQLVLLLVLQCVVVVVDALVRSLVVLCVSQVLCQQQPQLLLCLQLVFHECSNRGSVLNNLSSNDPDSNVSSVSSSVSSNCVSVVSNVVNVVLVPFLFNLSPLLPLLLVLQLVLLLLLLLQLLCVQVHDPLSVVLVVQLVVQLVVCCVPPVPDSSSLVSSVSSLVSLVVVLVVVVVVVVVVVVVVVVVVVVVVVVVVVVCVVVVNPDDDPDDDDDDDDDDDDDDDDDPPVVVVVVPPPDDDPDDPPPPVLNVLLVVLLVLNLVCLVSLLQLQLSLLLSLLSLNYQHDSNLSNCSSNVNLQSSLSSQVSLLLLCVQSQLVSSSNNSHHHSCQSVNSNSNSSPDPDSVCSSNVRSVVSSCSSNCSVVSNVVCVVRVSSNSSSPSSNVSSVVSLLVSLQVSLLSSLCQRANPQSNCQLVVQLVVCVVVVNPNPSSSSSSSSSVVSSVVQSVCVVVVNGDTDDD